Protein 7S2I (pdb70)

Structure (mmCIF, N/CA/C/O backbone):
data_7S2I
#
_entry.id   7S2I
#
_cell.length_a   186.568
_cell.length_b   186.568
_cell.length_c   186.568
_cell.angle_alpha   90.000
_cell.angle_beta   90.000
_cell.angle_gamma   90.000
#
_symmetry.space_group_name_H-M   'P 41 3 2'
#
loop_
_entity.id
_entity.type
_entity.pdbx_description
1 polymer Sul1
2 non-polymer 6-HYDROXYMETHYLPTERIN
3 non-polymer GLYCEROL
4 non-polymer 'SULFATE ION'
5 non-polymer 'CHLORIDE ION'
6 water water
#
loop_
_atom_site.group_PDB
_atom_site.id
_atom_site.type_symbol
_atom_site.label_atom_id
_atom_site.label_alt_id
_atom_site.label_comp_id
_atom_site.label_asym_id
_atom_site.label_entity_id
_atom_site.label_seq_id
_atom_site.pdbx_PDB_ins_code
_atom_site.Cartn_x
_atom_site.Cartn_y
_atom_site.Cartn_z
_atom_site.occupancy
_atom_site.B_iso_or_equiv
_atom_site.auth_seq_id
_atom_site.auth_comp_id
_atom_site.auth_asym_id
_atom_site.auth_atom_id
_atom_site.pdbx_PDB_model_num
ATOM 1 N N . MET A 1 1 ? -2.12989 -31.18023 10.45069 1.000 87.87712 1 MET A N 1
ATOM 2 C CA . MET A 1 1 ? -2.75557 -31.64695 9.21870 1.000 94.52915 1 MET A CA 1
ATOM 3 C C . MET A 1 1 ? -2.39440 -33.09730 8.93381 1.000 87.33716 1 MET A C 1
ATOM 4 O O . MET A 1 1 ? -1.21893 -33.46630 8.94278 1.000 87.89029 1 MET A O 1
ATOM 9 N N . VAL A 1 2 ? -3.40613 -33.91268 8.65643 1.000 74.26855 2 VAL A N 1
ATOM 10 C CA . VAL A 1 2 ? -3.21106 -35.30805 8.28957 1.000 68.06425 2 VAL A CA 1
ATOM 11 C C . VAL A 1 2 ? -3.72295 -35.52544 6.87464 1.000 61.86740 2 VAL A C 1
ATOM 12 O O . VAL A 1 2 ? -4.79975 -35.03817 6.50942 1.000 62.34878 2 VAL A O 1
ATOM 16 N N . THR A 1 3 ? -2.94477 -36.26229 6.08524 1.000 51.19415 3 THR A N 1
ATOM 17 C CA . THR A 1 3 ? -3.35531 -36.72814 4.76982 1.000 56.24958 3 THR A CA 1
ATOM 18 C C . THR A 1 3 ? -3.67611 -38.21222 4.85944 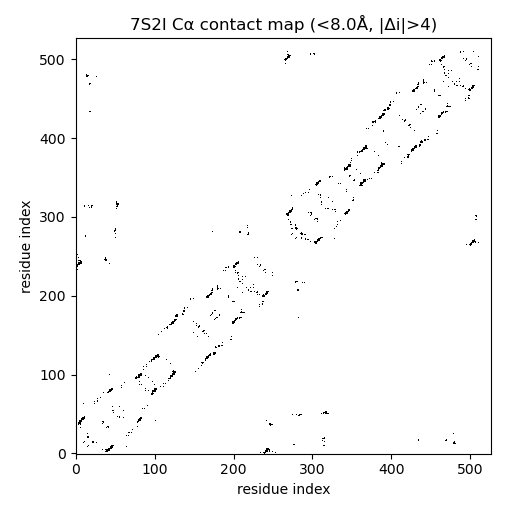1.000 58.36936 3 THR A C 1
ATOM 19 O O . THR A 1 3 ? -2.83104 -39.00530 5.28793 1.000 60.42272 3 THR A O 1
ATOM 23 N N . VAL A 1 4 ? -4.88465 -38.58382 4.44061 1.000 55.37780 4 VAL A N 1
ATOM 24 C CA . VAL A 1 4 ? -5.41452 -39.93499 4.60865 1.000 52.66247 4 VAL A CA 1
ATOM 25 C C . VAL A 1 4 ? -5.30167 -40.69194 3.28365 1.000 58.37965 4 VAL A C 1
ATOM 26 O O . VAL A 1 4 ? -5.89568 -40.28599 2.27751 1.000 54.97621 4 VAL A O 1
ATOM 30 N N . PHE A 1 5 ? -4.54150 -41.79169 3.28305 1.000 55.57230 5 PHE A N 1
ATOM 31 C CA . PHE A 1 5 ? -4.45802 -42.71353 2.14840 1.000 56.33211 5 PHE A CA 1
ATOM 32 C C . PHE A 1 5 ? -5.49583 -43.82183 2.32932 1.000 56.49457 5 PHE A C 1
ATOM 33 O O . PHE A 1 5 ? -5.42723 -44.58892 3.29612 1.000 56.22767 5 PHE A O 1
ATOM 41 N N . GLY A 1 6 ? -6.44549 -43.93058 1.39105 1.000 47.87325 6 GLY A N 1
ATOM 42 C CA . GLY A 1 6 ? -7.42574 -45.00906 1.42721 1.000 50.47807 6 GLY A CA 1
ATOM 43 C C . GLY A 1 6 ? -6.93605 -46.19326 0.61287 1.000 49.93909 6 GLY A C 1
ATOM 44 O O . GLY A 1 6 ? -6.46745 -46.02675 -0.51294 1.000 52.82880 6 GLY A O 1
ATOM 45 N N . ILE A 1 7 ? -7.03535 -47.38637 1.19001 1.000 47.88064 7 ILE A N 1
ATOM 46 C CA . ILE A 1 7 ? -6.48561 -48.58190 0.55230 1.000 55.59198 7 ILE A CA 1
ATOM 47 C C . ILE A 1 7 ? -7.47158 -49.10161 -0.48345 1.000 54.79183 7 ILE A C 1
ATOM 48 O O . ILE A 1 7 ? -8.63552 -49.36261 -0.16553 1.000 54.45877 7 ILE A O 1
ATOM 53 N N . LEU A 1 8 ? -6.99729 -49.30689 -1.71295 1.000 56.43130 8 LEU A N 1
ATOM 54 C CA . LEU A 1 8 ? -7.79687 -49.94242 -2.76390 1.000 53.42056 8 LEU A CA 1
ATOM 55 C C . LEU A 1 8 ? -7.02010 -51.14597 -3.29741 1.000 58.36604 8 LEU A C 1
ATOM 56 O O . LEU A 1 8 ? -6.10616 -51.00345 -4.11712 1.000 56.85123 8 LEU A O 1
ATOM 61 N N . ASN A 1 9 ? -7.39148 -52.33246 -2.83452 1.000 53.47112 9 ASN A N 1
ATOM 62 C CA . ASN A 1 9 ? -6.72885 -53.57469 -3.21690 1.000 58.41524 9 ASN A CA 1
ATOM 63 C C . ASN A 1 9 ? -7.45846 -54.15619 -4.42524 1.000 60.38817 9 ASN A C 1
ATOM 64 O O . ASN A 1 9 ? -8.59106 -54.62945 -4.30853 1.000 50.31170 9 ASN A O 1
ATOM 69 N N . LEU A 1 10 ? -6.80688 -54.12820 -5.58832 1.000 56.53469 10 LEU A N 1
ATOM 70 C CA . LEU A 1 10 ? -7.46940 -54.55087 -6.81648 1.000 54.99414 10 LEU A CA 1
ATOM 71 C C . LEU A 1 10 ? -7.78659 -56.04278 -6.84499 1.000 58.25709 10 LEU A C 1
ATOM 72 O O . LEU A 1 10 ? -8.57694 -56.47097 -7.69318 1.000 59.43249 10 LEU A O 1
ATOM 77 N N . THR A 1 11 ? -7.20578 -56.84000 -5.94630 1.000 52.73372 11 THR A N 1
ATOM 78 C CA . THR A 1 11 ? -7.41834 -58.28286 -5.92509 1.000 63.33310 11 THR A CA 1
ATOM 79 C C . THR A 1 11 ? -8.14200 -58.74511 -4.66535 1.000 61.40011 11 THR A C 1
ATOM 80 O O . THR A 1 11 ? -8.05765 -59.92119 -4.30239 1.000 64.19172 11 THR A O 1
ATOM 84 N N . GLU A 1 12 ? -8.86468 -57.85578 -3.99845 1.000 60.23116 12 GLU A N 1
ATOM 85 C CA . GLU A 1 12 ? -9.60409 -58.28133 -2.82553 1.000 57.55729 12 GLU A CA 1
ATOM 86 C C . GLU A 1 12 ? -10.84826 -59.08813 -3.21850 1.000 54.37884 12 GLU A C 1
ATOM 87 O O . GLU A 1 12 ? -11.29278 -59.08914 -4.36950 1.000 54.17775 12 GLU A O 1
ATOM 93 N N . ASP A 1 13 ? -11.41878 -59.75004 -2.20561 1.000 57.30947 13 ASP A N 1
ATOM 94 C CA . ASP A 1 13 ? -12.50574 -60.71874 -2.35697 1.000 62.62124 13 ASP A CA 1
ATOM 95 C C . ASP A 1 13 ? -13.67945 -60.21214 -3.18553 1.000 67.97144 13 ASP A C 1
ATOM 96 O O . ASP A 1 13 ? -14.41760 -61.01720 -3.76761 1.000 63.38211 13 ASP A O 1
ATOM 101 N N . SER A 1 14 ? -13.92077 -58.90988 -3.19550 1.000 57.26759 14 SER A N 1
ATOM 102 C CA . SER A 1 14 ? -15.14479 -58.40739 -3.80303 1.000 63.62241 14 SER A CA 1
ATOM 103 C C . SER A 1 14 ? -15.01446 -58.18056 -5.30316 1.000 62.12881 14 SER A C 1
ATOM 104 O O . SER A 1 14 ? -15.99455 -57.77084 -5.93766 1.000 60.39462 14 SER A O 1
ATOM 107 N N . PHE A 1 15 ? -13.84846 -58.46133 -5.88632 1.000 55.28359 15 PHE A N 1
ATOM 108 C CA . PHE A 1 15 ? -13.57002 -58.14654 -7.28117 1.000 60.57893 15 PHE A CA 1
ATOM 109 C C . PHE A 1 15 ? -13.47041 -59.38488 -8.16326 1.000 62.46637 15 PHE A C 1
ATOM 110 O O . PHE A 1 15 ? -12.99322 -59.27874 -9.29686 1.000 68.26620 15 PHE A O 1
ATOM 118 N N . PHE A 1 16 ? -13.89451 -60.55439 -7.68453 1.000 60.00123 16 PHE A N 1
ATOM 119 C CA . PHE A 1 16 ? -13.86736 -61.73351 -8.54530 1.000 58.23884 16 PHE A CA 1
ATOM 120 C C . PHE A 1 16 ? -14.82769 -62.78884 -8.01300 1.000 58.84864 16 PHE A C 1
ATOM 121 O O . PHE A 1 16 ? -15.16898 -62.80111 -6.82736 1.000 54.78552 16 PHE A O 1
ATOM 129 N N . ASP A 1 17 ? -15.27201 -63.66999 -8.92112 1.000 54.48148 17 ASP A N 1
ATOM 130 C CA . ASP A 1 17 ? -16.15651 -64.77260 -8.56311 1.000 56.35784 17 ASP A CA 1
ATOM 131 C C . ASP A 1 17 ? -15.50510 -66.10283 -8.93241 1.000 65.08577 17 ASP A C 1
ATOM 132 O O . ASP A 1 17 ? -14.27987 -66.17793 -9.07109 1.000 61.59304 17 ASP A O 1
ATOM 137 N N . GLU A 1 18 ? -16.31245 -67.14883 -9.13726 1.000 57.03645 18 GLU A N 1
ATOM 138 C CA . GLU A 1 18 ? -15.75335 -68.46669 -9.41742 1.000 59.71160 18 GLU A CA 1
ATOM 139 C C . GLU A 1 18 ? -14.97089 -68.51585 -10.72269 1.000 67.12127 18 GLU A C 1
ATOM 140 O O . GLU A 1 18 ? -14.24521 -69.48972 -10.95058 1.000 71.43497 18 GLU A O 1
ATOM 146 N N . SER A 1 19 ? -15.08180 -67.49943 -11.57619 1.000 70.02712 19 SER A N 1
ATOM 147 C CA . SER A 1 19 ? -14.31870 -67.48565 -12.81969 1.000 72.57265 19 SER A CA 1
ATOM 148 C C . SER A 1 19 ? -12.90256 -66.95524 -12.64178 1.000 71.99768 19 SER A C 1
ATOM 149 O O . SER A 1 19 ? -12.14452 -66.94561 -13.61796 1.000 71.24137 19 SER A O 1
ATOM 152 N N . ARG A 1 20 ? -12.53013 -66.52094 -11.43206 1.000 73.70824 20 ARG A N 1
ATOM 153 C CA . ARG A 1 20 ? -11.18303 -66.01378 -11.14506 1.000 77.44103 20 ARG A CA 1
ATOM 154 C C . ARG A 1 20 ? -10.83101 -64.82733 -12.03799 1.000 69.88709 20 ARG A C 1
ATOM 155 O O . ARG A 1 20 ? -9.66825 -64.60003 -12.37354 1.000 87.90739 20 ARG A O 1
ATOM 163 N N . ARG A 1 21 ? -11.84327 -64.05894 -12.40818 1.000 74.37036 21 ARG A N 1
ATOM 164 C CA . ARG A 1 21 ? -11.73513 -62.98413 -13.37859 1.000 77.63088 21 ARG A CA 1
ATOM 165 C C . ARG A 1 21 ? -11.92200 -61.65623 -12.65411 1.000 80.34977 21 ARG A C 1
ATOM 166 O O . ARG A 1 21 ? -12.89702 -61.48086 -11.91348 1.000 83.23674 21 ARG A O 1
ATOM 174 N N . LEU A 1 22 ? -10.98829 -60.73179 -12.85762 1.000 85.99051 22 LEU A N 1
ATOM 175 C CA . LEU A 1 22 ? -11.01851 -59.45953 -12.14998 1.000 88.80935 22 LEU A CA 1
ATOM 176 C C . LEU A 1 22 ? -11.95228 -58.46402 -12.83331 1.000 86.89050 22 LEU A C 1
ATOM 177 O O . LEU A 1 22 ? -12.13565 -58.48235 -14.05293 1.000 92.32963 22 LEU A O 1
ATOM 182 N N . ASP A 1 23 ? -12.54402 -57.58256 -12.02022 1.000 115.15257 23 ASP A N 1
ATOM 183 C CA . ASP A 1 23 ? -13.52598 -56.60244 -12.46484 1.000 121.10412 23 ASP A CA 1
ATOM 184 C C . ASP A 1 23 ? -12.87020 -55.23146 -12.56662 1.000 124.09317 23 ASP A C 1
ATOM 185 O O . ASP A 1 23 ? -12.64946 -54.57805 -11.53485 1.000 123.23203 23 ASP A O 1
ATOM 190 N N . PRO A 1 24 ? -12.54757 -54.74308 -13.76961 1.000 99.35615 24 PRO A N 1
ATOM 191 C CA . PRO A 1 24 ? -11.96031 -53.39501 -13.85972 1.000 98.51110 24 PRO A CA 1
ATOM 192 C C . PRO A 1 24 ? -12.97662 -52.28786 -13.63596 1.000 102.05566 24 PRO A C 1
ATOM 193 O O . PRO A 1 24 ? -12.65436 -51.28367 -12.98679 1.000 93.35278 24 PRO A O 1
ATOM 197 N N . ALA A 1 25 ? -14.20138 -52.44347 -14.14946 1.000 94.99393 25 ALA A N 1
ATOM 198 C CA . ALA A 1 25 ? -15.22089 -51.41506 -13.95943 1.000 92.05698 25 ALA A CA 1
ATOM 199 C C . ALA A 1 25 ? -15.56644 -51.23755 -12.48449 1.000 89.14814 25 ALA A C 1
ATOM 200 O O . ALA A 1 25 ? -15.79565 -50.11267 -12.02254 1.000 79.63546 25 ALA A O 1
ATOM 202 N N . GLY A 1 26 ? -15.61205 -52.33669 -11.72947 1.000 86.15868 26 GLY A N 1
ATOM 203 C CA . GLY A 1 26 ? -15.89917 -52.23487 -10.31015 1.000 82.21008 26 GLY A CA 1
ATOM 204 C C . GLY A 1 26 ? -14.83979 -51.47589 -9.53863 1.000 82.47420 26 GLY A C 1
ATOM 205 O O . GLY A 1 26 ? -15.15871 -50.74135 -8.59900 1.000 73.61635 26 GLY A O 1
ATOM 206 N N . ALA A 1 27 ? -13.57087 -51.63515 -9.92073 1.000 87.86453 27 ALA A N 1
ATOM 207 C CA . ALA A 1 27 ? -12.49957 -50.92969 -9.22643 1.000 77.57192 27 ALA A CA 1
ATOM 208 C C . ALA A 1 27 ? -12.52326 -49.43931 -9.54295 1.000 73.86417 27 ALA A C 1
ATOM 209 O O . ALA A 1 27 ? -12.28111 -48.60738 -8.65884 1.000 67.37541 27 ALA A O 1
ATOM 211 N N . VAL A 1 28 ? -12.81870 -49.08456 -10.79681 1.000 69.26615 28 VAL A N 1
ATOM 212 C CA . VAL A 1 28 ? -12.93036 -47.67640 -11.17452 1.000 67.37834 28 VAL A CA 1
ATOM 213 C C . VAL A 1 28 ? -14.02443 -46.98987 -10.36701 1.000 75.74899 28 VAL A C 1
ATOM 214 O O . VAL A 1 28 ? -13.83086 -45.88429 -9.84458 1.000 63.41102 28 VAL A O 1
ATOM 218 N N . THR A 1 29 ? -15.18955 -47.63547 -10.25070 1.000 73.82433 29 THR A N 1
ATOM 219 C CA . THR A 1 29 ? -16.28633 -47.06958 -9.46969 1.000 71.84937 29 THR A CA 1
ATOM 220 C C . THR A 1 29 ? -15.88143 -46.87579 -8.01091 1.000 73.10676 29 THR A C 1
ATOM 221 O O . THR A 1 29 ? -16.11188 -45.80888 -7.42476 1.000 66.98573 29 THR A O 1
ATOM 225 N N . ALA A 1 30 ? -15.25763 -47.89682 -7.41269 1.000 68.50923 30 ALA A N 1
ATOM 226 C CA . ALA A 1 30 ? -14.85379 -47.80389 -6.01141 1.000 72.57124 30 ALA A CA 1
ATOM 227 C C . ALA A 1 30 ? -13.86096 -46.67053 -5.79174 1.000 68.07686 30 ALA A C 1
ATOM 228 O O . ALA A 1 30 ? -13.92558 -45.96690 -4.77534 1.000 70.71477 30 ALA A O 1
ATOM 230 N N . ALA A 1 31 ? -12.94141 -46.46951 -6.74070 1.000 67.42120 31 ALA A N 1
ATOM 231 C CA . ALA A 1 31 ? -11.92212 -45.43797 -6.57138 1.000 66.62656 31 ALA A CA 1
ATOM 232 C C . ALA A 1 31 ? -12.52335 -44.03920 -6.66549 1.000 69.38149 31 ALA A C 1
ATOM 233 O O . ALA A 1 31 ? -12.14647 -43.14228 -5.90059 1.000 68.21541 31 ALA A O 1
ATOM 235 N N . ILE A 1 32 ? -13.46396 -43.83291 -7.58851 1.000 64.55698 32 ILE A N 1
ATOM 236 C CA . ILE A 1 32 ? -14.12652 -42.53554 -7.68158 1.000 64.47309 32 ILE A CA 1
ATOM 237 C C . ILE A 1 32 ? -14.85618 -42.21469 -6.38337 1.000 69.37948 32 ILE A C 1
ATOM 238 O O . ILE A 1 32 ? -14.75603 -41.10050 -5.85576 1.000 70.20278 32 ILE A O 1
ATOM 243 N N . GLU A 1 33 ? -15.59567 -43.18535 -5.84342 1.000 68.29583 33 GLU A N 1
ATOM 244 C CA . GLU A 1 33 ? -16.34396 -42.93496 -4.61549 1.000 70.68815 33 GLU A CA 1
ATOM 245 C C . GLU A 1 33 ? -15.41351 -42.66590 -3.43960 1.000 78.92970 33 GLU A C 1
ATOM 246 O O . GLU A 1 33 ? -15.69138 -41.78951 -2.61061 1.000 76.58485 33 GLU A O 1
ATOM 252 N N . MET A 1 34 ? -14.30777 -43.41065 -3.35043 1.000 68.40565 34 MET A N 1
ATOM 253 C CA . MET A 1 34 ? -13.34876 -43.19476 -2.27132 1.000 70.18904 34 MET A CA 1
ATOM 254 C C . MET A 1 34 ? -12.86617 -41.75162 -2.24489 1.000 70.78897 34 MET A C 1
ATOM 255 O O . MET A 1 34 ? -12.85821 -41.10201 -1.19245 1.000 65.92471 34 MET A O 1
ATOM 260 N N . LEU A 1 35 ? -12.45225 -41.23334 -3.40101 1.000 68.52860 35 LEU A N 1
ATOM 261 C CA . LEU A 1 35 ? -12.01159 -39.84893 -3.47190 1.000 70.01935 35 LEU A CA 1
ATOM 262 C C . LEU A 1 35 ? -13.14180 -38.86653 -3.19322 1.000 79.86262 35 LEU A C 1
ATOM 263 O O . LEU A 1 35 ? -12.87114 -37.70856 -2.85998 1.000 75.00002 35 LEU A O 1
ATOM 268 N N . ARG A 1 36 ? -14.39834 -39.29540 -3.31579 1.000 81.68463 36 ARG A N 1
ATOM 269 C CA . ARG A 1 36 ? -15.50020 -38.36894 -3.08693 1.000 81.96498 36 ARG A CA 1
ATOM 270 C C . ARG A 1 36 ? -15.76153 -38.17283 -1.59984 1.000 84.73736 36 ARG A C 1
ATOM 271 O O . ARG A 1 36 ? -16.01368 -37.04772 -1.15461 1.000 93.44124 36 ARG A O 1
ATOM 279 N N . VAL A 1 37 ? -15.71043 -39.24676 -0.81742 1.000 81.31846 37 VAL A N 1
ATOM 280 C CA . VAL A 1 37 ? -15.87531 -39.16045 0.62596 1.000 80.61919 37 VAL A CA 1
ATOM 281 C C . VAL A 1 37 ? -14.73432 -39.91608 1.29191 1.000 82.00412 37 VAL A C 1
ATOM 282 O O . VAL A 1 37 ? -14.60236 -41.13271 1.11700 1.000 100.10136 37 VAL A O 1
ATOM 286 N N . GLY A 1 38 ? -13.89243 -39.19179 2.02424 1.000 70.92651 38 GLY A N 1
ATOM 287 C CA . GLY A 1 38 ? -12.96131 -39.82534 2.93312 1.000 69.20019 38 GLY A CA 1
ATOM 288 C C . GLY A 1 38 ? -11.50002 -39.76246 2.55205 1.000 65.50132 38 GLY A C 1
ATOM 289 O O . GLY A 1 38 ? -10.67758 -39.25687 3.32340 1.000 69.04573 38 GLY A O 1
ATOM 290 N N . SER A 1 39 ? -11.16298 -40.27501 1.36953 1.000 63.80980 39 SER A N 1
ATOM 291 C CA . SER A 1 39 ? -9.77492 -40.48114 0.97243 1.000 64.46990 39 SER A CA 1
ATOM 292 C C . SER A 1 39 ? -9.21322 -39.21235 0.33809 1.000 70.14694 39 SER A C 1
ATOM 293 O O . SER A 1 39 ? -9.72734 -38.73732 -0.68311 1.000 68.33331 39 SER A O 1
ATOM 296 N N . ASP A 1 40 ? -8.15642 -38.66599 0.94269 1.000 55.80644 40 ASP A N 1
ATOM 297 C CA . ASP A 1 40 ? -7.38378 -37.63078 0.26693 1.000 60.73740 40 ASP A CA 1
ATOM 298 C C . ASP A 1 40 ? -6.59735 -38.22208 -0.89350 1.000 68.60353 40 ASP A C 1
ATOM 299 O O . ASP A 1 40 ? -6.51735 -37.62324 -1.97204 1.000 67.82989 40 ASP A O 1
ATOM 304 N N . VAL A 1 41 ? -6.02305 -39.40335 -0.69168 1.000 62.09110 41 VAL A N 1
ATOM 305 C CA . VAL A 1 41 ? -5.29560 -40.13156 -1.72179 1.000 58.68001 41 VAL A CA 1
ATOM 306 C C . VAL A 1 41 ? -5.84959 -41.54584 -1.76635 1.000 63.90792 41 VAL A C 1
ATOM 307 O O . VAL A 1 41 ? -6.16508 -42.13326 -0.72293 1.000 56.26273 41 VAL A O 1
ATOM 311 N N . VAL A 1 42 ? -5.98447 -42.09212 -2.96849 1.000 54.28719 42 VAL A N 1
ATOM 312 C CA . VAL A 1 42 ? -6.35095 -43.49111 -3.13343 1.000 56.52011 42 VAL A CA 1
ATOM 313 C C . VAL A 1 42 ? -5.07871 -44.27114 -3.44589 1.000 55.59575 42 VAL A C 1
ATOM 314 O O . VAL A 1 42 ? -4.31586 -43.89355 -4.34624 1.000 53.01407 42 VAL A O 1
ATOM 318 N N . ASP A 1 43 ? -4.82434 -45.33582 -2.66946 1.000 55.93448 43 ASP A N 1
ATOM 319 C CA . ASP A 1 43 ? -3.59694 -46.13701 -2.77050 1.000 59.28755 43 ASP A CA 1
ATOM 320 C C . ASP A 1 43 ? -3.91431 -47.43306 -3.51215 1.000 59.04244 43 ASP A C 1
ATOM 321 O O . ASP A 1 43 ? -4.42048 -48.39180 -2.92437 1.000 60.74448 43 ASP A O 1
ATOM 326 N N . VAL A 1 44 ? -3.59106 -47.46095 -4.80019 1.000 56.69559 44 VAL A N 1
ATOM 327 C CA . VAL A 1 44 ? -3.98194 -48.54330 -5.69796 1.000 50.26829 44 VAL A CA 1
ATOM 328 C C . VAL A 1 44 ? -2.96088 -49.67062 -5.60603 1.000 55.51667 44 VAL A C 1
ATOM 329 O O . VAL A 1 44 ? -1.78153 -49.47977 -5.92798 1.000 59.11897 44 VAL A O 1
ATOM 333 N N . GLY A 1 45 ? -3.41683 -50.85138 -5.18930 1.000 57.82770 45 GLY A N 1
ATOM 334 C CA . GLY A 1 45 ? -2.55376 -52.00319 -5.05500 1.000 58.81181 45 GLY A CA 1
ATOM 335 C C . GLY A 1 45 ? -2.88528 -53.11400 -6.03447 1.000 56.85730 45 GLY A C 1
ATOM 336 O O . GLY A 1 45 ? -3.87060 -53.83817 -5.87813 1.000 57.38275 45 GLY A O 1
ATOM 337 N N . PRO A 1 46 ? -2.05352 -53.27324 -7.06886 1.000 56.83411 46 PRO A N 1
ATOM 338 C CA . PRO A 1 46 ? -2.28573 -54.33768 -8.05570 1.000 57.88021 46 PRO A CA 1
ATOM 339 C C . PRO A 1 46 ? -1.65973 -55.68039 -7.70380 1.000 66.43528 46 PRO A C 1
ATOM 340 O O . PRO A 1 46 ? -1.89341 -56.65728 -8.42843 1.000 61.54850 46 PRO A O 1
ATOM 344 N N . ALA A 1 47 ? -0.85435 -55.76694 -6.65308 1.000 65.09002 47 ALA A N 1
ATOM 345 C CA . ALA A 1 47 ? -0.23320 -57.03133 -6.29152 1.000 67.25357 47 ALA A CA 1
ATOM 346 C C . ALA A 1 47 ? -1.04992 -57.71667 -5.20917 1.000 71.18121 47 ALA A C 1
ATOM 347 O O . ALA A 1 47 ? -1.67396 -57.06807 -4.36516 1.000 83.69713 47 ALA A O 1
ATOM 349 N N . ALA A 1 48 ? -1.04777 -59.04172 -5.24650 1.000 86.15862 48 ALA A N 1
ATOM 350 C CA . ALA A 1 48 ? -1.86482 -59.82924 -4.33692 1.000 90.84577 48 ALA A CA 1
ATOM 351 C C . ALA A 1 48 ? -1.06311 -60.22877 -3.10567 1.000 83.85913 48 ALA A C 1
ATOM 352 O O . ALA A 1 48 ? 0.11255 -60.59170 -3.20482 1.000 101.80318 48 ALA A O 1
ATOM 354 N N . SER A 1 49 ? -1.70241 -60.15390 -1.94018 1.000 86.02041 49 SER A N 1
ATOM 355 C CA . SER A 1 49 ? -1.10860 -60.65780 -0.70803 1.000 102.36008 49 SER A CA 1
ATOM 356 C C . SER A 1 49 ? -1.81130 -61.92248 -0.21412 1.000 94.00358 49 SER A C 1
ATOM 357 O O . SER A 1 49 ? -1.70995 -62.26559 0.96689 1.000 107.69648 49 SER A O 1
ATOM 360 N N . HIS A 1 50 ? -2.50806 -62.62622 -1.10426 1.000 87.03895 50 HIS A N 1
ATOM 361 C CA . HIS A 1 50 ? -3.21301 -63.84829 -0.73538 1.000 72.97930 50 HIS A CA 1
ATOM 362 C C . HIS A 1 50 ? -2.22198 -64.96363 -0.38943 1.000 74.87722 50 HIS A C 1
ATOM 363 O O . HIS A 1 50 ? -1.17915 -65.09776 -1.03957 1.000 72.93880 50 HIS A O 1
ATOM 370 N N . PRO A 1 51 ? -2.52315 -65.78428 0.62146 1.000 73.05586 51 PRO A N 1
ATOM 371 C CA . PRO A 1 51 ? -1.55616 -66.81560 1.05029 1.000 72.87094 51 PRO A CA 1
ATOM 372 C C . PRO A 1 51 ? -1.09857 -67.75897 -0.05489 1.000 72.56998 51 PRO A C 1
ATOM 373 O O . PRO A 1 51 ? 0.02786 -68.26395 0.01084 1.000 72.56141 51 PRO A O 1
ATOM 377 N N . ASP A 1 52 ? -1.93350 -68.02296 -1.05860 1.000 62.72317 52 ASP A N 1
ATOM 378 C CA . ASP A 1 52 ? -1.60407 -68.92748 -2.15298 1.000 69.34368 52 ASP A CA 1
ATOM 379 C C . ASP A 1 52 ? -1.18850 -68.19904 -3.42389 1.000 72.49219 52 ASP A C 1
ATOM 380 O O . ASP A 1 52 ? -0.93264 -68.84838 -4.44302 1.000 65.09489 52 ASP A O 1
ATOM 385 N N . ALA A 1 53 ? -1.08873 -66.87412 -3.37877 1.000 70.17309 53 ALA A N 1
ATOM 386 C CA . ALA A 1 53 ? -0.84267 -66.08453 -4.57594 1.000 70.13739 53 ALA A CA 1
ATOM 387 C C . ALA A 1 53 ? 0.59447 -66.24876 -5.04971 1.000 77.53754 53 ALA A C 1
ATOM 388 O O . ALA A 1 53 ? 1.53681 -66.20074 -4.25100 1.000 83.15748 53 ALA A O 1
ATOM 390 N N . ARG A 1 54 ? 0.75143 -66.46650 -6.35039 1.000 77.97159 54 ARG A N 1
ATOM 391 C CA . ARG A 1 54 ? 2.04059 -66.37412 -7.01135 1.000 81.90862 54 ARG A CA 1
ATOM 392 C C . ARG A 1 54 ? 2.36717 -64.90572 -7.28064 1.000 74.55492 54 ARG A C 1
ATOM 393 O O . ARG A 1 54 ? 1.47566 -64.05012 -7.26857 1.000 74.20044 54 ARG A O 1
ATOM 401 N N . PRO A 1 55 ? 3.64142 -64.57765 -7.49320 1.000 74.09645 55 PRO A N 1
ATOM 402 C CA . PRO A 1 55 ? 3.98983 -63.18886 -7.82357 1.000 70.11023 55 PRO A CA 1
ATOM 403 C C . PRO A 1 55 ? 3.24363 -62.72031 -9.06531 1.000 71.53369 55 PRO A C 1
ATOM 404 O O . PRO A 1 55 ? 2.98995 -63.49252 -9.99141 1.000 73.03817 55 PRO A O 1
ATOM 408 N N . VAL A 1 56 ? 2.88388 -61.44882 -9.07443 1.000 73.02507 56 VAL A N 1
ATOM 409 C CA . VAL A 1 56 ? 2.21099 -60.84499 -10.21685 1.000 67.23271 56 VAL A CA 1
ATOM 410 C C . VAL A 1 56 ? 3.25950 -60.18252 -11.09512 1.000 69.05914 56 VAL A C 1
ATOM 411 O O . VAL A 1 56 ? 4.04081 -59.35003 -10.61851 1.000 76.82231 56 VAL A O 1
ATOM 415 N N . SER A 1 57 ? 3.27221 -60.54240 -12.37694 1.000 68.56702 57 SER A N 1
ATOM 416 C CA . SER A 1 57 ? 4.21225 -59.95053 -13.31826 1.000 69.22596 57 SER A CA 1
ATOM 417 C C . SER A 1 57 ? 3.99468 -58.44009 -13.42060 1.000 71.92622 57 SER A C 1
ATOM 418 O O . SER A 1 57 ? 2.87745 -57.94974 -13.22083 1.000 67.03113 57 SER A O 1
ATOM 421 N N . PRO A 1 58 ? 5.04802 -57.67519 -13.72878 1.000 71.49227 58 PRO A N 1
ATOM 422 C CA . PRO A 1 58 ? 4.85347 -56.22606 -13.91163 1.000 67.23854 58 PRO A CA 1
ATOM 423 C C . PRO A 1 58 ? 3.82205 -55.90493 -14.98101 1.000 68.93694 58 PRO A C 1
ATOM 424 O O . PRO A 1 58 ? 2.98994 -55.00663 -14.79086 1.000 72.30821 58 PRO A O 1
ATOM 428 N N . ALA A 1 59 ? 3.83911 -56.64590 -16.09424 1.000 68.62862 59 ALA A N 1
ATOM 429 C CA . ALA A 1 59 ? 2.88895 -56.40245 -17.17423 1.000 64.97723 59 ALA A CA 1
ATOM 430 C C . ALA A 1 59 ? 1.44779 -56.56294 -16.70236 1.000 71.82318 59 ALA A C 1
ATOM 431 O O . ALA A 1 59 ? 0.56655 -55.80350 -17.12052 1.000 78.46680 59 ALA A O 1
ATOM 433 N N . ASP A 1 60 ? 1.18253 -57.53829 -15.82736 1.000 74.21072 60 ASP A N 1
ATOM 434 C CA . ASP A 1 60 ? -0.16852 -57.67120 -15.28133 1.000 72.89437 60 ASP A CA 1
ATOM 435 C C . ASP A 1 60 ? -0.50397 -56.50721 -14.35579 1.000 74.52759 60 ASP A C 1
ATOM 436 O O . ASP A 1 60 ? -1.63968 -56.01224 -14.35498 1.000 71.12788 60 ASP A O 1
ATOM 441 N N . GLU A 1 61 ? 0.46771 -56.06583 -13.55092 1.000 64.05137 61 GLU A N 1
ATOM 442 C CA . GLU A 1 61 ? 0.24433 -54.90834 -12.69112 1.000 68.50037 61 GLU A CA 1
ATOM 443 C C . GLU A 1 61 ? -0.11597 -53.67769 -13.51000 1.000 68.39384 61 GLU A C 1
ATOM 444 O O . GLU A 1 61 ? -1.03900 -52.93573 -13.15538 1.000 64.13110 61 GLU A O 1
ATOM 450 N N . ILE A 1 62 ? 0.60412 -53.44287 -14.61047 1.000 68.74842 62 ILE A N 1
ATOM 451 C CA . ILE A 1 62 ? 0.33622 -52.26290 -15.42770 1.000 69.62638 62 ILE A CA 1
ATOM 452 C C . ILE A 1 62 ? -1.05122 -52.34937 -16.05073 1.000 71.34576 62 ILE A C 1
ATOM 453 O O . ILE A 1 62 ? -1.80975 -51.37304 -16.05019 1.000 73.02433 62 ILE A O 1
ATOM 458 N N . ARG A 1 63 ? -1.40999 -53.51978 -16.58419 1.000 73.35333 63 ARG A N 1
ATOM 459 C CA . ARG A 1 63 ? -2.75344 -53.70305 -17.12358 1.000 73.36118 63 ARG A CA 1
ATOM 460 C C . ARG A 1 63 ? -3.82281 -53.50185 -16.05872 1.000 70.80778 63 ARG A C 1
ATOM 461 O O . ARG A 1 63 ? -4.95697 -53.13015 -16.38027 1.000 78.69679 63 ARG A O 1
ATOM 469 N N . ARG A 1 64 ? -3.49372 -53.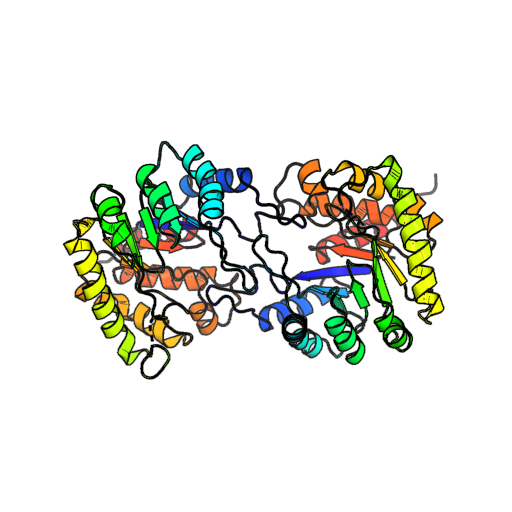74041 -14.79236 1.000 66.62232 64 ARG A N 1
ATOM 470 C CA . ARG A 1 64 ? -4.50574 -53.58315 -13.75758 1.000 64.56724 64 ARG A CA 1
ATOM 471 C C . ARG A 1 64 ? -4.68060 -52.13034 -13.33580 1.000 67.59463 64 ARG A C 1
ATOM 472 O O . ARG A 1 64 ? -5.79727 -51.72391 -13.00285 1.000 69.44699 64 ARG A O 1
ATOM 480 N N . ILE A 1 65 ? -3.61189 -51.33147 -13.35245 1.000 64.32745 65 ILE A N 1
ATOM 481 C CA . ILE A 1 65 ? -3.71638 -49.94830 -12.89235 1.000 68.71854 65 ILE A CA 1
ATOM 482 C C . ILE A 1 65 ? -4.01918 -48.97345 -14.02445 1.000 68.37263 65 ILE A C 1
ATOM 483 O O . ILE A 1 65 ? -4.59218 -47.90375 -13.76833 1.000 66.27976 65 ILE A O 1
ATOM 488 N N . ALA A 1 66 ? -3.66591 -49.31987 -15.26497 1.000 64.99055 66 ALA A N 1
ATOM 489 C CA . ALA A 1 66 ? -3.90919 -48.43276 -16.40149 1.000 74.02171 66 ALA A CA 1
ATOM 490 C C . ALA A 1 66 ? -5.35677 -47.96308 -16.51369 1.000 76.33577 66 ALA A C 1
ATOM 491 O O . ALA A 1 66 ? -5.56891 -46.75727 -16.73374 1.000 78.60099 66 ALA A O 1
ATOM 493 N N . PRO A 1 67 ? -6.38288 -48.81907 -16.39062 1.000 79.07665 67 PRO A N 1
ATOM 494 C CA . PRO A 1 67 ? -7.75987 -48.30025 -16.49304 1.000 75.73175 67 PRO A CA 1
ATOM 495 C C . PRO A 1 67 ? -8.10057 -47.33430 -15.38206 1.000 77.25595 67 PRO A C 1
ATOM 496 O O . PRO A 1 67 ? -8.93371 -46.43574 -15.56508 1.000 81.01944 67 PRO A O 1
ATOM 500 N N . LEU A 1 68 ? -7.46508 -47.49695 -14.22696 1.000 72.36538 68 LEU A N 1
ATOM 501 C CA . LEU A 1 68 ? -7.72262 -46.60775 -13.10688 1.000 74.63327 68 LEU A CA 1
ATOM 502 C C . LEU A 1 68 ? -7.07083 -45.24552 -13.32946 1.000 78.02971 68 LEU A C 1
ATOM 503 O O . LEU A 1 68 ? -7.68710 -44.20675 -13.06589 1.000 80.36522 68 LEU A O 1
ATOM 508 N N . LEU A 1 69 ? -5.83531 -45.22554 -13.83905 1.000 70.88328 69 LEU A N 1
ATOM 509 C CA . LEU A 1 69 ? -5.20946 -43.95515 -14.19318 1.000 77.07454 69 LEU A CA 1
ATOM 510 C C . LEU A 1 69 ? -5.96858 -43.25070 -15.31107 1.000 80.51346 69 LEU A C 1
ATOM 511 O O . LEU A 1 69 ? -6.03036 -42.01668 -15.33638 1.000 76.36679 69 LEU A O 1
ATOM 516 N N . ASP A 1 70 ? -6.55166 -44.01065 -16.23862 1.000 77.03510 70 ASP A N 1
ATOM 517 C CA . ASP A 1 70 ? -7.41647 -43.40934 -17.24839 1.000 78.91990 70 ASP A CA 1
ATOM 518 C C . ASP A 1 70 ? -8.56336 -42.64085 -16.60583 1.000 78.48131 70 ASP A C 1
ATOM 519 O O . ASP A 1 70 ? -8.81122 -41.47577 -16.93857 1.000 85.89964 70 ASP A O 1
ATOM 524 N N . ALA A 1 71 ? -9.27266 -43.27564 -15.67254 1.000 74.37873 71 ALA A N 1
ATOM 525 C CA . ALA A 1 71 ? -10.44709 -42.63655 -15.09510 1.000 77.51393 71 ALA A CA 1
ATOM 526 C C . ALA A 1 71 ? -10.09363 -41.49867 -14.14441 1.000 78.12145 71 ALA A C 1
ATOM 527 O O . ALA A 1 71 ? -10.92707 -40.61419 -13.93001 1.000 80.52266 71 ALA A O 1
ATOM 529 N N . LEU A 1 72 ? -8.88210 -41.48292 -13.58693 1.000 74.08970 72 LEU A N 1
ATOM 530 C CA . LEU A 1 72 ? -8.45780 -40.42824 -12.67177 1.000 77.14108 72 LEU A CA 1
ATOM 531 C C . LEU A 1 72 ? -7.46900 -39.45336 -13.30452 1.000 78.35793 72 LEU A C 1
ATOM 532 O O . LEU A 1 72 ? -6.65674 -38.85329 -12.59477 1.000 81.91074 72 LEU A O 1
ATOM 537 N N . SER A 1 73 ? -7.54063 -39.26835 -14.62961 1.000 75.81542 73 SER A N 1
ATOM 538 C CA . SER A 1 73 ? -6.53042 -38.47100 -15.32491 1.000 79.20142 73 SER A CA 1
ATOM 539 C C . SER A 1 73 ? -6.49610 -37.02578 -14.83182 1.000 81.22965 73 SER A C 1
ATOM 540 O O . SER A 1 73 ? -5.41642 -36.43064 -14.73927 1.000 89.88679 73 SER A O 1
ATOM 543 N N . ASP A 1 74 ? -7.64962 -36.45190 -14.49274 1.000 85.09193 74 ASP A N 1
ATOM 544 C CA . ASP A 1 74 ? -7.73425 -35.06063 -14.06370 1.000 87.10914 74 ASP A CA 1
ATOM 545 C C . ASP A 1 74 ? -7.45397 -34.86827 -12.57390 1.000 87.67574 74 ASP A C 1
ATOM 546 O O . ASP A 1 74 ? -7.61271 -33.75149 -12.06787 1.000 79.95180 74 ASP A O 1
ATOM 551 N N . GLN A 1 75 ? -7.05137 -35.91767 -11.86236 1.000 79.42477 75 GLN A N 1
ATOM 552 C CA . GLN A 1 75 ? -6.66623 -35.79179 -10.45980 1.000 83.73101 75 GLN A CA 1
ATOM 553 C C . GLN A 1 75 ? -5.56875 -36.80836 -10.14846 1.000 79.18030 75 GLN A C 1
ATOM 554 O O . GLN A 1 75 ? -5.66488 -37.61907 -9.22782 1.000 77.90023 75 GLN A O 1
ATOM 560 N N . MET A 1 76 ? -4.49498 -36.74919 -10.93730 1.000 79.27301 76 MET A N 1
ATOM 561 C CA . MET A 1 76 ? -3.35380 -37.63958 -10.75087 1.000 71.09045 76 MET A CA 1
ATOM 562 C C . MET A 1 76 ? -2.71332 -37.46942 -9.37754 1.000 75.45237 76 MET A C 1
ATOM 563 O O . MET A 1 76 ? -2.17298 -38.43362 -8.82093 1.000 66.87550 76 MET A O 1
ATOM 568 N N . HIS A 1 77 ? -2.75189 -36.25468 -8.82293 1.000 72.64376 77 HIS A N 1
ATOM 569 C CA . HIS A 1 77 ? -2.09323 -35.95724 -7.55593 1.000 71.13411 77 HIS A CA 1
ATOM 570 C C . HIS A 1 77 ? -2.74906 -36.64774 -6.36588 1.000 75.12248 77 HIS A C 1
ATOM 571 O O . HIS A 1 77 ? -2.16401 -36.65951 -5.27423 1.000 73.58156 77 HIS A O 1
ATOM 578 N N . ARG A 1 78 ? -3.94811 -37.20227 -6.53882 1.000 67.40288 78 ARG A N 1
ATOM 579 C CA . ARG A 1 78 ? -4.61516 -37.95921 -5.49066 1.000 72.01759 78 ARG A CA 1
ATOM 580 C C . ARG A 1 78 ? -4.46881 -39.46658 -5.68214 1.000 69.48287 78 ARG A C 1
ATOM 581 O O . ARG A 1 78 ? -5.21006 -40.23648 -5.06409 1.000 67.61697 78 ARG A O 1
ATOM 589 N N . VAL A 1 79 ? -3.52787 -39.90226 -6.51793 1.000 61.94747 79 VAL A N 1
ATOM 590 C CA . VAL A 1 79 ? -3.32756 -41.31506 -6.82037 1.000 63.32853 79 VAL A CA 1
ATOM 591 C C . VAL A 1 79 ? -1.97141 -41.75366 -6.28762 1.000 61.97375 79 VAL A C 1
ATOM 592 O O . VAL A 1 79 ? -0.95248 -41.10735 -6.55948 1.000 63.71320 79 VAL A O 1
ATOM 596 N N . SER A 1 80 ? -1.96332 -42.85120 -5.53207 1.000 61.06557 80 SER A N 1
ATOM 597 C CA . SER A 1 80 ? -0.74555 -43.52863 -5.10834 1.000 57.27505 80 SER A CA 1
ATOM 598 C C . SER A 1 80 ? -0.74261 -44.93988 -5.67729 1.000 57.49234 80 SER A C 1
ATOM 599 O O . SER A 1 80 ? -1.77897 -45.61028 -5.70121 1.000 61.12747 80 SER A O 1
ATOM 602 N N . ILE A 1 81 ? 0.42067 -45.39358 -6.13038 1.000 61.03660 81 ILE A N 1
ATOM 603 C CA . ILE A 1 81 ? 0.57044 -46.73168 -6.68606 1.000 56.79441 81 ILE A CA 1
ATOM 604 C C . ILE A 1 81 ? 1.36447 -47.56212 -5.69164 1.000 65.06255 81 ILE A C 1
ATOM 605 O O . ILE A 1 81 ? 2.51592 -47.23596 -5.37290 1.000 58.55773 81 ILE A O 1
ATOM 610 N N . ASP A 1 82 ? 0.73307 -48.62272 -5.19105 1.000 64.56059 82 ASP A N 1
ATOM 611 C CA . ASP A 1 82 ? 1.31082 -49.53476 -4.20491 1.000 59.20093 82 ASP A CA 1
ATOM 612 C C . ASP A 1 82 ? 1.92644 -50.70947 -4.96607 1.000 57.97049 82 ASP A C 1
ATOM 613 O O . ASP A 1 82 ? 1.25097 -51.68792 -5.28557 1.000 65.87709 82 ASP A O 1
ATOM 618 N N . SER A 1 83 ? 3.22648 -50.61317 -5.25325 1.000 60.34152 83 SER A N 1
ATOM 619 C CA . SER A 1 83 ? 3.90441 -51.66165 -6.00787 1.000 60.80620 83 SER A CA 1
ATOM 620 C C . SER A 1 83 ? 5.40462 -51.58658 -5.76890 1.000 63.55490 83 SER A C 1
ATOM 621 O O . SER A 1 83 ? 5.96795 -50.49521 -5.64174 1.000 61.92554 83 SER A O 1
ATOM 624 N N . PHE A 1 84 ? 6.04826 -52.75081 -5.72627 1.000 60.44849 84 PHE A N 1
ATOM 625 C CA . PHE A 1 84 ? 7.49531 -52.80988 -5.60001 1.000 60.54227 84 PHE A CA 1
ATOM 626 C C . PHE A 1 84 ? 8.19135 -53.14301 -6.91417 1.000 68.69684 84 PHE A C 1
ATOM 627 O O . PHE A 1 84 ? 9.43046 -53.20699 -6.94602 1.000 63.28594 84 PHE A O 1
ATOM 635 N N . GLN A 1 85 ? 7.43633 -53.34763 -7.99562 1.000 62.97991 85 GLN A N 1
ATOM 636 C CA . GLN A 1 85 ? 8.05058 -53.64630 -9.29504 1.000 65.48249 85 GLN A CA 1
ATOM 637 C C . GLN A 1 85 ? 8.55630 -52.35965 -9.92988 1.000 63.86001 85 GLN A C 1
ATOM 638 O O . GLN A 1 85 ? 7.75447 -51.45699 -10.18951 1.000 65.41645 85 GLN A O 1
ATOM 644 N N . PRO A 1 86 ? 9.85369 -52.23199 -10.20379 1.000 65.13058 86 PRO A N 1
ATOM 645 C CA . PRO A 1 86 ? 10.34102 -50.98060 -10.80765 1.000 69.06500 86 PRO A CA 1
ATOM 646 C C . PRO A 1 86 ? 9.71389 -50.66390 -12.16213 1.000 75.74634 86 PRO A C 1
ATOM 647 O O . PRO A 1 86 ? 9.53136 -49.48153 -12.48119 1.000 76.45647 86 PRO A O 1
ATOM 651 N N . GLU A 1 87 ? 9.37945 -51.67425 -12.97288 1.000 66.04898 87 GLU A N 1
ATOM 652 C CA . GLU A 1 87 ? 8.72149 -51.39955 -14.24984 1.000 72.27987 87 GLU A CA 1
ATOM 653 C C . GLU A 1 87 ? 7.33788 -50.78885 -14.04662 1.000 73.91919 87 GLU A C 1
ATOM 654 O O . GLU A 1 87 ? 6.94546 -49.86988 -14.77496 1.000 71.80032 87 GLU A O 1
ATOM 660 N N . THR A 1 88 ? 6.57711 -51.29673 -13.07604 1.000 61.86787 88 THR A N 1
ATOM 661 C CA . THR A 1 88 ? 5.29594 -50.68034 -12.75167 1.000 68.62565 88 THR A CA 1
ATOM 662 C C . THR A 1 88 ? 5.49092 -49.25807 -12.24361 1.000 72.15804 88 THR A C 1
ATOM 663 O O . THR A 1 88 ? 4.75966 -48.34144 -12.64170 1.000 72.50696 88 THR A O 1
ATOM 667 N N . GLN A 1 89 ? 6.48417 -49.05494 -11.37094 1.000 64.67119 89 GLN A N 1
ATOM 668 C CA . GLN A 1 89 ? 6.78257 -47.71307 -10.88361 1.000 71.08748 89 GLN A CA 1
ATOM 669 C C . GLN A 1 89 ? 7.14609 -46.78763 -12.03207 1.000 67.45431 89 GLN A C 1
ATOM 670 O O . GLN A 1 89 ? 6.68155 -45.64425 -12.08547 1.000 72.73806 89 GLN A O 1
ATOM 676 N N . ARG A 1 90 ? 7.97073 -47.26927 -12.96486 1.000 75.27794 90 ARG A N 1
ATOM 677 C CA . ARG A 1 90 ? 8.35922 -46.45241 -14.10897 1.000 80.50302 90 ARG A CA 1
ATOM 678 C C . ARG A 1 90 ? 7.14346 -46.05442 -14.93905 1.000 80.57037 90 ARG A C 1
ATOM 679 O O . ARG A 1 90 ? 6.99837 -44.88824 -15.32493 1.000 78.73092 90 ARG A O 1
ATOM 687 N N . TYR A 1 91 ? 6.25027 -47.00620 -15.21102 1.000 75.77123 91 TYR A N 1
ATOM 688 C CA . TYR A 1 91 ? 5.04318 -46.69082 -15.96770 1.000 75.09428 91 TYR A CA 1
ATOM 689 C C . TYR A 1 91 ? 4.20527 -45.63409 -15.24980 1.000 77.44768 91 TYR A C 1
ATOM 690 O O . TYR A 1 91 ? 3.79324 -44.63545 -15.85142 1.000 75.52603 91 TYR A O 1
ATOM 699 N N . ALA A 1 92 ? 3.94699 -45.83479 -13.95514 1.000 66.87872 92 ALA A N 1
ATOM 700 C CA . ALA A 1 92 ? 3.17164 -44.85189 -13.20290 1.000 65.66356 92 ALA A CA 1
ATOM 701 C C . ALA A 1 92 ? 3.90589 -43.52165 -13.09745 1.000 73.31941 92 ALA A C 1
ATOM 702 O O . ALA A 1 92 ? 3.27158 -42.45925 -13.10741 1.000 71.80717 92 ALA A O 1
ATOM 704 N N . LEU A 1 93 ? 5.23403 -43.56868 -12.97632 1.000 79.34708 93 LEU A N 1
ATOM 705 C CA . LEU A 1 93 ? 6.06580 -42.37211 -13.00352 1.000 79.05685 93 LEU A CA 1
ATOM 706 C C . LEU A 1 93 ? 5.69756 -41.46561 -14.17209 1.000 81.66838 93 LEU A C 1
ATOM 707 O O . LEU A 1 93 ? 5.26732 -40.32282 -13.98612 1.000 80.46062 93 LEU A O 1
ATOM 712 N N . LYS A 1 94 ? 5.87008 -41.97570 -15.39434 1.000 82.11624 94 LYS A N 1
ATOM 713 C CA . LYS A 1 94 ? 5.69861 -41.15622 -16.58804 1.000 91.26116 94 LYS A CA 1
ATOM 714 C C . LYS A 1 94 ? 4.27694 -40.63540 -16.72534 1.000 86.21051 94 LYS A C 1
ATOM 715 O O . LYS A 1 94 ? 4.07030 -39.52967 -17.23790 1.000 94.82247 94 LYS A O 1
ATOM 721 N N . ARG A 1 95 ? 3.28715 -41.40452 -16.27589 1.000 85.69176 95 ARG A N 1
ATOM 722 C CA . ARG A 1 95 ? 1.91282 -40.93021 -16.34110 1.000 82.72665 95 ARG A CA 1
ATOM 723 C C . ARG A 1 95 ? 1.61410 -39.86703 -15.29251 1.000 79.37763 95 ARG A C 1
ATOM 724 O O . ARG A 1 95 ? 0.53791 -39.26198 -15.33703 1.000 92.13082 95 ARG A O 1
ATOM 732 N N . GLY A 1 96 ? 2.53810 -39.62058 -14.36426 1.000 85.55632 96 GLY A N 1
ATOM 733 C CA . GLY A 1 96 ? 2.43129 -38.50933 -13.43796 1.000 71.34548 96 GLY A CA 1
ATOM 734 C C . GLY A 1 96 ? 1.55836 -38.72446 -12.21632 1.000 73.64462 96 GLY A C 1
ATOM 735 O O . GLY A 1 96 ? 0.87550 -37.79276 -11.78147 1.000 77.47497 96 GLY A O 1
ATOM 736 N N . VAL A 1 97 ? 1.56783 -39.93465 -11.64411 1.000 74.64141 97 VAL A N 1
ATOM 737 C CA . VAL A 1 97 ? 0.81554 -40.16171 -10.41119 1.000 69.79191 97 VAL A CA 1
ATOM 738 C C . VAL A 1 97 ? 1.39894 -39.31195 -9.28525 1.000 66.34264 97 VAL A C 1
ATOM 739 O O . VAL A 1 97 ? 2.53944 -38.84217 -9.34082 1.000 63.71682 97 VAL A O 1
ATOM 743 N N . GLY A 1 98 ? 0.59191 -39.10691 -8.24482 1.000 66.22106 98 GLY A N 1
ATOM 744 C CA . GLY A 1 98 ? 1.03432 -38.27403 -7.14223 1.000 67.29407 98 GLY A CA 1
ATOM 745 C C . GLY A 1 98 ? 2.08561 -38.92846 -6.26997 1.000 68.39668 98 GLY A C 1
ATOM 746 O O . GLY A 1 98 ? 2.98623 -38.24640 -5.76813 1.000 69.82190 98 GLY A O 1
ATOM 747 N N . TYR A 1 99 ? 1.99824 -40.24956 -6.08361 1.000 64.51488 99 TYR A N 1
ATOM 748 C CA . TYR A 1 99 ? 2.83347 -40.95939 -5.12337 1.000 59.54967 99 TYR A CA 1
ATOM 749 C C . TYR A 1 99 ? 3.22737 -42.33394 -5.65620 1.000 64.13376 99 TYR A C 1
ATOM 750 O O . TYR A 1 99 ? 2.47116 -42.98514 -6.38153 1.000 61.43394 99 TYR A O 1
ATOM 759 N N . LEU A 1 100 ? 4.42832 -42.76531 -5.27836 1.000 60.01043 100 LEU A N 1
ATOM 760 C CA . LEU A 1 100 ? 4.86991 -44.14843 -5.40295 1.000 57.42516 100 LEU A CA 1
ATOM 761 C C . LEU A 1 100 ? 5.04102 -44.70109 -3.99408 1.000 63.10885 100 LEU A C 1
ATOM 762 O O . LEU A 1 100 ? 5.78974 -44.13454 -3.18831 1.000 58.79048 100 LEU A O 1
ATOM 767 N N . ASN A 1 101 ? 4.34717 -45.79564 -3.70153 1.000 56.94801 101 ASN A N 1
ATOM 768 C CA . ASN A 1 101 ? 4.36619 -46.45610 -2.39741 1.000 58.36402 101 ASN A CA 1
ATOM 769 C C . ASN A 1 101 ? 5.07650 -47.79708 -2.56227 1.000 57.85145 101 ASN A C 1
ATOM 770 O O . ASN A 1 101 ? 4.53130 -48.72092 -3.17704 1.000 57.81496 101 ASN A O 1
ATOM 775 N N . ASP A 1 102 ? 6.29189 -47.90809 -2.02524 1.000 54.17500 102 ASP A N 1
ATOM 776 C CA . ASP A 1 102 ? 7.10548 -49.10616 -2.20589 1.000 56.43661 102 ASP A CA 1
ATOM 777 C C . ASP A 1 102 ? 7.41852 -49.74343 -0.85670 1.000 52.61549 102 ASP A C 1
ATOM 778 O O . ASP A 1 102 ? 8.14816 -49.16377 -0.04542 1.000 60.39904 102 ASP A O 1
ATOM 783 N N . ILE A 1 103 ? 6.93209 -50.97067 -0.65069 1.000 53.45965 103 ILE A N 1
ATOM 784 C CA . ILE A 1 103 ? 7.22812 -51.69132 0.58549 1.000 67.71101 103 ILE A CA 1
ATOM 785 C C . ILE A 1 103 ? 8.68058 -52.13281 0.65972 1.000 62.53404 103 ILE A C 1
ATOM 786 O O . ILE A 1 103 ? 9.14594 -52.55557 1.72596 1.000 67.63096 103 ILE A O 1
ATOM 791 N N . GLN A 1 104 ? 9.40916 -52.05927 -0.44781 1.000 62.94240 104 GLN A N 1
ATOM 792 C CA . GLN A 1 104 ? 10.83452 -52.33686 -0.44013 1.000 69.47770 104 GLN A CA 1
ATOM 793 C C . GLN A 1 104 ? 11.66747 -51.06769 -0.37415 1.000 58.31419 104 GLN A C 1
ATOM 794 O O . GLN A 1 104 ? 12.90091 -51.14990 -0.38189 1.000 67.42499 104 GLN A O 1
ATOM 800 N N . GLY A 1 105 ? 11.02264 -49.90270 -0.30802 1.000 59.81655 105 GLY A N 1
ATOM 801 C CA . GLY A 1 105 ? 11.72989 -48.65076 -0.10684 1.000 60.88576 105 GLY A CA 1
ATOM 802 C C . GLY A 1 105 ? 12.68806 -48.26351 -1.21013 1.000 58.48936 105 GLY A C 1
ATOM 803 O O . GLY A 1 105 ? 13.75010 -47.70630 -0.91976 1.000 62.17560 105 GLY A O 1
ATOM 804 N N . PHE A 1 106 ? 12.35277 -48.56553 -2.47351 1.000 61.15762 106 PHE A N 1
ATOM 805 C CA . PHE A 1 106 ? 13.13368 -48.20005 -3.65587 1.000 64.55453 106 PHE A CA 1
ATOM 806 C C . PHE A 1 106 ? 14.60123 -48.58604 -3.51447 1.000 64.75029 106 PHE A C 1
ATOM 807 O O . PHE A 1 106 ? 15.46337 -47.71023 -3.36752 1.000 68.14994 106 PHE A O 1
ATOM 815 N N . PRO A 1 107 ? 14.92501 -49.87948 -3.55690 1.000 71.81429 107 PRO A N 1
ATOM 816 C CA . PRO A 1 107 ? 16.31134 -50.31750 -3.36971 1.000 70.28468 107 PRO A CA 1
ATOM 817 C C . PRO A 1 107 ? 17.11852 -50.45056 -4.65144 1.000 80.88698 107 PRO A C 1
ATOM 818 O O . PRO A 1 107 ? 18.31468 -50.75392 -4.56624 1.000 79.76240 107 PRO A O 1
ATOM 822 N N . ASP A 1 108 ? 16.50230 -50.26135 -5.82596 1.000 81.94646 108 ASP A N 1
ATOM 823 C CA . ASP A 1 108 ? 17.20097 -50.40528 -7.09720 1.000 83.94341 108 ASP A CA 1
ATOM 824 C C . ASP A 1 108 ? 17.63151 -49.03346 -7.60189 1.000 79.48997 108 ASP A C 1
ATOM 825 O O . ASP A 1 108 ? 16.80229 -48.29025 -8.15147 1.000 77.67862 108 ASP A O 1
ATOM 830 N N . PRO A 1 109 ? 18.90030 -48.64791 -7.44203 1.000 83.05323 109 PRO A N 1
ATOM 831 C CA . PRO A 1 109 ? 19.32502 -47.30862 -7.87501 1.000 84.38747 109 PRO A CA 1
ATOM 832 C C . PRO A 1 109 ? 19.23364 -47.07416 -9.37527 1.000 89.07968 109 PRO A C 1
ATOM 833 O O . PRO A 1 109 ? 19.31827 -45.91440 -9.80032 1.000 94.40046 109 PRO A O 1
ATOM 837 N N . ALA A 1 110 ? 19.06678 -48.11636 -10.19169 1.000 86.68618 110 ALA A N 1
ATOM 838 C CA . ALA A 1 110 ? 18.92075 -47.89133 -11.62494 1.000 95.74155 110 ALA A CA 1
ATOM 839 C C . ALA A 1 110 ? 17.64762 -47.11821 -11.95290 1.000 88.98584 110 ALA A C 1
ATOM 840 O O . ALA A 1 110 ? 17.56609 -46.49935 -13.01978 1.000 89.39935 110 ALA A O 1
ATOM 842 N N . LEU A 1 111 ? 16.66217 -47.12402 -11.05743 1.000 81.56654 111 LEU A N 1
ATOM 843 C CA . LEU A 1 111 ? 15.44491 -46.34420 -11.23959 1.000 79.38620 111 LEU A CA 1
ATOM 844 C C . LEU A 1 111 ? 15.55876 -44.92038 -10.70198 1.000 79.22237 111 LEU A C 1
ATOM 845 O O . LEU A 1 111 ? 14.69130 -44.09237 -10.99973 1.000 87.68286 111 LEU A O 1
ATOM 850 N N . TYR A 1 112 ? 16.60461 -44.61375 -9.93415 1.000 79.24244 112 TYR A N 1
ATOM 851 C CA . TYR A 1 112 ? 16.70777 -43.29411 -9.31242 1.000 85.57539 112 TYR A CA 1
ATOM 852 C C . TYR A 1 112 ? 16.73212 -42.14517 -10.31305 1.000 87.40429 112 TYR A C 1
ATOM 853 O O . TYR A 1 112 ? 16.05501 -41.13423 -10.05549 1.000 80.66853 112 TYR A O 1
ATOM 862 N N . PRO A 1 113 ? 17.47338 -42.20132 -11.42873 1.000 82.66145 113 PRO A N 1
ATOM 863 C CA . PRO A 1 113 ? 17.42217 -41.06107 -12.36226 1.000 89.43295 113 PRO A CA 1
ATOM 864 C C . PRO A 1 113 ? 16.02502 -40.80224 -12.90518 1.000 88.79667 113 PRO A C 1
ATOM 865 O O . PRO A 1 113 ? 15.62259 -39.63981 -13.02868 1.000 85.91961 113 PRO A O 1
ATOM 869 N N . ASP A 1 114 ? 15.25676 -41.85488 -13.19914 1.000 92.40431 114 ASP A N 1
ATOM 870 C CA . ASP A 1 114 ? 13.87731 -41.66486 -13.63643 1.000 87.70964 114 ASP A CA 1
ATOM 871 C C . ASP A 1 114 ? 13.02931 -41.00729 -12.55667 1.000 90.94366 114 ASP A C 1
ATOM 872 O O . ASP A 1 114 ? 12.08005 -40.27891 -12.87069 1.000 92.35766 114 ASP A O 1
ATOM 877 N N . ILE A 1 115 ? 13.33788 -41.26376 -11.28471 1.000 90.23575 115 ILE A N 1
ATOM 878 C CA . ILE A 1 115 ? 12.55615 -40.67094 -10.20356 1.000 82.87890 115 ILE A CA 1
ATOM 879 C C . ILE A 1 115 ? 12.93194 -39.20682 -10.00476 1.000 84.32517 115 ILE A C 1
ATOM 880 O O . ILE A 1 115 ? 12.07055 -38.36875 -9.71756 1.000 78.12612 115 ILE A O 1
ATOM 885 N N . ALA A 1 116 ? 14.21350 -38.87293 -10.17890 1.000 86.73712 116 ALA A N 1
ATOM 886 C CA . ALA A 1 116 ? 14.66496 -37.50042 -9.96932 1.000 82.03996 116 ALA A CA 1
ATOM 887 C C . ALA A 1 116 ? 14.04232 -36.54068 -10.97840 1.000 95.01545 116 ALA A C 1
ATOM 888 O O . ALA A 1 116 ? 13.74600 -35.38669 -10.64307 1.000 98.95562 116 ALA A O 1
ATOM 890 N N . GLU A 1 117 ? 13.84076 -36.99349 -12.22084 1.000 94.87257 117 GLU A N 1
ATOM 891 C CA . GLU A 1 117 ? 13.20189 -36.13839 -13.21858 1.000 102.04960 117 GLU A CA 1
ATOM 892 C C . GLU A 1 117 ? 11.73939 -35.87177 -12.88254 1.000 86.57267 117 GLU A C 1
ATOM 893 O O . GLU A 1 117 ? 11.22911 -34.78318 -13.16600 1.000 97.63234 117 GLU A O 1
ATOM 899 N N . ALA A 1 118 ? 11.05361 -36.84044 -12.28427 1.000 84.41014 118 ALA A N 1
ATOM 900 C CA . ALA A 1 118 ? 9.63244 -36.70684 -12.01169 1.000 81.88116 118 ALA A CA 1
ATOM 901 C C . ALA A 1 118 ? 9.40073 -35.83746 -10.77574 1.000 89.01566 118 ALA A C 1
ATOM 902 O O . ALA A 1 118 ? 10.33633 -35.40127 -10.09927 1.000 93.21798 118 ALA A O 1
ATOM 904 N N . ASP A 1 119 ? 8.12577 -35.58335 -10.47354 1.000 91.33343 119 ASP A N 1
ATOM 905 C CA . ASP A 1 119 ? 7.74461 -34.71759 -9.36374 1.000 93.85725 119 ASP A CA 1
ATOM 906 C C . ASP A 1 119 ? 6.90749 -35.43940 -8.31786 1.000 89.71457 119 ASP A C 1
ATOM 907 O O . ASP A 1 119 ? 6.43483 -34.80237 -7.37041 1.000 89.89245 119 ASP A O 1
ATOM 912 N N . CYS A 1 120 ? 6.71409 -36.74678 -8.46236 1.000 85.65777 120 CYS A N 1
ATOM 913 C CA . CYS A 1 120 ? 5.94878 -37.51859 -7.49797 1.000 83.46087 120 CYS A CA 1
ATOM 914 C C . CYS A 1 120 ? 6.67372 -37.58705 -6.15624 1.000 81.33021 120 CYS A C 1
ATOM 915 O O . CYS A 1 120 ? 7.88699 -37.39006 -6.05857 1.000 85.20796 120 CYS A O 1
ATOM 918 N N . ARG A 1 121 ? 5.90721 -37.87445 -5.11422 1.000 78.07023 121 ARG A N 1
ATOM 919 C CA . ARG A 1 121 ? 6.45252 -38.13949 -3.79361 1.000 76.46125 121 ARG A CA 1
ATOM 920 C C . ARG A 1 121 ? 6.61902 -39.64062 -3.59730 1.000 70.36944 121 ARG A C 1
ATOM 921 O O . ARG A 1 121 ? 5.97662 -40.45442 -4.26494 1.000 69.27776 121 ARG A O 1
ATOM 929 N N . LEU A 1 122 ? 7.49644 -40.00012 -2.66603 1.000 69.96452 122 LEU A N 1
ATOM 930 C CA . LEU A 1 122 ? 7.88004 -41.38820 -2.44221 1.000 71.19446 122 LEU A CA 1
ATOM 931 C C . LEU A 1 122 ? 7.57434 -41.77790 -1.00269 1.000 64.40262 122 LEU A C 1
ATOM 932 O O . LEU A 1 122 ? 8.09390 -41.16248 -0.06626 1.000 67.32569 122 LEU A O 1
ATOM 937 N N . VAL A 1 123 ? 6.73662 -42.79696 -0.83036 1.000 55.61743 123 VAL A N 1
ATOM 938 C CA . VAL A 1 123 ? 6.56549 -43.45463 0.46017 1.000 59.15680 123 VAL A CA 1
ATOM 939 C C . VAL A 1 123 ? 7.65296 -44.52036 0.55552 1.000 57.71957 123 VAL A C 1
ATOM 940 O O . VAL A 1 123 ? 7.55155 -45.58962 -0.05308 1.000 56.86824 123 VAL A O 1
ATOM 944 N N . VAL A 1 124 ? 8.69460 -44.22783 1.32521 1.000 55.37715 124 VAL A N 1
ATOM 945 C CA . VAL A 1 124 ? 9.83319 -45.12259 1.47876 1.000 59.41444 124 VAL A CA 1
ATOM 946 C C . VAL A 1 124 ? 9.60150 -45.95545 2.73517 1.000 64.75890 124 VAL A C 1
ATOM 947 O O . VAL A 1 124 ? 9.76218 -45.46418 3.85352 1.000 67.17791 124 VAL A O 1
ATOM 951 N N . MET A 1 125 ? 9.21705 -47.21502 2.56150 1.000 54.28513 125 MET A N 1
ATOM 952 C CA . MET A 1 125 ? 8.92045 -48.07085 3.69681 1.000 59.09472 125 MET A CA 1
ATOM 953 C C . MET A 1 125 ? 10.12773 -48.89452 4.13215 1.000 63.48131 125 MET A C 1
ATOM 954 O O . MET A 1 125 ? 10.85611 -49.45817 3.30635 1.000 59.05417 125 MET A O 1
ATOM 959 N N . HIS A 1 126 ? 10.31935 -48.97212 5.44493 1.000 59.76018 126 HIS A N 1
ATOM 960 C CA . HIS A 1 126 ? 11.30249 -49.86536 6.03360 1.000 63.04175 126 HIS A CA 1
ATOM 961 C C . HIS A 1 126 ? 10.69973 -51.25604 6.16510 1.000 62.59055 126 HIS A C 1
ATOM 962 O O . HIS A 1 126 ? 9.57697 -51.41176 6.65265 1.000 67.58445 126 HIS A O 1
ATOM 969 N N . SER A 1 127 ? 11.44660 -52.25797 5.72347 1.000 72.97923 127 SER A N 1
ATOM 970 C CA . SER A 1 127 ? 11.06189 -53.65404 5.85803 1.000 80.89624 127 SER A CA 1
ATOM 971 C C . SER A 1 127 ? 12.21522 -54.36986 6.54724 1.000 91.38238 127 SER A C 1
ATOM 972 O O . SER A 1 127 ? 13.34617 -54.35635 6.04887 1.000 88.10384 127 SER A O 1
ATOM 975 N N . ALA A 1 128 ? 11.93665 -54.96181 7.70527 1.000 81.46509 128 ALA A N 1
ATOM 976 C CA . ALA A 1 128 ? 12.96179 -55.61756 8.50333 1.000 89.77269 128 ALA A CA 1
ATOM 977 C C . ALA A 1 128 ? 13.28501 -57.02325 8.02553 1.000 117.98582 128 ALA A C 1
ATOM 978 O O . ALA A 1 128 ? 14.09043 -57.70650 8.66578 1.000 127.68972 128 ALA A O 1
ATOM 980 N N . GLN A 1 129 ? 12.68931 -57.47434 6.92676 1.000 154.41776 129 GLN A N 1
ATOM 981 C CA . GLN A 1 129 ? 12.97748 -58.80825 6.42077 1.000 171.09743 129 GLN A CA 1
ATOM 982 C C . GLN A 1 129 ? 14.25861 -58.78870 5.59311 1.000 179.42639 129 GLN A C 1
ATOM 983 O O . GLN A 1 129 ? 14.38462 -59.52330 4.60773 1.000 196.34578 129 GLN A O 1
ATOM 989 N N . ARG A 1 130 ? 15.21422 -57.95315 5.99618 1.000 160.70847 130 ARG A N 1
ATOM 990 C CA . ARG A 1 130 ? 16.49197 -57.82438 5.30680 1.000 155.97385 130 ARG A CA 1
ATOM 991 C C . ARG A 1 130 ? 17.34807 -59.07416 5.49679 1.000 157.12244 130 ARG A C 1
ATOM 992 O O . ARG A 1 130 ? 17.76919 -59.38856 6.61011 1.000 159.44556 130 ARG A O 1
ATOM 1000 N N . THR A 1 135 ? 20.11920 -60.24865 8.99219 1.000 184.48337 135 THR A N 1
ATOM 1001 C CA . THR A 1 135 ? 19.18520 -61.05913 9.76960 1.000 199.02848 135 THR A CA 1
ATOM 1002 C C . THR A 1 135 ? 19.69667 -61.27214 11.19820 1.000 200.52216 135 THR A C 1
ATOM 1003 O O . THR A 1 135 ? 18.91573 -61.58102 12.10016 1.000 191.26859 135 THR A O 1
ATOM 1007 N N . ARG A 1 136 ? 21.00924 -61.07572 11.37594 1.000 198.53879 136 ARG A N 1
ATOM 1008 C CA . ARG A 1 136 ? 21.75124 -61.19971 12.63475 1.000 185.01747 136 ARG A CA 1
ATOM 1009 C C . ARG A 1 136 ? 21.21435 -62.28879 13.57454 1.000 190.60651 136 ARG A C 1
ATOM 1010 O O . ARG A 1 136 ? 21.16658 -63.46076 13.18820 1.000 187.81656 136 ARG A O 1
ATOM 1018 N N . THR A 1 137 ? 20.84277 -61.93203 14.80947 1.000 193.90758 137 THR A N 1
ATOM 1019 C CA . THR A 1 137 ? 20.42305 -62.91273 15.80837 1.000 186.16250 137 THR A CA 1
ATOM 1020 C C . THR A 1 137 ? 19.07736 -63.54904 15.47331 1.000 192.21748 137 THR A C 1
ATOM 1021 O O . THR A 1 137 ? 18.81997 -64.68970 15.87691 1.000 185.20374 137 THR A O 1
ATOM 1025 N N . GLY A 1 138 ? 18.20402 -62.83502 14.76417 1.000 169.28488 138 GLY A N 1
ATOM 1026 C CA . GLY A 1 138 ? 16.90986 -63.38233 14.40489 1.000 139.70764 138 GLY A CA 1
ATOM 1027 C C . GLY A 1 138 ? 15.89454 -62.33068 14.01244 1.000 132.41529 138 GLY A C 1
ATOM 1028 O O . GLY A 1 138 ? 16.20698 -61.40926 13.25187 1.000 150.59121 138 GLY A O 1
ATOM 1029 N N . HIS A 1 139 ? 14.67176 -62.46577 14.51954 1.000 117.35380 139 HIS A N 1
ATOM 1030 C CA . HIS A 1 139 ? 13.62548 -61.48755 14.26076 1.000 106.88121 139 HIS A CA 1
ATOM 1031 C C . HIS A 1 139 ? 13.93012 -60.17742 14.98644 1.000 96.14948 139 HIS A C 1
ATOM 1032 O O . HIS A 1 139 ? 14.62115 -60.15027 16.00860 1.000 106.88775 139 HIS A O 1
ATOM 1039 N N . LEU A 1 140 ? 13.40166 -59.07841 14.44349 1.000 85.33710 140 LEU A N 1
ATOM 1040 C CA . LEU A 1 140 ? 13.65828 -57.75625 15.01108 1.000 77.75720 140 LEU A CA 1
ATOM 1041 C C . LEU A 1 140 ? 13.02321 -57.64673 16.39502 1.000 80.59034 140 LEU A C 1
ATOM 1042 O O . LEU A 1 140 ? 11.79767 -57.73913 16.53804 1.000 72.65434 140 LEU A O 1
ATOM 1047 N N . ARG A 1 141 ? 13.84775 -57.43946 17.40471 1.000 77.11564 141 ARG A N 1
ATOM 1048 C CA . ARG A 1 141 ? 13.36678 -57.31010 18.77202 1.000 83.77128 141 ARG A CA 1
ATOM 1049 C C . ARG A 1 141 ? 13.06557 -55.84962 19.10045 1.000 76.66287 141 ARG A C 1
ATOM 1050 O O . ARG A 1 141 ? 13.62050 -54.94002 18.47406 1.000 78.74403 141 ARG A O 1
ATOM 1058 N N . PRO A 1 142 ? 12.18397 -55.60260 20.07861 1.000 83.23102 142 PRO A N 1
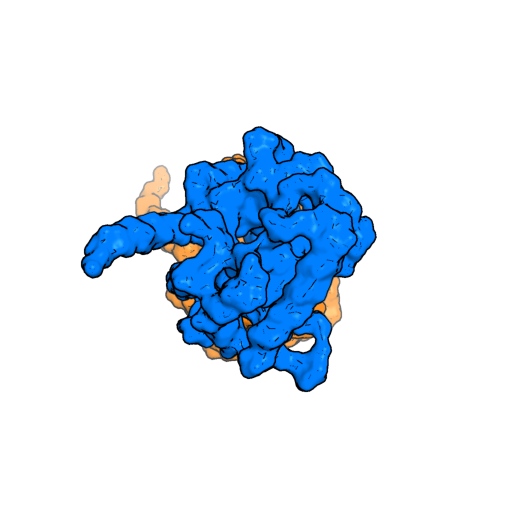ATOM 1059 C CA . PRO A 1 142 ? 11.82844 -54.20748 20.40868 1.000 78.83154 142 PRO A CA 1
ATOM 1060 C C . PRO A 1 142 ? 13.01430 -53.32476 20.77602 1.000 83.61284 142 PRO A C 1
ATOM 1061 O O . PRO A 1 142 ? 13.05608 -52.15571 20.37250 1.000 87.95051 142 PRO A O 1
ATOM 1065 N N . GLU A 1 143 ? 13.98220 -53.84499 21.53162 1.000 78.05718 143 GLU A N 1
ATOM 1066 C CA . GLU A 1 143 ? 15.08546 -53.01694 22.01225 1.000 86.48285 143 GLU A CA 1
ATOM 1067 C C . GLU A 1 143 ? 16.03179 -52.58688 20.89975 1.000 88.40051 143 GLU A C 1
ATOM 1068 O O . GLU A 1 143 ? 16.84481 -51.68213 21.11726 1.000 88.12224 143 GLU A O 1
ATOM 1074 N N . ASP A 1 144 ? 15.94994 -53.20106 19.72290 1.000 89.54827 144 ASP A N 1
ATOM 1075 C CA . ASP A 1 144 ? 16.79235 -52.83110 18.59642 1.000 80.85621 144 ASP A CA 1
ATOM 1076 C C . ASP A 1 144 ? 16.02922 -52.11912 17.48790 1.000 82.41084 144 ASP A C 1
ATOM 1077 O O . ASP A 1 144 ? 16.65918 -51.60600 16.56067 1.000 71.96139 144 ASP A O 1
ATOM 1082 N N . ALA A 1 145 ? 14.69687 -52.05064 17.56740 1.000 72.16258 145 ALA A N 1
ATOM 1083 C CA . ALA A 1 145 ? 13.91353 -51.62166 16.41322 1.000 75.46161 145 ALA A CA 1
ATOM 1084 C C . ALA A 1 145 ? 14.22848 -50.18346 16.01437 1.000 72.42770 145 ALA A C 1
ATOM 1085 O O . ALA A 1 145 ? 14.45271 -49.90083 14.83355 1.000 69.82752 145 ALA A O 1
ATOM 1087 N N . LEU A 1 146 ? 14.24674 -49.25749 16.97939 1.000 70.93124 146 LEU A N 1
ATOM 1088 C CA . LEU A 1 146 ? 14.38204 -47.84416 16.62928 1.000 76.14101 146 LEU A CA 1
ATOM 1089 C C . LEU A 1 146 ? 15.72801 -47.55711 15.96967 1.000 74.03527 146 LEU A C 1
ATOM 1090 O O . LEU A 1 146 ? 15.80002 -46.82313 14.97556 1.000 72.76641 146 LEU A O 1
ATOM 1095 N N . ASP A 1 147 ? 16.80456 -48.13145 16.49992 1.000 70.54689 147 ASP A N 1
ATOM 1096 C CA . ASP A 1 147 ? 18.11337 -47.91731 15.89097 1.000 78.72019 147 ASP A CA 1
ATOM 1097 C C . ASP A 1 147 ? 18.19362 -48.55235 14.50896 1.000 77.43793 147 ASP A C 1
ATOM 1098 O O . ASP A 1 147 ? 18.82889 -48.00131 13.60215 1.000 74.88957 147 ASP A O 1
ATOM 1103 N N . GLU A 1 148 ? 17.55952 -49.71230 14.32934 1.000 72.18583 148 GLU A N 1
ATOM 1104 C CA . GLU A 1 148 ? 17.56036 -50.36107 13.02216 1.000 81.43839 148 GLU A CA 1
ATOM 1105 C C . GLU A 1 148 ? 16.83731 -49.51514 11.98400 1.000 73.62778 148 GLU A C 1
ATOM 1106 O O . GLU A 1 148 ? 17.30275 -49.37781 10.84572 1.000 74.45658 148 GLU A O 1
ATOM 1112 N N . ILE A 1 149 ? 15.69678 -48.94119 12.36233 1.000 66.15206 149 ILE A N 1
ATOM 1113 C CA . ILE A 1 149 ? 14.91014 -48.14034 11.43249 1.000 66.72762 149 ILE A CA 1
ATOM 1114 C C . ILE A 1 149 ? 15.65924 -46.87118 11.05820 1.000 69.89964 149 ILE A C 1
ATOM 1115 O O . ILE A 1 149 ? 15.67357 -46.45870 9.89238 1.000 69.99696 149 ILE A O 1
ATOM 1120 N N . VAL A 1 150 ? 16.29779 -46.23576 12.03987 1.000 70.59873 150 VAL A N 1
ATOM 1121 C CA . VAL A 1 150 ? 17.03013 -45.00780 11.77327 1.000 73.31691 150 VAL A CA 1
ATOM 1122 C C . VAL A 1 150 ? 18.19758 -45.28023 10.83335 1.000 73.29617 150 VAL A C 1
ATOM 1123 O O . VAL A 1 150 ? 18.42055 -44.54178 9.86540 1.000 72.79292 150 VAL A O 1
ATOM 1127 N N . ARG A 1 151 ? 18.95238 -46.34994 11.09134 1.000 72.20077 151 ARG A N 1
ATOM 1128 C CA . ARG A 1 151 ? 20.07047 -46.68108 10.21272 1.000 76.16352 151 ARG A CA 1
ATOM 1129 C C . ARG A 1 151 ? 19.58940 -47.07774 8.82253 1.000 73.59317 151 ARG A C 1
ATOM 1130 O O . ARG A 1 151 ? 20.27230 -46.79958 7.83123 1.000 67.72890 151 ARG A O 1
ATOM 1138 N N . PHE A 1 152 ? 18.41555 -47.70761 8.72072 1.000 76.44835 152 PHE A N 1
ATOM 1139 C CA . PHE A 1 152 ? 17.88123 -48.02450 7.40047 1.000 69.73109 152 PHE A CA 1
ATOM 1140 C C . PHE A 1 152 ? 17.58034 -46.75563 6.60898 1.000 72.66515 152 PHE A C 1
ATOM 1141 O O . PHE A 1 152 ? 17.96569 -46.63664 5.43850 1.000 71.65871 152 PHE A O 1
ATOM 1149 N N . PHE A 1 153 ? 16.88031 -45.79862 7.22590 1.000 67.14391 153 PHE A N 1
ATOM 1150 C CA . PHE A 1 153 ? 16.50959 -44.58349 6.50343 1.000 72.02463 153 PHE A CA 1
ATOM 1151 C C . PHE A 1 153 ? 17.71659 -43.69133 6.24302 1.000 74.10114 153 PHE A C 1
ATOM 1152 O O . PHE A 1 153 ? 17.81802 -43.07246 5.17555 1.000 72.10948 153 PHE A O 1
ATOM 1160 N N . GLU A 1 154 ? 18.64324 -43.61249 7.19865 1.000 66.71851 154 GLU A N 1
ATOM 1161 C CA . GLU A 1 154 ? 19.86849 -42.86346 6.96036 1.000 72.19221 154 GLU A CA 1
ATOM 1162 C C . GLU A 1 154 ? 20.52351 -43.31753 5.65845 1.000 75.48095 154 GLU A C 1
ATOM 1163 O O . GLU A 1 154 ? 20.95149 -42.49237 4.84098 1.000 71.11605 154 GLU A O 1
ATOM 1169 N N . ALA A 1 155 ? 20.55200 -44.63024 5.41886 1.000 70.75335 155 ALA A N 1
ATOM 1170 C CA . ALA A 1 155 ? 21.18985 -45.14606 4.21191 1.000 78.72255 155 ALA A CA 1
ATOM 1171 C C . ALA A 1 155 ? 20.32518 -44.94032 2.96999 1.000 68.78000 155 ALA A C 1
ATOM 1172 O O . ALA A 1 155 ? 20.84257 -44.56270 1.91481 1.000 69.75093 155 ALA A O 1
ATOM 1174 N N . ARG A 1 156 ? 19.01230 -45.16078 3.07026 1.000 65.86407 156 ARG A N 1
ATOM 1175 C CA . ARG A 1 156 ? 18.17086 -45.10897 1.87433 1.000 74.41218 156 ARG A CA 1
ATOM 1176 C C . ARG A 1 156 ? 17.85964 -43.67416 1.45042 1.000 71.61819 156 ARG A C 1
ATOM 1177 O O . ARG A 1 156 ? 17.82643 -43.37908 0.24956 1.000 69.13684 156 ARG A O 1
ATOM 1185 N N . VAL A 1 157 ? 17.61204 -42.77666 2.41200 1.000 68.02260 157 VAL A N 1
ATOM 1186 C CA . VAL A 1 157 ? 17.46226 -41.35496 2.09220 1.000 69.95919 157 VAL A CA 1
ATOM 1187 C C . VAL A 1 157 ? 18.71873 -40.80939 1.42440 1.000 71.73137 157 VAL A C 1
ATOM 1188 O O . VAL A 1 157 ? 18.64473 -40.14413 0.38310 1.000 73.02103 157 VAL A O 1
ATOM 1192 N N . SER A 1 158 ? 19.88866 -41.06664 2.01293 1.000 70.26577 158 SER A N 1
ATOM 1193 C CA . SER A 1 158 ? 21.10533 -40.52057 1.42442 1.000 73.33323 158 SER A CA 1
ATOM 1194 C C . SER A 1 158 ? 21.40909 -41.13198 0.06247 1.000 75.46509 158 SER A C 1
ATOM 1195 O O . SER A 1 158 ? 22.07872 -40.49129 -0.75557 1.000 78.68256 158 SER A O 1
ATOM 1198 N N . ALA A 1 159 ? 20.92691 -42.34690 -0.20941 1.000 74.82942 159 ALA A N 1
ATOM 1199 C CA . ALA A 1 159 ? 21.10978 -42.91582 -1.54086 1.000 84.40554 159 ALA A CA 1
ATOM 1200 C C . ALA A 1 159 ? 20.22916 -42.19682 -2.55533 1.000 76.70739 159 ALA A C 1
ATOM 1201 O O . ALA A 1 159 ? 20.69631 -41.80442 -3.63037 1.000 80.59459 159 ALA A O 1
ATOM 1203 N N . LEU A 1 160 ? 18.95190 -41.99863 -2.21657 1.000 79.23366 160 LEU A N 1
ATOM 1204 C CA . LEU A 1 160 ? 18.05162 -41.26640 -3.10235 1.000 82.35825 160 LEU A CA 1
ATOM 1205 C C . LEU A 1 160 ? 18.49506 -39.82338 -3.26417 1.000 78.45580 160 LEU A C 1
ATOM 1206 O O . LEU A 1 160 ? 18.42960 -39.26283 -4.36439 1.000 74.93494 160 LEU A O 1
ATOM 1211 N N . ARG A 1 161 ? 18.94178 -39.20457 -2.17194 1.000 78.44543 161 ARG A N 1
ATOM 1212 C CA . ARG A 1 161 ? 19.37852 -37.81893 -2.23514 1.000 82.82650 161 ARG A CA 1
ATOM 1213 C C . ARG A 1 161 ? 20.63518 -37.67444 -3.07680 1.000 82.81431 161 ARG A C 1
ATOM 1214 O O . ARG A 1 161 ? 20.81381 -36.65325 -3.74981 1.000 96.23034 161 ARG A O 1
ATOM 1222 N N . ARG A 1 162 ? 21.50600 -38.68763 -3.06629 1.000 86.15289 162 ARG A N 1
ATOM 1223 C CA . ARG A 1 162 ? 22.72061 -38.63279 -3.87662 1.000 84.35107 162 ARG A CA 1
ATOM 1224 C C . ARG A 1 162 ? 22.40047 -38.68254 -5.36545 1.000 88.05813 162 ARG A C 1
ATOM 1225 O O . ARG A 1 162 ? 23.19903 -38.22320 -6.18691 1.000 87.17147 162 ARG A O 1
ATOM 1233 N N . SER A 1 163 ? 21.24717 -39.23358 -5.73280 1.000 98.27441 163 SER A N 1
ATOM 1234 C CA . SER A 1 163 ? 20.86746 -39.37683 -7.12997 1.000 88.16106 163 SER A CA 1
ATOM 1235 C C . SER A 1 163 ? 19.98771 -38.23743 -7.62607 1.000 78.78696 163 SER A C 1
ATOM 1236 O O . SER A 1 163 ? 19.52394 -38.28339 -8.76902 1.000 91.40802 163 SER A O 1
ATOM 1239 N N . GLY A 1 164 ? 19.74715 -37.22436 -6.80129 1.000 81.44158 164 GLY A N 1
ATOM 1240 C CA . GLY A 1 164 ? 18.97728 -36.06957 -7.20857 1.000 79.11654 164 GLY A CA 1
ATOM 1241 C C . GLY A 1 164 ? 17.53697 -36.04243 -6.75065 1.000 83.03957 164 GLY A C 1
ATOM 1242 O O . GLY A 1 164 ? 16.79335 -35.15085 -7.17395 1.000 90.05310 164 GLY A O 1
ATOM 1243 N N . VAL A 1 165 ? 17.11504 -36.98559 -5.91389 1.000 76.87232 165 VAL A N 1
ATOM 1244 C CA . VAL A 1 165 ? 15.75762 -36.98072 -5.38153 1.000 77.68486 165 VAL A CA 1
ATOM 1245 C C . VAL A 1 165 ? 15.71930 -36.04929 -4.17468 1.000 83.04788 165 VAL A C 1
ATOM 1246 O O . VAL A 1 165 ? 16.35589 -36.31709 -3.14915 1.000 80.41708 165 VAL A O 1
ATOM 1250 N N . ALA A 1 166 ? 14.97658 -34.94931 -4.29932 1.000 80.03466 166 ALA A N 1
ATOM 1251 C CA . ALA A 1 166 ? 14.92264 -33.94562 -3.24377 1.000 80.02222 166 ALA A CA 1
ATOM 1252 C C . ALA A 1 166 ? 14.32244 -34.52441 -1.96656 1.000 86.05125 166 ALA A C 1
ATOM 1253 O O . ALA A 1 166 ? 13.48070 -35.42542 -1.99945 1.000 83.12802 166 ALA A O 1
ATOM 1255 N N . ALA A 1 167 ? 14.75497 -33.97902 -0.82677 1.000 86.58484 167 ALA A N 1
ATOM 1256 C CA . ALA A 1 167 ? 14.30769 -34.49827 0.46279 1.000 86.06246 167 ALA A CA 1
ATOM 1257 C C . ALA A 1 167 ? 12.83165 -34.21080 0.72201 1.000 80.74209 167 ALA A C 1
ATOM 1258 O O . ALA A 1 167 ? 12.15841 -35.00795 1.39045 1.000 84.44682 167 ALA A O 1
ATOM 1260 N N . ASP A 1 168 ? 12.30674 -33.09656 0.19661 1.000 81.10070 168 ASP A N 1
ATOM 1261 C CA . ASP A 1 168 ? 10.90799 -32.72501 0.40519 1.000 85.47053 168 ASP A CA 1
ATOM 1262 C C . ASP A 1 168 ? 9.93124 -33.60685 -0.36735 1.000 75.15794 168 ASP A C 1
ATOM 1263 O O . ASP A 1 168 ? 8.72261 -33.36191 -0.30281 1.000 79.15516 168 ASP A O 1
ATOM 1268 N N . ARG A 1 169 ? 10.41764 -34.58637 -1.12551 1.000 75.07840 169 ARG A N 1
ATOM 1269 C CA . ARG A 1 169 ? 9.56378 -35.53960 -1.81698 1.000 75.47727 169 ARG A CA 1
ATOM 1270 C C . ARG A 1 169 ? 9.43941 -36.85199 -1.06498 1.000 71.25600 169 ARG A C 1
ATOM 1271 O O . ARG A 1 169 ? 8.72154 -37.74813 -1.52058 1.000 71.10593 169 ARG A O 1
ATOM 1279 N N . LEU A 1 170 ? 10.09626 -36.97200 0.08541 1.000 65.50338 170 LEU A N 1
ATOM 1280 C CA . LEU A 1 170 ? 10.26195 -38.24245 0.77818 1.000 66.10819 170 LEU A CA 1
ATOM 1281 C C . LEU A 1 170 ? 9.27393 -38.34419 1.93363 1.000 65.91997 170 LEU A C 1
ATOM 1282 O O . LEU A 1 170 ? 9.12823 -37.40189 2.71910 1.000 72.75224 170 LEU A O 1
ATOM 1287 N N . ILE A 1 171 ? 8.58692 -39.48021 2.01919 1.000 67.32193 171 ILE A N 1
ATOM 1288 C CA . ILE A 1 171 ? 7.73122 -39.82997 3.14776 1.000 56.42268 171 ILE A CA 1
ATOM 1289 C C . ILE A 1 171 ? 8.22328 -41.16683 3.68487 1.000 63.90007 171 ILE A C 1
ATOM 1290 O O . ILE A 1 171 ? 8.49027 -42.08916 2.90593 1.000 64.22809 171 ILE A O 1
ATOM 1295 N N . LEU A 1 172 ? 8.37217 -41.26834 5.00255 1.000 63.28468 172 LEU A N 1
ATOM 1296 C CA . LEU A 1 172 ? 9.04174 -42.40984 5.61724 1.000 62.40508 172 LEU A CA 1
ATOM 1297 C C . LEU A 1 172 ? 8.03611 -43.23618 6.41156 1.000 65.85223 172 LEU A C 1
ATOM 1298 O O . LEU A 1 172 ? 7.36294 -42.71136 7.30653 1.000 64.15842 172 LEU A O 1
ATOM 1303 N N . ASP A 1 173 ? 7.94566 -44.52693 6.07874 1.000 55.41939 173 ASP A N 1
ATOM 1304 C CA . ASP A 1 173 ? 7.06521 -45.50203 6.72844 1.000 57.08893 173 ASP A CA 1
ATOM 1305 C C . ASP A 1 173 ? 7.90974 -46.48227 7.53177 1.000 60.72424 173 ASP A C 1
ATOM 1306 O O . ASP A 1 173 ? 8.67961 -47.25236 6.93747 1.000 52.88772 173 ASP A O 1
ATOM 1311 N N . PRO A 1 174 ? 7.79865 -46.51197 8.86493 1.000 61.93100 174 PRO A N 1
ATOM 1312 C CA . PRO A 1 174 ? 8.64398 -47.43042 9.64984 1.000 57.58931 174 PRO A CA 1
ATOM 1313 C C . PRO A 1 174 ? 8.36542 -48.90284 9.38708 1.000 64.95102 174 PRO A C 1
ATOM 1314 O O . PRO A 1 174 ? 9.20300 -49.74171 9.73565 1.000 63.27732 174 PRO A O 1
ATOM 1318 N N . GLY A 1 175 ? 7.22364 -49.24759 8.79761 1.000 57.31317 175 GLY A N 1
ATOM 1319 C CA . GLY A 1 175 ? 6.81783 -50.63509 8.71505 1.000 60.61360 175 GLY A CA 1
ATOM 1320 C C . GLY A 1 175 ? 6.06054 -51.04081 9.96315 1.000 59.21324 175 GLY A C 1
ATOM 1321 O O . GLY A 1 175 ? 6.36004 -50.55023 11.05724 1.000 57.93454 175 GLY A O 1
ATOM 1322 N N . MET A 1 176 ? 5.06507 -51.91183 9.82078 1.000 59.24221 176 MET A N 1
ATOM 1323 C CA . MET A 1 176 ? 4.30443 -52.40477 10.96145 1.000 54.31096 176 MET A CA 1
ATOM 1324 C C . MET A 1 176 ? 3.94064 -53.86542 10.74509 1.000 55.59892 176 MET A C 1
ATOM 1325 O O . MET A 1 176 ? 3.99383 -54.38713 9.62740 1.000 56.09938 176 MET A O 1
ATOM 1330 N N . GLY A 1 177 ? 3.55738 -54.51979 11.84049 1.000 52.47398 177 GLY A N 1
ATOM 1331 C CA . GLY A 1 177 ? 3.20721 -55.92759 11.77795 1.000 57.11849 177 GLY A CA 1
ATOM 1332 C C . GLY A 1 177 ? 4.39011 -56.79148 11.38117 1.000 58.63369 177 GLY A C 1
ATOM 1333 O O . GLY A 1 177 ? 5.52451 -56.59624 11.83518 1.000 55.55723 177 GLY A O 1
ATOM 1334 N N . PHE A 1 178 ? 4.12113 -57.75824 10.50233 1.000 52.91913 178 PHE A N 1
ATOM 1335 C CA . PHE A 1 178 ? 5.14022 -58.70335 10.07201 1.000 58.61468 178 PHE A CA 1
ATOM 1336 C C . PHE A 1 178 ? 6.21394 -58.05996 9.20899 1.000 63.84765 178 PHE A C 1
ATOM 1337 O O . PHE A 1 178 ? 7.25013 -58.68878 8.97845 1.000 63.47525 178 PHE A O 1
ATOM 1345 N N . PHE A 1 179 ? 6.00010 -56.83886 8.71231 1.000 61.41661 179 PHE A N 1
ATOM 1346 C CA . PHE A 1 179 ? 7.10331 -56.15655 8.04665 1.000 66.73244 179 PHE A CA 1
ATOM 1347 C C . PHE A 1 179 ? 8.18734 -55.74909 9.03167 1.000 68.55353 179 PHE A C 1
ATOM 1348 O O . PHE A 1 179 ? 9.33793 -55.56346 8.62303 1.000 74.31334 179 PHE A O 1
ATOM 1356 N N . LEU A 1 180 ? 7.84482 -55.61076 10.31516 1.000 59.95084 180 LEU A N 1
ATOM 1357 C CA . LEU A 1 180 ? 8.82379 -55.32922 11.35388 1.000 62.83852 180 LEU A CA 1
ATOM 1358 C C . LEU A 1 180 ? 9.32705 -56.60908 12.00368 1.000 69.95277 180 LEU A C 1
ATOM 1359 O O . LEU A 1 180 ? 10.53673 -56.82307 12.11195 1.000 75.93932 180 LEU A O 1
ATOM 1364 N N . SER A 1 181 ? 8.40920 -57.46157 12.43267 1.000 67.76870 181 SER A N 1
ATOM 1365 C CA . SER A 1 181 ? 8.74636 -58.69282 13.12422 1.000 70.58217 181 SER A CA 1
ATOM 1366 C C . SER A 1 181 ? 7.48680 -59.52803 13.30131 1.000 70.18368 181 SER A C 1
ATOM 1367 O O . SER A 1 181 ? 6.37828 -58.97635 13.33479 1.000 66.05843 181 SER A O 1
ATOM 1370 N N . PRO A 1 182 ? 7.60816 -60.85508 13.40648 1.000 70.65311 182 PRO A N 1
ATOM 1371 C CA . PRO A 1 182 ? 6.43799 -61.66431 13.77589 1.000 65.68924 182 PRO A CA 1
ATOM 1372 C C . PRO A 1 182 ? 5.95200 -61.37408 15.17899 1.000 71.24739 182 PRO A C 1
ATOM 1373 O O . PRO A 1 182 ? 4.80644 -61.71383 15.50838 1.000 71.38231 182 PRO A O 1
ATOM 1377 N N . ALA A 1 183 ? 6.79051 -60.75463 16.00959 1.000 70.97236 183 ALA A N 1
ATOM 1378 C CA . ALA A 1 183 ? 6.43231 -60.45272 17.38884 1.000 76.11781 183 ALA A CA 1
ATOM 1379 C C . ALA A 1 183 ? 5.61046 -59.17019 17.44518 1.000 67.60297 183 ALA A C 1
ATOM 1380 O O . ALA A 1 183 ? 6.04340 -58.13887 16.91850 1.000 67.53505 183 ALA A O 1
ATOM 1382 N N . PRO A 1 184 ? 4.43368 -59.19209 18.07210 1.000 67.63771 184 PRO A N 1
ATOM 1383 C CA . PRO A 1 184 ? 3.63875 -57.95741 18.17138 1.000 61.29573 184 PRO A CA 1
ATOM 1384 C C . PRO A 1 184 ? 4.33538 -56.86883 18.96172 1.000 63.97825 184 PRO A C 1
ATOM 1385 O O . PRO A 1 184 ? 4.15410 -55.68171 18.65914 1.000 54.37691 184 PRO A O 1
ATOM 1389 N N . GLU A 1 185 ? 5.12294 -57.24788 19.97240 1.000 64.48505 185 GLU A N 1
ATOM 1390 C CA . GLU A 1 185 ? 5.77026 -56.27057 20.84106 1.000 68.77836 185 GLU A CA 1
ATOM 1391 C C . GLU A 1 185 ? 6.60679 -55.27145 20.05433 1.000 62.45006 185 GLU A C 1
ATOM 1392 O O . GLU A 1 185 ? 6.64830 -54.08761 20.40759 1.000 64.66700 185 GLU A O 1
ATOM 1398 N N . THR A 1 186 ? 7.26304 -55.71477 18.98145 1.000 66.26619 186 THR A N 1
ATOM 1399 C CA . THR A 1 186 ? 8.10909 -54.79766 18.22616 1.000 67.22402 186 THR A CA 1
ATOM 1400 C C . THR A 1 186 ? 7.28292 -53.69401 17.58208 1.000 61.31695 186 THR A C 1
ATOM 1401 O O . THR A 1 186 ? 7.66079 -52.51935 17.63997 1.000 59.98906 186 THR A O 1
ATOM 1405 N N . SER A 1 187 ? 6.13729 -54.04374 16.99145 1.000 56.59611 187 SER A N 1
ATOM 1406 C CA . SER A 1 187 ? 5.25814 -53.01778 16.43712 1.000 59.88840 187 SER A CA 1
ATOM 1407 C C . SER A 1 187 ? 4.68962 -52.11942 17.53169 1.000 62.67262 187 SER A C 1
ATOM 1408 O O . SER A 1 187 ? 4.56908 -50.90215 17.34430 1.000 56.50079 187 SER A O 1
ATOM 1411 N N . LEU A 1 188 ? 4.32216 -52.69839 18.67666 1.000 59.69870 188 LEU A N 1
ATOM 1412 C CA . LEU A 1 188 ? 3.80789 -51.88282 19.77223 1.000 62.84415 188 LEU A CA 1
ATOM 1413 C C . LEU A 1 188 ? 4.87106 -50.91837 20.27721 1.000 61.40727 188 LEU A C 1
ATOM 1414 O O . LEU A 1 188 ? 4.57714 -49.75010 20.55621 1.000 61.81770 188 LEU A O 1
ATOM 1419 N N . HIS A 1 189 ? 6.11503 -51.38625 20.39585 1.000 66.04736 189 HIS A N 1
ATOM 1420 C CA . HIS A 1 189 ? 7.18448 -50.51189 20.86425 1.000 69.29392 189 HIS A CA 1
ATOM 1421 C C . HIS A 1 189 ? 7.43652 -49.37286 19.88496 1.000 64.03681 189 HIS A C 1
ATOM 1422 O O . HIS A 1 189 ? 7.63037 -48.22376 20.29797 1.000 68.32869 189 HIS A O 1
ATOM 1429 N N . VAL A 1 190 ? 7.44130 -49.66993 18.58499 1.000 64.76241 190 VAL A N 1
ATOM 1430 C CA . VAL A 1 190 ? 7.70085 -48.62922 17.59414 1.000 69.58605 190 VAL A CA 1
ATOM 1431 C C . VAL A 1 190 ? 6.55794 -47.62510 17.56771 1.000 64.42099 190 VAL A C 1
ATOM 1432 O O . VAL A 1 190 ? 6.78217 -46.40900 17.58032 1.000 62.46999 190 VAL A O 1
ATOM 1436 N N . LEU A 1 191 ? 5.31569 -48.11728 17.55450 1.000 60.07038 191 LEU A N 1
ATOM 1437 C CA . LEU A 1 191 ? 4.16387 -47.21715 17.52195 1.000 66.71992 191 LEU A CA 1
ATOM 1438 C C . LEU A 1 191 ? 4.11242 -46.34220 18.77023 1.000 62.00658 191 LEU A C 1
ATOM 1439 O O . LEU A 1 191 ? 3.96735 -45.11718 18.67265 1.000 68.30740 191 LEU A O 1
ATOM 1444 N N . SER A 1 192 ? 4.29001 -46.94456 19.95020 1.000 68.03960 192 SER A N 1
ATOM 1445 C CA . SER A 1 192 ? 4.22196 -46.18126 21.19432 1.000 69.96145 192 SER A CA 1
ATOM 1446 C C . SER A 1 192 ? 5.29063 -45.09542 21.24538 1.000 77.82134 192 SER A C 1
ATOM 1447 O O . SER A 1 192 ? 5.03950 -43.98834 21.73811 1.000 79.08295 192 SER A O 1
ATOM 1450 N N . ASN A 1 193 ? 6.48870 -45.38651 20.74444 1.000 74.01054 193 ASN A N 1
ATOM 1451 C CA . ASN A 1 193 ? 7.58841 -44.42520 20.78039 1.000 71.49641 193 ASN A CA 1
ATOM 1452 C C . ASN A 1 193 ? 7.83971 -43.81338 19.41685 1.000 73.93611 193 ASN A C 1
ATOM 1453 O O . ASN A 1 193 ? 8.98258 -43.54192 19.04693 1.000 70.26762 193 ASN A O 1
ATOM 1458 N N . LEU A 1 194 ? 6.76360 -43.57614 18.66382 1.000 68.49561 194 LEU A N 1
ATOM 1459 C CA . LEU A 1 194 ? 6.88191 -43.01301 17.32329 1.000 74.58751 194 LEU A CA 1
ATOM 1460 C C . LEU A 1 194 ? 7.43509 -41.59325 17.34377 1.000 77.92262 194 LEU A C 1
ATOM 1461 O O . LEU A 1 194 ? 8.14640 -41.20080 16.41121 1.000 71.89294 194 LEU A O 1
ATOM 1466 N N . GLN A 1 195 ? 7.12698 -40.81070 18.38584 1.000 74.64304 195 GLN A N 1
ATOM 1467 C CA . GLN A 1 195 ? 7.62624 -39.43820 18.43751 1.000 86.42440 195 GLN A CA 1
ATOM 1468 C C . GLN A 1 195 ? 9.14726 -39.39512 18.38167 1.000 78.27972 195 GLN A C 1
ATOM 1469 O O . GLN A 1 195 ? 9.72684 -38.55121 17.68572 1.000 84.07414 195 GLN A O 1
ATOM 1475 N N . LYS A 1 196 ? 9.81321 -40.28863 19.11898 1.000 85.38089 196 LYS A N 1
ATOM 1476 C CA . LYS A 1 196 ? 11.27246 -40.32254 19.09109 1.000 80.93188 196 LYS A CA 1
ATOM 1477 C C . LYS A 1 196 ? 11.77994 -40.66052 17.69761 1.000 75.48388 196 LYS A C 1
ATOM 1478 O O . LYS A 1 196 ? 12.79871 -40.12231 17.25011 1.000 80.82786 196 LYS A O 1
ATOM 1484 N N . LEU A 1 197 ? 11.08085 -41.55649 16.99658 1.000 83.98707 197 LEU A N 1
ATOM 1485 C CA . LEU A 1 197 ? 11.43142 -41.85037 15.61174 1.000 76.80591 197 LEU A CA 1
ATOM 1486 C C . LEU A 1 197 ? 11.28127 -40.61375 14.73365 1.000 84.92311 197 LEU A C 1
ATOM 1487 O O . LEU A 1 197 ? 12.16979 -40.30095 13.93126 1.000 78.62659 197 LEU A O 1
ATOM 1492 N N . LYS A 1 198 ? 10.16446 -39.89256 14.88201 1.000 81.29732 198 LYS A N 1
ATOM 1493 C CA . LYS A 1 198 ? 9.91663 -38.71280 14.05779 1.000 80.38294 198 LYS A CA 1
ATOM 1494 C C . LYS A 1 198 ? 10.97841 -37.63969 14.27562 1.000 85.15097 198 LYS A C 1
ATOM 1495 O O . LYS A 1 198 ? 11.46021 -37.03015 13.31262 1.000 91.67275 198 LYS A O 1
ATOM 1501 N N . SER A 1 199 ? 11.37656 -37.41023 15.53025 1.000 88.09319 199 SER A N 1
ATOM 1502 C CA . SER A 1 199 ? 12.38597 -36.38854 15.80610 1.000 97.13413 199 SER A CA 1
ATOM 1503 C C . SER A 1 199 ? 13.75245 -36.76473 15.24665 1.000 92.11595 199 SER A C 1
ATOM 1504 O O . SER A 1 199 ? 14.50076 -35.88384 14.80847 1.000 104.28225 199 SER A O 1
ATOM 1507 N N . ALA A 1 200 ? 14.10238 -38.05324 15.25321 1.000 92.05218 200 ALA A N 1
ATOM 1508 C CA . ALA A 1 200 ? 15.43165 -38.45436 14.79868 1.000 83.37282 200 ALA A CA 1
ATOM 1509 C C . ALA A 1 200 ? 15.53066 -38.51433 13.27901 1.000 88.86329 200 ALA A C 1
ATOM 1510 O O . ALA A 1 200 ? 16.62871 -38.38337 12.72786 1.000 97.87764 200 ALA A O 1
ATOM 1512 N N . LEU A 1 201 ? 14.40744 -38.70933 12.59127 1.000 96.47880 201 LEU A N 1
ATOM 1513 C CA . LEU A 1 201 ? 14.39338 -38.78558 11.13560 1.000 93.64735 201 LEU A CA 1
ATOM 1514 C C . LEU A 1 201 ? 14.23135 -37.41417 10.48748 1.000 86.16722 201 LEU A C 1
ATOM 1515 O O . LEU A 1 201 ? 14.83195 -37.15172 9.44093 1.000 81.98610 201 LEU A O 1
ATOM 1520 N N . GLY A 1 202 ? 13.42374 -36.53746 11.08342 1.000 88.77313 202 GLY A N 1
ATOM 1521 C CA . GLY A 1 202 ? 13.28051 -35.19055 10.56998 1.000 84.66219 202 GLY A CA 1
ATOM 1522 C C . GLY A 1 202 ? 12.58020 -35.07323 9.23664 1.000 86.46041 202 GLY A C 1
ATOM 1523 O O . GLY A 1 202 ? 12.78790 -34.08518 8.52817 1.000 91.76024 202 GLY A O 1
ATOM 1524 N N . LEU A 1 203 ? 11.76309 -36.05018 8.86869 1.000 74.42762 203 LEU A N 1
ATOM 1525 C CA . LEU A 1 203 ? 11.00017 -36.02734 7.63238 1.000 68.73452 203 LEU A CA 1
ATOM 1526 C C . LEU A 1 203 ? 9.59356 -36.51245 7.95485 1.000 76.10842 203 LEU A C 1
ATOM 1527 O O . LEU A 1 203 ? 9.37306 -37.11012 9.01161 1.000 70.64897 203 LEU A O 1
ATOM 1532 N N . PRO A 1 204 ? 8.62211 -36.25185 7.07481 1.000 70.06694 204 PRO A N 1
ATOM 1533 C CA . PRO A 1 204 ? 7.24671 -36.66605 7.38007 1.000 63.15022 204 PRO A CA 1
ATOM 1534 C C . PRO A 1 204 ? 7.12338 -38.17926 7.49037 1.000 75.54766 204 PRO A C 1
ATOM 1535 O O . PRO A 1 204 ? 7.82887 -38.93554 6.81792 1.000 68.17541 204 PRO A O 1
ATOM 1539 N N . LEU A 1 205 ? 6.21548 -38.61675 8.36383 1.000 60.53991 205 LEU A N 1
ATOM 1540 C CA . LEU A 1 205 ? 6.00859 -40.02889 8.64687 1.000 59.58218 205 LEU A CA 1
ATOM 1541 C C . LEU A 1 205 ? 4.65203 -40.47684 8.12679 1.000 65.64098 205 LEU A C 1
ATOM 1542 O O . LEU A 1 205 ? 3.66148 -39.74801 8.24002 1.000 62.66921 205 LEU A O 1
ATOM 1547 N N . LEU A 1 206 ? 4.61490 -41.68124 7.56501 1.000 61.40483 206 LEU A N 1
ATOM 1548 C CA . LEU A 1 206 ? 3.37798 -42.38393 7.26019 1.000 57.89626 206 LEU A CA 1
ATOM 1549 C C . LEU A 1 206 ? 3.35183 -43.67617 8.06361 1.000 62.49796 206 LEU A C 1
ATOM 1550 O O . LEU A 1 206 ? 4.39350 -44.30874 8.25985 1.000 56.05672 206 LEU A O 1
ATOM 1555 N N . VAL A 1 207 ? 2.16745 -44.07032 8.53183 1.000 56.94443 207 VAL A N 1
ATOM 1556 C CA . VAL A 1 207 ? 1.98387 -45.38637 9.13270 1.000 57.16302 207 VAL A CA 1
ATOM 1557 C C . VAL A 1 207 ? 0.79481 -46.07676 8.48214 1.000 54.39685 207 VAL A C 1
ATOM 1558 O O . VAL A 1 207 ? -0.13024 -45.43713 7.96864 1.000 55.51528 207 VAL A O 1
ATOM 1562 N N . SER A 1 208 ? 0.82765 -47.40312 8.50892 1.000 57.65352 208 SER A N 1
ATOM 1563 C CA . SER A 1 208 ? -0.27482 -48.23097 8.02434 1.000 50.47166 208 SER A CA 1
ATOM 1564 C C . SER A 1 208 ? -0.43344 -49.35826 9.04002 1.000 59.88226 208 SER A C 1
ATOM 1565 O O . SER A 1 208 ? 0.21836 -50.39964 8.92803 1.000 55.85192 208 SER A O 1
ATOM 1568 N N . VAL A 1 209 ? -1.28994 -49.13431 10.03816 1.000 55.08640 209 VAL A N 1
ATOM 1569 C CA . VAL A 1 209 ? -1.56126 -50.14438 11.05523 1.000 52.05235 209 VAL A CA 1
ATOM 1570 C C . VAL A 1 209 ? -2.83651 -50.91339 10.78199 1.000 53.32999 209 VAL A C 1
ATOM 1571 O O . VAL A 1 209 ? -3.03513 -51.98978 11.37250 1.000 53.16224 209 VAL A O 1
ATOM 1575 N N . SER A 1 210 ? -3.70365 -50.39576 9.91642 1.000 47.02628 210 SER A N 1
ATOM 1576 C CA . SER A 1 210 ? -5.05349 -50.90950 9.72598 1.000 50.40451 210 SER A CA 1
ATOM 1577 C C . SER A 1 210 ? -5.05358 -52.41696 9.48732 1.000 52.77718 210 SER A C 1
ATOM 1578 O O . SER A 1 210 ? -4.42975 -52.90165 8.54270 1.000 49.72836 210 SER A O 1
ATOM 1581 N N . ARG A 1 211 ? -5.72386 -53.15932 10.37742 1.000 49.40322 211 ARG A N 1
ATOM 1582 C CA . ARG A 1 211 ? -5.94285 -54.60494 10.26037 1.000 49.12405 211 ARG A CA 1
ATOM 1583 C C . ARG A 1 211 ? -4.66868 -55.44820 10.37906 1.000 55.08761 211 ARG A C 1
ATOM 1584 O O . ARG A 1 211 ? -4.68748 -56.64071 10.04702 1.000 59.25858 211 ARG A O 1
ATOM 1592 N N . LYS A 1 212 ? -3.56437 -54.88757 10.86361 1.000 50.23582 212 LYS A N 1
ATOM 1593 C CA . LYS A 1 212 ? -2.31835 -55.64426 10.91148 1.000 49.69217 212 LYS A CA 1
ATOM 1594 C C . LYS A 1 212 ? -2.34766 -56.70659 12.01374 1.000 55.58102 212 LYS A C 1
ATOM 1595 O O . LYS A 1 212 ? -3.01159 -56.55925 13.04692 1.000 49.66328 212 LYS A O 1
ATOM 1601 N N . SER A 1 213 ? -1.58290 -57.77607 11.77884 1.000 50.75244 213 SER A N 1
ATOM 1602 C CA . SER A 1 213 ? -1.44586 -58.88203 12.72673 1.000 54.48709 213 SER A CA 1
ATOM 1603 C C . SER A 1 213 ? -1.25816 -58.42315 14.16874 1.000 56.81737 213 SER A C 1
ATOM 1604 O O . SER A 1 213 ? -1.81752 -59.02187 15.09419 1.000 58.20361 213 SER A O 1
ATOM 1607 N N . PHE A 1 214 ? -0.42406 -57.40518 14.39202 1.000 53.04516 214 PHE A N 1
ATOM 1608 C CA . PHE A 1 214 ? -0.10214 -57.05461 15.76877 1.000 51.26725 214 PHE A CA 1
ATOM 1609 C C . PHE A 1 214 ? -1.30213 -56.45613 16.49089 1.000 55.22051 214 PHE A C 1
ATOM 1610 O O . PHE A 1 214 ? -1.39723 -56.55478 17.72340 1.000 50.24294 214 PHE A O 1
ATOM 1618 N N . LEU A 1 215 ? -2.22871 -55.84481 15.75351 1.000 49.86524 215 LEU A N 1
ATOM 1619 C CA . LEU A 1 215 ? -3.49164 -55.44080 16.36376 1.000 56.41631 215 LEU A CA 1
ATOM 1620 C C . LEU A 1 215 ? -4.29791 -56.66464 16.77527 1.000 56.41641 215 LEU A C 1
ATOM 1621 O O . LEU A 1 215 ? -4.83543 -56.72547 17.88836 1.000 56.99999 215 LEU A O 1
ATOM 1626 N N . GLY A 1 216 ? -4.38395 -57.65719 15.88450 1.000 55.29987 216 GLY A N 1
ATOM 1627 C CA . GLY A 1 216 ? -5.13278 -58.86209 16.20361 1.000 53.08696 216 GLY A CA 1
ATOM 1628 C C . GLY A 1 216 ? -4.57211 -59.59282 17.40639 1.000 61.13519 216 GLY A C 1
ATOM 1629 O O . GLY A 1 216 ? -5.32279 -60.09760 18.24241 1.000 59.63268 216 GLY A O 1
ATOM 1630 N N . ALA A 1 217 ? -3.24204 -59.65852 17.51141 1.000 55.13207 217 ALA A N 1
ATOM 1631 C CA . ALA A 1 217 ? -2.62246 -60.27081 18.67778 1.000 60.30274 217 ALA A CA 1
ATOM 1632 C C . ALA A 1 217 ? -2.85640 -59.46181 19.94832 1.000 57.87878 217 ALA A C 1
ATOM 1633 O O . ALA A 1 217 ? -2.86195 -60.03531 21.04095 1.000 67.72439 217 ALA A O 1
ATOM 1635 N N . THR A 1 218 ? -3.05309 -58.14677 19.83410 1.000 58.07565 218 THR A N 1
ATOM 1636 C CA . THR A 1 218 ? -3.19948 -57.32407 21.02948 1.000 55.29192 218 THR A CA 1
ATOM 1637 C C . THR A 1 218 ? -4.61027 -57.41546 21.61094 1.000 62.80658 218 THR A C 1
ATOM 1638 O O . THR A 1 218 ? -4.77176 -57.54185 22.82962 1.000 62.48249 218 THR A O 1
ATOM 1642 N N . VAL A 1 219 ? -5.64267 -57.37424 20.76557 1.000 56.13221 219 VAL A N 1
ATOM 1643 C CA . VAL A 1 219 ? -7.02044 -57.36815 21.25424 1.000 59.32253 219 VAL A CA 1
ATOM 1644 C C . VAL A 1 219 ? -7.72266 -58.71228 21.07305 1.000 65.17646 219 VAL A C 1
ATOM 1645 O O . VAL A 1 219 ? -8.87367 -58.85700 21.51516 1.000 74.86172 219 VAL A O 1
ATOM 1649 N N . GLY A 1 220 ? -7.07883 -59.69147 20.43371 1.000 63.71519 220 GLY A N 1
ATOM 1650 C CA . GLY A 1 220 ? -7.65915 -61.01192 20.26025 1.000 65.92818 220 GLY A CA 1
ATOM 1651 C C . GLY A 1 220 ? -8.91145 -61.05122 19.40133 1.000 67.25411 220 GLY A C 1
ATOM 1652 O O . GLY A 1 220 ? -9.94148 -61.58364 19.82289 1.000 77.76649 220 GLY A O 1
ATOM 1653 N N . LEU A 1 221 ? -8.83466 -60.50501 18.19339 1.000 60.43651 221 LEU A N 1
ATOM 1654 C CA . LEU A 1 221 ? -9.98182 -60.37439 17.31143 1.000 66.96311 221 LEU A CA 1
ATOM 1655 C C . LEU A 1 221 ? -9.54632 -60.70760 15.89662 1.000 67.24369 221 LEU A C 1
ATOM 1656 O O . LEU A 1 221 ? -8.38741 -60.47150 15.53367 1.000 62.91468 221 LEU A O 1
ATOM 1661 N N . PRO A 1 222 ? -10.43550 -61.26956 15.07794 1.000 68.81331 222 PRO A N 1
ATOM 1662 C CA . PRO A 1 222 ? -10.09401 -61.53303 13.67454 1.000 64.24569 222 PRO A CA 1
ATOM 1663 C C . PRO A 1 222 ? -9.99998 -60.23775 12.87774 1.000 60.62848 222 PRO A C 1
ATOM 1664 O O . PRO A 1 222 ? -10.39041 -59.15930 13.32767 1.000 55.49814 222 PRO A O 1
ATOM 1668 N N . VAL A 1 223 ? -9.50328 -60.37179 11.64511 1.000 59.31826 223 VAL A N 1
ATOM 1669 C CA . VAL A 1 223 ? -9.07216 -59.20674 10.87213 1.000 66.83966 223 VAL A CA 1
ATOM 1670 C C . VAL A 1 223 ? -10.21055 -58.22222 10.60821 1.000 67.17411 223 VAL A C 1
ATOM 1671 O O . VAL A 1 223 ? -9.96719 -57.02313 10.42897 1.000 74.86058 223 VAL A O 1
ATOM 1675 N N . LYS A 1 224 ? -11.45710 -58.68568 10.57813 1.000 65.93277 224 LYS A N 1
ATOM 1676 C CA . LYS A 1 224 ? -12.54649 -57.79505 10.19974 1.000 73.92872 224 LYS A CA 1
ATOM 1677 C C . LYS A 1 224 ? -13.23039 -57.15351 11.39969 1.000 70.53568 224 LYS A C 1
ATOM 1678 O O . LYS A 1 224 ? -14.14186 -56.34474 11.21528 1.000 65.80720 224 LYS A O 1
ATOM 1684 N N . ASP A 1 225 ? -12.79730 -57.47545 12.61588 1.000 60.75884 225 ASP A N 1
ATOM 1685 C CA . ASP A 1 225 ? -13.25707 -56.81178 13.82286 1.000 62.04320 225 ASP A CA 1
ATOM 1686 C C . ASP A 1 225 ? -12.24354 -55.80434 14.35662 1.000 64.37616 225 ASP A C 1
ATOM 1687 O O . ASP A 1 225 ? -12.36561 -55.36145 15.50774 1.000 61.08236 225 ASP A O 1
ATOM 1692 N N . LEU A 1 226 ? -11.24663 -55.44012 13.55107 1.000 52.94916 226 LEU A N 1
ATOM 1693 C CA . LEU A 1 226 ? -10.14213 -54.60636 13.99675 1.000 53.52196 226 LEU A CA 1
ATOM 1694 C C . LEU A 1 226 ? -10.30902 -53.14550 13.61608 1.000 44.72531 226 LEU A C 1
ATOM 1695 O O . LEU A 1 226 ? -9.39944 -52.35071 13.87738 1.000 51.73906 226 LEU A O 1
ATOM 1700 N N . GLY A 1 227 ? -11.44152 -52.77302 13.01291 1.000 44.68224 227 GLY A N 1
ATOM 1701 C CA . GLY A 1 227 ? -11.74232 -51.38416 12.73497 1.000 51.92833 227 GLY A CA 1
ATOM 1702 C C . GLY A 1 227 ? -11.49602 -50.46224 13.92371 1.000 51.77486 227 GLY A C 1
ATOM 1703 O O . GLY A 1 227 ? -10.77875 -49.46495 13.81920 1.000 49.43885 227 GLY A O 1
ATOM 1704 N N . PRO A 1 228 ? -12.08962 -50.77466 15.08036 1.000 53.88892 228 PRO A N 1
ATOM 1705 C CA . PRO A 1 228 ? -11.91406 -49.89623 16.25229 1.000 47.42151 228 PRO A CA 1
ATOM 1706 C C . PRO A 1 228 ? -10.49755 -49.86226 16.79644 1.000 59.13150 228 PRO A C 1
ATOM 1707 O O . PRO A 1 228 ? -9.98378 -48.78005 17.10182 1.000 48.15578 228 PRO A O 1
ATOM 1711 N N . ALA A 1 229 ? -9.86112 -51.02652 16.95293 1.000 48.00218 229 ALA A N 1
ATOM 1712 C CA . ALA A 1 229 ? -8.46614 -51.03487 17.38852 1.000 54.01633 229 ALA A CA 1
ATOM 1713 C C . ALA A 1 229 ? -7.58396 -50.27438 16.40224 1.000 52.23349 229 ALA A C 1
ATOM 1714 O O . ALA A 1 229 ? -6.69373 -49.51902 16.81054 1.000 50.01121 229 ALA A O 1
ATOM 1716 N N . SER A 1 230 ? -7.83769 -50.43458 15.09970 1.000 47.72752 230 SER A N 1
ATOM 1717 C CA . SER A 1 230 ? -7.08082 -49.68100 14.09979 1.000 50.28220 230 SER A CA 1
ATOM 1718 C C . SER A 1 230 ? -7.25581 -48.18206 14.28835 1.000 50.84878 230 SER A C 1
ATOM 1719 O O . SER A 1 230 ? -6.27296 -47.43109 14.29241 1.000 50.03214 230 SER A O 1
ATOM 1722 N N . LEU A 1 231 ? -8.49911 -47.72562 14.44743 1.000 49.16812 231 LEU A N 1
ATOM 1723 C CA . LEU A 1 231 ? -8.73740 -46.30059 14.66268 1.000 51.77696 231 LEU A CA 1
ATOM 1724 C C . LEU A 1 231 ? -7.98360 -45.79434 15.89125 1.000 49.70764 231 LEU A C 1
ATOM 1725 O O . LEU A 1 231 ? -7.33126 -44.74157 15.84307 1.000 54.34754 231 LEU A O 1
ATOM 1730 N N . ALA A 1 232 ? -8.03374 -46.54175 16.99473 1.000 49.03335 232 ALA A N 1
ATOM 1731 C CA . ALA A 1 232 ? -7.26795 -46.14852 18.17588 1.000 57.36210 232 ALA A CA 1
ATOM 1732 C C . ALA A 1 232 ? -5.77928 -46.05290 17.85844 1.000 49.84659 232 ALA A C 1
ATOM 1733 O O . ALA A 1 232 ? -5.11110 -45.08762 18.25130 1.000 55.05668 232 ALA A O 1
ATOM 1735 N N . ALA A 1 233 ? -5.24997 -47.04260 17.13444 1.000 50.67484 233 ALA A N 1
ATOM 1736 C CA . ALA A 1 233 ? -3.83741 -47.03542 16.76160 1.000 57.83706 233 ALA A CA 1
ATOM 1737 C C . ALA A 1 233 ? -3.50463 -45.84055 15.87782 1.000 49.40177 233 ALA A C 1
ATOM 1738 O O . ALA A 1 233 ? -2.47221 -45.18373 16.06608 1.000 56.72060 233 ALA A O 1
ATOM 1740 N N . GLU A 1 234 ? -4.37607 -45.54036 14.91378 1.000 47.58107 234 GLU A N 1
ATOM 1741 C CA . GLU A 1 234 ? -4.12713 -44.43927 13.98635 1.000 55.86094 234 GLU A CA 1
ATOM 1742 C C . GLU A 1 234 ? -4.11937 -43.09668 14.71209 1.000 57.26065 234 GLU A C 1
ATOM 1743 O O . GLU A 1 234 ? -3.21952 -42.27144 14.50856 1.000 56.62766 234 GLU A O 1
ATOM 1749 N N . LEU A 1 235 ? -5.12223 -42.86238 15.56439 1.000 47.99229 235 LEU A N 1
ATOM 1750 C CA . LEU A 1 235 ? -5.20201 -41.60675 16.30782 1.000 59.00043 235 LEU A CA 1
ATOM 1751 C C . LEU A 1 235 ? -3.98657 -41.43146 17.19589 1.000 55.22152 235 LEU A C 1
ATOM 1752 O O . LEU A 1 235 ? -3.46950 -40.31731 17.35707 1.000 61.72383 235 LEU A O 1
ATOM 1757 N N . HIS A 1 236 ? -3.52479 -42.52799 17.79343 1.000 55.87074 236 HIS A N 1
ATOM 1758 C CA . HIS A 1 236 ? -2.28887 -42.48186 18.56125 1.000 60.62615 236 HIS A CA 1
ATOM 1759 C C . HIS A 1 236 ? -1.10814 -42.12601 17.66744 1.000 61.11633 236 HIS A C 1
ATOM 1760 O O . HIS A 1 236 ? -0.29971 -41.26123 18.01753 1.000 60.96669 236 HIS A O 1
ATOM 1767 N N . ALA A 1 237 ? -1.02805 -42.73301 16.48192 1.000 57.93145 237 ALA A N 1
ATOM 1768 C CA . ALA A 1 237 ? 0.07630 -42.42455 15.57805 1.000 60.24623 237 ALA A CA 1
ATOM 1769 C C . ALA A 1 237 ? 0.04119 -40.96599 15.14390 1.000 58.47393 237 ALA A C 1
ATOM 1770 O O . ALA A 1 237 ? 1.08477 -40.30516 15.09052 1.000 57.35982 237 ALA A O 1
ATOM 1772 N N . ILE A 1 238 ? -1.15412 -40.44089 14.85657 1.000 64.63756 238 ILE A N 1
ATOM 1773 C CA . ILE A 1 238 ? -1.28209 -39.04768 14.42906 1.000 62.37751 238 ILE A CA 1
ATOM 1774 C C . ILE A 1 238 ? -0.81981 -38.10699 15.53507 1.000 67.61951 238 ILE A C 1
ATOM 1775 O O . ILE A 1 238 ? -0.14509 -37.10085 15.27975 1.000 71.88691 238 ILE A O 1
ATOM 1780 N N . GLY A 1 239 ? -1.17583 -38.41591 16.77924 1.000 61.79384 239 GLY A N 1
ATOM 1781 C CA . GLY A 1 239 ? -0.72718 -37.59923 17.88574 1.000 64.48878 239 GLY A CA 1
ATOM 1782 C C . GLY A 1 239 ? 0.76430 -37.65246 18.14604 1.000 75.35098 239 GLY A C 1
ATOM 1783 O O . GLY A 1 239 ? 1.26204 -36.83866 18.93233 1.000 77.49921 239 GLY A O 1
ATOM 1784 N N . ASN A 1 240 ? 1.48429 -38.58803 17.52550 1.000 67.40502 240 ASN A N 1
ATOM 1785 C CA . ASN A 1 240 ? 2.91870 -38.75295 17.73307 1.000 70.32088 240 ASN A CA 1
ATOM 1786 C C . ASN A 1 240 ? 3.71267 -38.58322 16.45162 1.000 72.94378 240 ASN A C 1
ATOM 1787 O O . ASN A 1 240 ? 4.71934 -39.26435 16.23003 1.000 74.68124 240 ASN A O 1
ATOM 1792 N N . GLY A 1 241 ? 3.28170 -37.66216 15.59992 1.000 76.28684 241 GLY A N 1
ATOM 1793 C CA . GLY A 1 241 ? 4.10219 -37.23259 14.49252 1.000 76.64407 241 GLY A CA 1
ATOM 1794 C C . GLY A 1 241 ? 3.75537 -37.82325 13.14948 1.000 70.68389 241 GLY A C 1
ATOM 1795 O O . GLY A 1 241 ? 4.37285 -37.43658 12.15148 1.000 84.59440 241 GLY A O 1
ATOM 1796 N N . ALA A 1 242 ? 2.79818 -38.74404 13.08083 1.000 61.81252 242 ALA A N 1
ATOM 1797 C CA . ALA A 1 242 ? 2.39688 -39.28712 11.79152 1.000 59.91816 242 ALA A CA 1
ATOM 1798 C C . ALA A 1 242 ? 1.66623 -38.21077 10.99974 1.000 62.25180 242 ALA A C 1
ATOM 1799 O O . ALA A 1 242 ? 0.66841 -37.65399 11.46910 1.000 67.44335 242 ALA A O 1
ATOM 1801 N N . ASP A 1 243 ? 2.17725 -37.89891 9.80869 1.000 62.55941 243 ASP A N 1
ATOM 1802 C CA . ASP A 1 243 ? 1.53796 -36.92207 8.93565 1.000 56.81054 243 ASP A CA 1
ATOM 1803 C C . ASP A 1 243 ? 0.63490 -37.55632 7.89368 1.000 62.55847 243 ASP A C 1
ATOM 1804 O O . ASP A 1 243 ? -0.22052 -36.86099 7.33253 1.000 65.88733 243 ASP A O 1
ATOM 1809 N N . TYR A 1 244 ? 0.81344 -38.85171 7.63115 1.000 55.10339 244 TYR A N 1
ATOM 1810 C CA . TYR A 1 244 ? 0.03592 -39.61235 6.66708 1.000 54.34637 244 TYR A CA 1
ATOM 1811 C C . TYR A 1 244 ? -0.42349 -40.89959 7.32985 1.000 53.04911 244 TYR A C 1
ATOM 1812 O O . TYR A 1 244 ? 0.29846 -41.47906 8.14570 1.000 58.05122 244 TYR A O 1
ATOM 1821 N N . VAL A 1 245 ? -1.62660 -41.35134 6.97888 1.000 52.23715 245 VAL A N 1
ATOM 1822 C CA . VAL A 1 245 ? -2.12121 -42.64370 7.43739 1.000 51.73647 245 VAL A CA 1
ATOM 1823 C C . VAL A 1 245 ? -2.71544 -43.39929 6.25842 1.000 52.65568 245 VAL A C 1
ATOM 1824 O O . VAL A 1 245 ? -3.53717 -42.85661 5.51145 1.000 53.26266 245 VAL A O 1
ATOM 1828 N N . ARG A 1 246 ? -2.29436 -44.65154 6.10037 1.000 52.21127 246 ARG A N 1
ATOM 1829 C CA . ARG A 1 246 ? -2.83683 -45.57522 5.11472 1.000 50.56898 246 ARG A CA 1
ATOM 1830 C C . ARG A 1 246 ? -3.81916 -46.50093 5.82548 1.000 51.52966 246 ARG A C 1
ATOM 1831 O O . ARG A 1 246 ? -3.43304 -47.19663 6.77138 1.000 50.79949 246 ARG A O 1
ATOM 1839 N N . THR A 1 247 ? -5.08457 -46.51073 5.39031 1.000 53.24993 247 THR A N 1
ATOM 1840 C CA . THR A 1 247 ? -6.08457 -47.24451 6.15798 1.000 46.05425 247 THR A CA 1
ATOM 1841 C C . THR A 1 247 ? -7.17496 -47.82227 5.26160 1.000 49.48919 247 THR A C 1
ATOM 1842 O O . THR A 1 247 ? -7.46577 -47.30582 4.17617 1.000 49.60800 247 THR A O 1
ATOM 1846 N N . HIS A 1 248 ? -7.76832 -48.91948 5.74143 1.000 50.78403 248 HIS A N 1
ATOM 1847 C CA . HIS A 1 248 ? -8.92972 -49.53500 5.11153 1.000 58.08954 248 HIS A CA 1
ATOM 1848 C C . HIS A 1 248 ? -10.21981 -48.75147 5.34303 1.000 54.61034 248 HIS A C 1
ATOM 1849 O O . HIS A 1 248 ? -11.16917 -48.90309 4.56706 1.000 54.89812 248 HIS A O 1
ATOM 1856 N N . ALA A 1 249 ? -10.29268 -47.92744 6.38877 1.000 54.92762 249 ALA A N 1
ATOM 1857 C CA . ALA A 1 249 ? -11.50625 -47.17882 6.71806 1.000 63.48887 249 ALA A CA 1
ATOM 1858 C C . ALA A 1 249 ? -11.19067 -45.68499 6.72596 1.000 51.93522 249 ALA A C 1
ATOM 1859 O O . ALA A 1 249 ? -11.08799 -45.05931 7.79384 1.000 47.19399 249 ALA A O 1
ATOM 1861 N N . PRO A 1 250 ? -11.05696 -45.07503 5.54248 1.000 53.14492 250 PRO A N 1
ATOM 1862 C CA . PRO A 1 250 ? -10.54776 -43.69261 5.49198 1.000 59.30409 250 PRO A CA 1
ATOM 1863 C C . PRO A 1 250 ? -11.57402 -42.65470 5.91412 1.000 57.19037 250 PRO A C 1
ATOM 1864 O O . PRO A 1 250 ? -11.22963 -41.72438 6.65569 1.000 58.75267 250 PRO A O 1
ATOM 1868 N N . GLY A 1 251 ? -12.82040 -42.77008 5.45115 1.000 55.29341 251 GLY A N 1
ATOM 1869 C CA . GLY A 1 251 ? -13.85940 -41.86430 5.92529 1.000 54.16021 251 GLY A CA 1
ATOM 1870 C C . GLY A 1 251 ? -14.03594 -41.92077 7.43097 1.000 61.57140 251 GLY A C 1
ATOM 1871 O O . GLY A 1 251 ? -14.24101 -40.89109 8.08337 1.000 56.24161 251 GLY A O 1
ATOM 1872 N N . ASP A 1 252 ? -13.95229 -43.12403 8.00503 1.000 57.77646 252 ASP A N 1
ATOM 1873 C CA . ASP A 1 252 ? -14.00176 -43.25644 9.45832 1.000 50.75661 252 ASP A CA 1
ATOM 1874 C C . ASP A 1 252 ? -12.88725 -42.44762 10.11207 1.000 60.94194 252 ASP A C 1
ATOM 1875 O O . ASP A 1 252 ? -13.11954 -41.69551 11.06726 1.000 53.22031 252 ASP A O 1
ATOM 1880 N N . LEU A 1 253 ? -11.66360 -42.58126 9.59622 1.000 51.36910 253 LEU A N 1
ATOM 1881 C CA . LEU A 1 253 ? -10.52714 -41.91523 10.22187 1.000 50.52236 253 LEU A CA 1
ATOM 1882 C C . LEU A 1 253 ? -10.62526 -40.39887 10.09140 1.000 60.42808 253 LEU A C 1
ATOM 1883 O O . LEU A 1 253 ? -10.37628 -39.67198 11.06401 1.000 48.89551 253 LEU A O 1
ATOM 1888 N N . ARG A 1 254 ? -10.99882 -39.90508 8.90406 1.000 49.31652 254 ARG A N 1
ATOM 1889 C CA . ARG A 1 254 ? -11.13089 -38.46191 8.70263 1.000 56.26119 254 ARG A CA 1
ATOM 1890 C C . ARG A 1 254 ? -12.11456 -37.84724 9.69568 1.000 57.00483 254 ARG A C 1
ATOM 1891 O O . ARG A 1 254 ? -11.82166 -36.81604 10.31510 1.000 52.42133 254 ARG A O 1
ATOM 1899 N N . SER A 1 255 ? -13.28046 -38.47360 9.87697 1.000 49.43373 255 SER A N 1
ATOM 1900 C CA . SER A 1 255 ? -14.26994 -37.90010 10.78177 1.000 54.33225 255 SER A CA 1
ATOM 1901 C C . SER A 1 255 ? -13.78095 -37.91959 12.22605 1.000 60.71610 255 SER A C 1
ATOM 1902 O O . SER A 1 255 ? -14.09015 -37.00311 12.99567 1.000 57.78091 255 SER A O 1
ATOM 1905 N N . ALA A 1 256 ? -12.99262 -38.92897 12.60439 1.000 54.27022 256 ALA A N 1
ATOM 1906 C CA . ALA A 1 256 ? -12.37079 -38.91404 13.92455 1.000 51.22007 256 ALA A CA 1
ATOM 1907 C C . ALA A 1 256 ? -11.26321 -37.86332 14.01960 1.000 60.05717 256 ALA A C 1
ATOM 1908 O O . ALA A 1 256 ? -11.06440 -37.26484 15.08554 1.000 56.10518 256 ALA A O 1
ATOM 1910 N N . ILE A 1 257 ? -10.52934 -37.62966 12.93014 1.000 53.08396 257 ILE A N 1
ATOM 1911 C CA . ILE A 1 257 ? -9.52807 -36.56155 12.92355 1.000 54.79936 257 ILE A CA 1
ATOM 1912 C C . ILE A 1 257 ? -10.20581 -35.21039 13.11426 1.000 57.25987 257 ILE A C 1
ATOM 1913 O O . ILE A 1 257 ? -9.78173 -34.39280 13.93925 1.000 63.81192 257 ILE A O 1
ATOM 1918 N N . THR A 1 258 ? -11.27708 -34.96207 12.35116 1.000 59.82496 258 THR A N 1
ATOM 1919 C CA . THR A 1 258 ? -12.00336 -33.70120 12.45996 1.000 63.35948 258 THR A CA 1
ATOM 1920 C C . THR A 1 258 ? -12.49130 -33.46520 13.88451 1.000 61.00399 258 THR A C 1
ATOM 1921 O O . THR A 1 258 ? -12.40605 -32.34509 14.39853 1.000 61.37175 258 THR A O 1
ATOM 1925 N N . PHE A 1 259 ? -12.99002 -34.50750 14.54762 1.000 58.83646 259 PHE A N 1
ATOM 1926 C CA . PHE A 1 259 ? -13.41034 -34.33236 15.93257 1.000 62.93912 259 PHE A CA 1
ATOM 1927 C C . PHE A 1 259 ? -12.22677 -34.00585 16.83691 1.000 64.57187 259 PHE A C 1
ATOM 1928 O O . PHE A 1 259 ? -12.32869 -33.13608 17.71199 1.000 60.81413 259 PHE A O 1
ATOM 1936 N N . SER A 1 260 ? -11.10931 -34.71797 16.66348 1.000 59.93629 260 SER A N 1
ATOM 1937 C CA . SER A 1 260 ? -9.94773 -34.51814 17.52972 1.000 63.92619 260 SER A CA 1
ATOM 1938 C C . SER A 1 260 ? -9.38101 -33.11494 17.38028 1.000 60.59211 260 SER A C 1
ATOM 1939 O O . SER A 1 260 ? -9.04537 -32.46088 18.37526 1.000 69.54050 260 SER A O 1
ATOM 1942 N N . GLU A 1 261 ? -9.25818 -32.63744 16.14089 1.000 67.01669 261 GLU A N 1
ATOM 1943 C CA . GLU A 1 261 ? -8.71692 -31.30194 15.92014 1.000 65.65885 261 GLU A CA 1
ATOM 1944 C C . GLU A 1 261 ? -9.65724 -30.22938 16.45298 1.000 69.73976 261 GLU A C 1
ATOM 1945 O O . GLU A 1 261 ? -9.20522 -29.23831 17.03797 1.000 77.25099 261 GLU A O 1
ATOM 1951 N N . THR A 1 262 ? -10.96866 -30.41375 16.27922 1.000 67.37460 262 THR A N 1
ATOM 1952 C CA . THR A 1 262 ? -11.91608 -29.45145 16.83192 1.000 73.01899 262 THR A CA 1
ATOM 1953 C C . THR A 1 262 ? -11.85879 -29.44822 18.35441 1.000 72.54617 262 THR A C 1
ATOM 1954 O O . THR A 1 262 ? -11.94361 -28.38829 18.98277 1.000 74.34699 262 THR A O 1
ATOM 1958 N N . LEU A 1 263 ? -11.70142 -30.62518 18.96399 1.000 66.66055 263 LEU A N 1
ATOM 1959 C CA . LEU A 1 263 ? -11.70776 -30.70771 20.42010 1.000 68.06666 263 LEU A CA 1
ATOM 1960 C C . LEU A 1 263 ? -10.48140 -30.03963 21.02707 1.000 85.44817 263 LEU A C 1
ATOM 1961 O O . LEU A 1 263 ? -10.57938 -29.41250 22.09235 1.000 74.04807 263 LEU A O 1
ATOM 1966 N N . ALA A 1 264 ? -9.32611 -30.15524 20.36254 1.000 72.07744 264 ALA A N 1
ATOM 1967 C CA . ALA A 1 264 ? -8.10691 -29.53067 20.86225 1.000 80.34657 264 ALA A CA 1
ATOM 1968 C C . ALA A 1 264 ? -8.22869 -28.01794 20.95298 1.000 82.11065 264 ALA A C 1
ATOM 1969 O O . ALA A 1 264 ? -7.52387 -27.39973 21.75718 1.000 86.59658 264 ALA A O 1
ATOM 1971 N N . LYS A 1 265 ? -9.10814 -27.40487 20.15848 1.000 85.29615 265 LYS A N 1
ATOM 1972 C CA . LYS A 1 265 ? -9.24883 -25.95458 20.21192 1.000 78.31937 265 LYS A CA 1
ATOM 1973 C C . LYS A 1 265 ? -9.92767 -25.47831 21.48760 1.000 80.76253 265 LYS A C 1
ATOM 1974 O O . LYS A 1 265 ? -9.86656 -24.28292 21.79062 1.000 86.66965 265 LYS A O 1
ATOM 1980 N N . PHE A 1 266 ? -10.56850 -26.37197 22.24024 1.000 81.28939 266 PHE A N 1
ATOM 1981 C CA . PHE A 1 266 ? -11.24113 -25.98758 23.47580 1.000 89.23503 266 PHE A CA 1
ATOM 1982 C C . PHE A 1 266 ? -10.38651 -26.20601 24.71678 1.000 92.10502 266 PHE A C 1
ATOM 1983 O O . PHE A 1 266 ? -10.81494 -25.84095 25.81832 1.000 99.90711 266 PHE A O 1
ATOM 1991 N N . ARG A 1 267 ? -9.19463 -26.77648 24.56520 1.000 86.92478 267 ARG A N 1
ATOM 1992 C CA . ARG A 1 267 ? -8.31547 -26.99748 25.70401 1.000 100.21691 267 ARG A CA 1
ATOM 1993 C C . ARG A 1 267 ? -7.84389 -25.66438 26.27588 1.000 108.40048 267 ARG A C 1
ATOM 1994 O O . ARG A 1 267 ? -7.43908 -24.76437 25.53319 1.000 113.93218 267 ARG A O 1
ATOM 2002 N N . SER A 1 268 ? -7.90441 -25.53761 27.59796 1.000 110.02036 268 SER A N 1
ATOM 2003 C CA . SER A 1 268 ? -7.49771 -24.30846 28.26974 1.000 119.26953 268 SER A CA 1
ATOM 2004 C C . SER A 1 268 ? -6.01263 -24.32861 28.62251 1.000 121.86668 268 SER A C 1
ATOM 2005 O O . SER A 1 268 ? -5.41530 -23.28670 28.89869 1.000 123.72608 268 SER A O 1
ATOM 2008 N N . MET B 1 1 ? -38.37497 -81.19974 1.72404 1.000 119.55717 1 MET B N 1
ATOM 2009 C CA . MET B 1 1 ? -37.20891 -81.31149 2.59368 1.000 119.32969 1 MET B CA 1
ATOM 2010 C C . MET B 1 1 ? -35.93984 -80.86671 1.86759 1.000 104.42385 1 MET B C 1
ATOM 2011 O O . MET B 1 1 ? -35.58800 -81.41395 0.82162 1.000 99.88459 1 MET B O 1
ATOM 2016 N N . VAL B 1 2 ? -35.26313 -79.86412 2.42637 1.000 77.53897 2 VAL B N 1
ATOM 2017 C CA . VAL B 1 2 ? -34.03088 -79.32425 1.86445 1.000 69.35512 2 VAL B CA 1
ATOM 2018 C C . VAL B 1 2 ? -32.93200 -79.38709 2.91407 1.000 68.43802 2 VAL B C 1
ATOM 2019 O O . VAL B 1 2 ? -33.17256 -79.12765 4.10124 1.000 62.38245 2 VAL B O 1
ATOM 2023 N N . THR B 1 3 ? -31.72172 -79.72200 2.46866 1.000 55.65236 3 THR B N 1
ATOM 2024 C CA . THR B 1 3 ? -30.52763 -79.67340 3.30261 1.000 60.90962 3 THR B CA 1
ATOM 2025 C C . THR B 1 3 ? -29.62761 -78.54972 2.80165 1.000 56.38555 3 THR B C 1
ATOM 2026 O O . THR B 1 3 ? -29.28253 -78.50982 1.61522 1.000 59.68087 3 THR B O 1
ATOM 2030 N N . VAL B 1 4 ? -29.23309 -77.65355 3.70326 1.000 51.74364 4 VAL B N 1
ATOM 2031 C CA . VAL B 1 4 ? -28.50204 -76.44472 3.34553 1.000 48.13934 4 VAL B CA 1
ATOM 2032 C C . VAL B 1 4 ? -27.03716 -76.61461 3.72923 1.000 56.62718 4 VAL B C 1
ATOM 2033 O O . VAL B 1 4 ? -26.72204 -76.79523 4.91012 1.000 51.76555 4 VAL B O 1
ATOM 2037 N N . PHE B 1 5 ? -26.14505 -76.57455 2.72877 1.000 50.86913 5 PHE B N 1
ATOM 2038 C CA . PHE B 1 5 ? -24.69230 -76.55020 2.94093 1.000 47.04652 5 PHE B CA 1
ATOM 2039 C C . PHE B 1 5 ? -24.25280 -75.09566 3.06541 1.000 52.74543 5 PHE B C 1
ATOM 2040 O O . PHE B 1 5 ? -24.52967 -74.28218 2.17795 1.000 49.77777 5 PHE B O 1
ATOM 2048 N N . GLY B 1 6 ? -23.57704 -74.76029 4.17004 1.000 54.40542 6 GLY B N 1
ATOM 2049 C CA . GLY B 1 6 ? -23.02233 -73.43269 4.35458 1.000 44.84485 6 GLY B CA 1
ATOM 2050 C C . GLY B 1 6 ? -21.56396 -73.42306 3.89972 1.000 53.42981 6 GLY B C 1
ATOM 2051 O O . GLY B 1 6 ? -20.78181 -74.28308 4.30033 1.000 51.10073 6 GLY B O 1
ATOM 2052 N N . ILE B 1 7 ? -21.23138 -72.45362 3.05449 1.000 47.19318 7 ILE B N 1
ATOM 2053 C CA . ILE B 1 7 ? -19.87929 -72.39663 2.49475 1.000 56.14013 7 ILE B CA 1
ATOM 2054 C C . ILE B 1 7 ? -18.93278 -71.81491 3.53268 1.000 51.76513 7 ILE B C 1
ATOM 2055 O O . ILE B 1 7 ? -19.17280 -70.72560 4.06177 1.000 50.66893 7 ILE B O 1
ATOM 2060 N N . LEU B 1 8 ? -17.84410 -72.52404 3.81246 1.000 54.99827 8 LEU B N 1
ATOM 2061 C CA . LEU B 1 8 ? -16.77886 -72.00929 4.66909 1.000 48.00472 8 LEU B CA 1
ATOM 2062 C C . LEU B 1 8 ? -15.48282 -72.03656 3.86753 1.000 46.09180 8 LEU B C 1
ATOM 2063 O O . LEU B 1 8 ? -14.76522 -73.03978 3.84348 1.000 48.08057 8 LEU B O 1
ATOM 2068 N N . ASN B 1 9 ? -15.18645 -70.92177 3.21677 1.000 45.62686 9 ASN B N 1
ATOM 2069 C CA . ASN B 1 9 ? -13.97415 -70.77251 2.41882 1.000 51.24110 9 ASN B CA 1
ATOM 2070 C C . ASN B 1 9 ? -12.81964 -70.37353 3.33192 1.000 54.96915 9 ASN B C 1
ATOM 2071 O O . ASN B 1 9 ? -12.73984 -69.22345 3.76854 1.000 50.61366 9 ASN B O 1
ATOM 2076 N N . LEU B 1 10 ? -11.90919 -71.31511 3.59675 1.000 46.50345 10 LEU B N 1
ATOM 2077 C CA . LEU B 1 10 ? -10.82190 -71.10972 4.54596 1.000 56.19874 10 LEU B CA 1
ATOM 2078 C C . LEU B 1 10 ? -9.79486 -70.08453 4.07968 1.000 54.75491 10 LEU B C 1
ATOM 2079 O O . LEU B 1 10 ? -8.95411 -69.67799 4.88800 1.000 49.79066 10 LEU B O 1
ATOM 2084 N N . THR B 1 11 ? -9.83799 -69.65617 2.81533 1.000 50.67061 11 THR B N 1
ATOM 2085 C CA . THR B 1 11 ? -8.88338 -68.68521 2.28044 1.000 62.41402 11 THR B CA 1
ATOM 2086 C C . THR B 1 11 ? -9.53006 -67.35880 1.88228 1.000 57.92833 11 THR B C 1
ATOM 2087 O O . THR B 1 11 ? -8.90886 -66.56569 1.16859 1.000 54.88630 11 THR B O 1
ATOM 2091 N N . GLU B 1 12 ? -10.76295 -67.10102 2.29314 1.000 50.12300 12 GLU B N 1
ATOM 2092 C CA . GLU B 1 12 ? -11.33124 -65.78729 2.05449 1.000 56.96538 12 GLU B CA 1
ATOM 2093 C C . GLU B 1 12 ? -10.59947 -64.71180 2.87344 1.000 51.99066 12 GLU B C 1
ATOM 2094 O O . GLU B 1 12 ? -9.84589 -64.99944 3.81122 1.000 55.19410 12 GLU B O 1
ATOM 2100 N N . ASP B 1 13 ? -10.84159 -63.45059 2.49023 1.000 56.41494 13 ASP B N 1
ATOM 2101 C CA . ASP B 1 13 ? -10.10828 -62.29607 3.02337 1.000 68.44037 13 ASP B CA 1
ATOM 2102 C C . ASP B 1 13 ? -10.18478 -62.18225 4.54609 1.000 58.23559 13 ASP B C 1
ATOM 2103 O O . ASP B 1 13 ? -9.27823 -61.61729 5.16457 1.000 65.81881 13 ASP B O 1
ATOM 2108 N N . SER B 1 14 ? -11.26920 -62.66728 5.16271 1.000 60.00633 14 SER B N 1
ATOM 2109 C CA . SER B 1 14 ? -11.44926 -62.57718 6.61115 1.000 60.49681 14 SER B CA 1
ATOM 2110 C C . SER B 1 14 ? -10.46404 -63.42749 7.40498 1.000 59.23444 14 SER B C 1
ATOM 2111 O O . SER B 1 14 ? -10.38572 -63.26046 8.62627 1.000 63.11145 14 SER B O 1
ATOM 2114 N N . PHE B 1 15 ? -9.72884 -64.34103 6.76966 1.000 56.18997 15 PHE B N 1
ATOM 2115 C CA . PHE B 1 15 ? -8.91095 -65.29665 7.51257 1.000 63.79604 15 PHE B CA 1
ATOM 2116 C C . PHE B 1 15 ? -7.41316 -65.10983 7.28292 1.000 62.60450 15 PHE B C 1
ATOM 2117 O O . PHE B 1 15 ? -6.63751 -66.03716 7.53567 1.000 67.43823 15 PHE B O 1
ATOM 2125 N N . PHE B 1 16 ? -6.97769 -63.93772 6.81860 1.000 56.99224 16 PHE B N 1
ATOM 2126 C CA . PHE B 1 16 ? -5.54542 -63.66274 6.79707 1.000 58.01627 16 PHE B CA 1
ATOM 2127 C C . PHE B 1 16 ? -5.30287 -62.15843 6.81650 1.000 56.91113 16 PHE B C 1
ATOM 2128 O O . PHE B 1 16 ? -6.17213 -61.36092 6.45407 1.000 55.86786 16 PHE B O 1
ATOM 2136 N N . ASP B 1 17 ? -4.10201 -61.78569 7.26130 1.000 60.76083 17 ASP B N 1
ATOM 2137 C CA . ASP B 1 17 ? -3.68241 -60.39176 7.26289 1.000 67.72686 17 ASP B CA 1
ATOM 2138 C C . ASP B 1 17 ? -2.34724 -60.27803 6.53002 1.000 65.32418 17 ASP B C 1
ATOM 2139 O O . ASP B 1 17 ? -2.00138 -61.16820 5.74534 1.000 60.01099 17 ASP B O 1
ATOM 2144 N N . GLU B 1 18 ? -1.58321 -59.20800 6.79256 1.000 55.67150 18 GLU B N 1
ATOM 2145 C CA . GLU B 1 18 ? -0.37697 -58.92983 6.01785 1.000 57.59728 18 GLU B CA 1
ATOM 2146 C C . GLU B 1 18 ? 0.68047 -60.01931 6.16638 1.000 65.59167 18 GLU B C 1
ATOM 2147 O O . GLU B 1 18 ? 1.58895 -60.10209 5.33218 1.000 63.94333 18 GLU B O 1
ATOM 2153 N N . SER B 1 19 ? 0.58324 -60.85855 7.19958 1.000 66.48934 19 SER B N 1
ATOM 2154 C CA . SER B 1 19 ? 1.49397 -61.98806 7.34469 1.000 69.71381 19 SER B CA 1
ATOM 2155 C C . SER B 1 19 ? 1.22751 -63.10280 6.34009 1.000 76.05077 19 SER B C 1
ATOM 2156 O O . SER B 1 19 ? 1.98329 -64.07979 6.33715 1.000 66.71317 19 SER B O 1
ATOM 2159 N N . ARG B 1 20 ? 0.18399 -62.98379 5.51028 1.000 67.72817 20 ARG B N 1
ATOM 2160 C CA . ARG B 1 20 ? -0.15724 -63.98647 4.49475 1.000 76.13055 20 ARG B CA 1
ATOM 2161 C C . ARG B 1 20 ? -0.35172 -65.36064 5.13182 1.000 73.31283 20 ARG B C 1
ATOM 2162 O O . ARG B 1 20 ? -0.07269 -66.40139 4.53569 1.000 85.32942 20 ARG B O 1
ATOM 2170 N N . ARG B 1 21 ? -0.85374 -65.35568 6.35810 1.000 69.43765 21 ARG B N 1
ATOM 2171 C CA . ARG B 1 21 ? -0.92268 -66.53647 7.20159 1.000 73.82276 21 ARG B CA 1
ATOM 2172 C C . ARG B 1 21 ? -2.37706 -66.77927 7.57813 1.000 78.74095 21 ARG B C 1
ATOM 2173 O O . ARG B 1 21 ? -3.08783 -65.84195 7.95554 1.000 68.14260 21 ARG B O 1
ATOM 2181 N N . LEU B 1 22 ? -2.82272 -68.02509 7.45558 1.000 69.92239 22 LEU B N 1
ATOM 2182 C CA . LEU B 1 22 ? -4.23053 -68.33550 7.65154 1.000 74.27638 22 LEU B CA 1
ATOM 2183 C C . LEU B 1 22 ? -4.58727 -68.41852 9.12922 1.000 71.48547 22 LEU B C 1
ATOM 2184 O O . LEU B 1 22 ? -3.79105 -68.84409 9.96681 1.000 85.76471 22 LEU B O 1
ATOM 2189 N N . ASP B 1 23 ? -5.80484 -67.99700 9.43727 1.000 73.26836 23 ASP B N 1
ATOM 2190 C CA . ASP B 1 23 ? -6.31243 -67.94565 10.79777 1.000 70.28684 23 ASP B CA 1
ATOM 2191 C C . ASP B 1 23 ? -7.29414 -69.09273 11.01164 1.000 78.20749 23 ASP B C 1
ATOM 2192 O O . ASP B 1 23 ? -8.47079 -68.97604 10.63060 1.000 73.61648 23 ASP B O 1
ATOM 2197 N N . PRO B 1 24 ? -6.87485 -70.20958 11.61276 1.000 79.46480 24 PRO B N 1
ATOM 2198 C CA . PRO B 1 24 ? -7.79904 -71.33565 11.81182 1.000 74.25807 24 PRO B CA 1
ATOM 2199 C C . PRO B 1 24 ? -8.80580 -71.09717 12.93040 1.000 71.93637 24 PRO B C 1
ATOM 2200 O O . PRO B 1 24 ? -9.93171 -71.60294 12.86403 1.000 68.22918 24 PRO B O 1
ATOM 2204 N N . ALA B 1 25 ? -8.41604 -70.33861 13.96024 1.000 64.38437 25 ALA B N 1
ATOM 2205 C CA . ALA B 1 25 ? -9.32658 -70.06822 15.07197 1.000 72.14147 25 ALA B CA 1
ATOM 2206 C C . ALA B 1 25 ? -10.54026 -69.26291 14.61734 1.000 73.45724 25 ALA B C 1
ATOM 2207 O O . ALA B 1 25 ? -11.66383 -69.51073 15.07216 1.000 73.24770 25 ALA B O 1
ATOM 2209 N N . GLY B 1 26 ? -10.33535 -68.29459 13.72281 1.000 69.92000 26 GLY B N 1
ATOM 2210 C CA . GLY B 1 26 ? -11.46184 -67.54373 13.19392 1.000 56.85974 26 GLY B CA 1
ATOM 2211 C C . GLY B 1 26 ? -12.40485 -68.40691 12.37530 1.000 67.29464 26 GLY B C 1
ATOM 2212 O O . GLY B 1 26 ? -13.62590 -68.23992 12.43716 1.000 65.23806 26 GLY B O 1
ATOM 2213 N N . ALA B 1 27 ? -11.85602 -69.34277 11.59767 1.000 63.62337 27 ALA B N 1
ATOM 2214 C CA . ALA B 1 27 ? -12.70527 -70.22134 10.80168 1.000 60.91587 27 ALA B CA 1
ATOM 2215 C C . ALA B 1 27 ? -13.48562 -71.18635 11.68676 1.000 65.32462 27 ALA B C 1
ATOM 2216 O O . ALA B 1 27 ? -14.66297 -71.47205 11.42194 1.000 60.56792 27 ALA B O 1
ATOM 2218 N N . VAL B 1 28 ? -12.83578 -71.71311 12.72838 1.000 61.52165 28 VAL B N 1
ATOM 2219 C CA . VAL B 1 28 ? -13.51940 -72.57108 13.69471 1.000 67.09697 28 VAL B CA 1
ATOM 2220 C C . VAL B 1 28 ? -14.70293 -71.83049 14.30695 1.000 67.30829 28 VAL B C 1
ATOM 2221 O O . VAL B 1 28 ? -15.82715 -72.34653 14.35477 1.000 64.62511 28 VAL B O 1
ATOM 2225 N N . THR B 1 29 ? -14.46446 -70.59851 14.76578 1.000 63.63851 29 THR B N 1
ATOM 2226 C CA . THR B 1 29 ? -15.53483 -69.77085 15.31252 1.000 62.90392 29 THR B CA 1
ATOM 2227 C C . THR B 1 29 ? -16.65000 -69.56007 14.29467 1.000 66.98399 29 THR B C 1
ATOM 2228 O O . THR B 1 29 ? -17.83618 -69.65362 14.63386 1.000 62.13494 29 THR B O 1
ATOM 2232 N N . ALA B 1 30 ? -16.29070 -69.28967 13.03708 1.000 61.17098 30 ALA B N 1
ATOM 2233 C CA . ALA B 1 30 ? -17.31106 -69.10259 12.01047 1.000 65.71511 30 ALA B CA 1
ATOM 2234 C C . ALA B 1 30 ? -18.08569 -70.39104 11.75729 1.000 64.96957 30 ALA B C 1
ATOM 2235 O O . ALA B 1 30 ? -19.31041 -70.35975 11.58470 1.000 67.18827 30 ALA B O 1
ATOM 2237 N N . ALA B 1 31 ? -17.39304 -71.53390 11.74369 1.000 60.09172 31 ALA B N 1
ATOM 2238 C CA . ALA B 1 31 ? -18.05862 -72.80184 11.45448 1.000 58.71461 31 ALA B CA 1
ATOM 2239 C C . ALA B 1 31 ? -19.06234 -73.15861 12.54567 1.000 64.27004 31 ALA B C 1
ATOM 2240 O O . ALA B 1 31 ? -20.22388 -73.47402 12.26030 1.000 62.85138 31 ALA B O 1
ATOM 2242 N N . ILE B 1 32 ? -18.63159 -73.10869 13.80789 1.000 66.55737 32 ILE B N 1
ATOM 2243 C CA . ILE B 1 32 ? -19.53329 -73.43088 14.90836 1.000 61.53158 32 ILE B CA 1
ATOM 2244 C C . ILE B 1 32 ? -20.74633 -72.51394 14.87940 1.000 69.55665 32 ILE B C 1
ATOM 2245 O O . ILE B 1 32 ? -21.87611 -72.93530 15.16421 1.000 75.10457 32 ILE B O 1
ATOM 2250 N N . GLU B 1 33 ? -20.54018 -71.25505 14.49563 1.000 65.24296 33 GLU B N 1
ATOM 2251 C CA . GLU B 1 33 ? -21.63971 -70.29880 14.49884 1.000 72.74393 33 GLU B CA 1
ATOM 2252 C C . GLU B 1 33 ? -22.61656 -70.56279 13.35656 1.000 73.58513 33 GLU B C 1
ATOM 2253 O O . GLU B 1 33 ? -23.83549 -70.51873 13.55159 1.000 78.02232 33 GLU B O 1
ATOM 2259 N N . MET B 1 34 ? -22.10931 -70.82123 12.14765 1.000 71.98349 34 MET B N 1
ATOM 2260 C CA . MET B 1 34 ? -23.03410 -71.03967 11.03818 1.000 78.69308 34 MET B CA 1
ATOM 2261 C C . MET B 1 34 ? -23.82836 -72.32802 11.21323 1.000 70.29028 34 MET B C 1
ATOM 2262 O O . MET B 1 34 ? -24.97678 -72.40684 10.75916 1.000 64.35782 34 MET B O 1
ATOM 2267 N N . LEU B 1 35 ? -23.26397 -73.31215 11.91716 1.000 64.00867 35 LEU B N 1
ATOM 2268 C CA . LEU B 1 35 ? -24.03324 -74.48718 12.31939 1.000 69.53532 35 LEU B CA 1
ATOM 2269 C C . LEU B 1 35 ? -25.14662 -74.13061 13.30483 1.000 82.47696 35 LEU B C 1
ATOM 2270 O O . LEU B 1 35 ? -26.20767 -74.76805 13.29897 1.000 81.73547 35 LEU B O 1
ATOM 2275 N N . ARG B 1 36 ? -24.92735 -73.12435 14.15883 1.000 72.94126 36 ARG B N 1
ATOM 2276 C CA . ARG B 1 36 ? -25.92493 -72.78325 15.17129 1.000 81.33776 36 ARG B CA 1
ATOM 2277 C C . ARG B 1 36 ? -27.13593 -72.09325 14.55312 1.000 89.62411 36 ARG B C 1
ATOM 2278 O O . ARG B 1 36 ? -28.27120 -72.28439 15.00747 1.000 86.07925 36 ARG B O 1
ATOM 2286 N N . VAL B 1 37 ? -26.91844 -71.27819 13.52904 1.000 86.56119 37 VAL B N 1
ATOM 2287 C CA . VAL B 1 37 ? -27.99991 -70.59651 12.83738 1.000 85.10537 37 VAL B CA 1
ATOM 2288 C C . VAL B 1 37 ? -27.86817 -70.91880 11.35594 1.000 106.01304 37 VAL B C 1
ATOM 2289 O O . VAL B 1 37 ? -26.97537 -70.39438 10.67693 1.000 123.22229 37 VAL B O 1
ATOM 2293 N N . GLY B 1 38 ? -28.72123 -71.81081 10.86160 1.000 79.55210 38 GLY B N 1
ATOM 2294 C CA . GLY B 1 38 ? -28.85030 -71.95626 9.42831 1.000 80.71617 38 GLY B CA 1
ATOM 2295 C C . GLY B 1 38 ? -28.29808 -73.21836 8.80624 1.000 67.09912 38 GLY B C 1
ATOM 2296 O O . GLY B 1 38 ? -29.06426 -74.02188 8.26716 1.000 74.13344 38 GLY B O 1
ATOM 2297 N N . SER B 1 39 ? -26.98056 -73.40654 8.85512 1.000 63.16739 39 SER B N 1
ATOM 2298 C CA . SER B 1 39 ? -26.35656 -74.49562 8.11682 1.000 62.70365 39 SER B CA 1
ATOM 2299 C C . SER B 1 39 ? -26.71472 -75.83693 8.73636 1.000 65.57484 39 SER B C 1
ATOM 2300 O O . SER B 1 39 ? -26.45403 -76.07034 9.92010 1.000 65.79546 39 SER B O 1
ATOM 2303 N N . ASP B 1 40 ? -27.32279 -76.71449 7.93503 1.000 56.19492 40 ASP B N 1
ATOM 2304 C CA . ASP B 1 40 ? -27.36126 -78.12667 8.29136 1.000 55.41031 40 ASP B CA 1
ATOM 2305 C C . ASP B 1 40 ? -25.97547 -78.74441 8.19106 1.000 59.39031 40 ASP B C 1
ATOM 2306 O O . ASP B 1 40 ? -25.57062 -79.53398 9.04996 1.000 57.89720 40 ASP B O 1
ATOM 2311 N N . VAL B 1 41 ? -25.23150 -78.37425 7.15908 1.000 54.99376 41 VAL B N 1
ATOM 2312 C CA . VAL B 1 41 ? -23.89816 -78.88428 6.89105 1.000 53.71231 41 VAL B CA 1
ATOM 2313 C C . VAL B 1 41 ? -22.99302 -77.69167 6.64401 1.000 51.52248 41 VAL B C 1
ATOM 2314 O O . VAL B 1 41 ? -23.42753 -76.68506 6.07115 1.000 55.27519 41 VAL B O 1
ATOM 2318 N N . VAL B 1 42 ? -21.73952 -77.79045 7.07015 1.000 46.73676 42 VAL B N 1
ATOM 2319 C CA . VAL B 1 42 ? -20.74707 -76.77570 6.73555 1.000 53.38902 42 VAL B CA 1
ATOM 2320 C C . VAL B 1 42 ? -19.78800 -77.37913 5.71638 1.000 53.40674 42 VAL B C 1
ATOM 2321 O O . VAL B 1 42 ? -19.21021 -78.45020 5.94621 1.000 49.09334 42 VAL B O 1
ATOM 2325 N N . ASP B 1 43 ? -19.65555 -76.70815 4.57189 1.000 51.60195 43 ASP B N 1
ATOM 2326 C CA . ASP B 1 43 ? -18.83513 -77.16465 3.45058 1.000 52.46320 43 ASP B CA 1
ATOM 2327 C C . ASP B 1 43 ? -17.47625 -76.46668 3.53349 1.000 55.00868 43 ASP B C 1
ATOM 2328 O O . ASP B 1 43 ? -17.33640 -75.31011 3.12308 1.000 51.47988 43 ASP B O 1
ATOM 2333 N N . VAL B 1 44 ? -16.47461 -77.18222 4.04644 1.000 49.73866 44 VAL B N 1
ATOM 2334 C CA . VAL B 1 44 ? -15.15836 -76.62262 4.35528 1.000 49.06717 44 VAL B CA 1
ATOM 2335 C C . VAL B 1 44 ? -14.26711 -76.69431 3.11746 1.000 49.76829 44 VAL B C 1
ATOM 2336 O O . VAL B 1 44 ? -13.91327 -77.78497 2.66176 1.000 49.07191 44 VAL B O 1
ATOM 2340 N N . GLY B 1 45 ? -13.87924 -75.52947 2.58811 1.000 47.62003 45 GLY B N 1
ATOM 2341 C CA . GLY B 1 45 ? -13.07457 -75.45295 1.38512 1.000 45.98734 45 GLY B CA 1
ATOM 2342 C C . GLY B 1 45 ? -11.67941 -74.89893 1.62900 1.000 48.55567 45 GLY B C 1
ATOM 2343 O O . GLY B 1 45 ? -11.48936 -73.69992 1.86830 1.000 49.56977 45 GLY B O 1
ATOM 2344 N N . PRO B 1 46 ? -10.66674 -75.76929 1.57481 1.000 51.59299 46 PRO B N 1
ATOM 2345 C CA . PRO B 1 46 ? -9.28532 -75.32757 1.81835 1.000 48.10425 46 PRO B CA 1
ATOM 2346 C C . PRO B 1 46 ? -8.51295 -74.89186 0.58372 1.000 55.34997 46 PRO B C 1
ATOM 2347 O O . PRO B 1 46 ? -7.36744 -74.44514 0.72815 1.000 54.88084 46 PRO B O 1
ATOM 2351 N N . ALA B 1 47 ? -9.08216 -75.00818 -0.61124 1.000 53.20649 47 ALA B N 1
ATOM 2352 C CA . ALA B 1 47 ? -8.34538 -74.74259 -1.83936 1.000 65.28066 47 ALA B CA 1
ATOM 2353 C C . ALA B 1 47 ? -8.61532 -73.31676 -2.27928 1.000 76.59867 47 ALA B C 1
ATOM 2354 O O . ALA B 1 47 ? -9.77104 -72.88148 -2.32094 1.000 81.91151 47 ALA B O 1
ATOM 2356 N N . ALA B 1 48 ? -7.54599 -72.59518 -2.60293 1.000 99.71218 48 ALA B N 1
ATOM 2357 C CA . ALA B 1 48 ? -7.65915 -71.17759 -2.89900 1.000 96.81299 48 ALA B CA 1
ATOM 2358 C C . ALA B 1 48 ? -8.58363 -70.94049 -4.08699 1.000 89.73621 48 ALA B C 1
ATOM 2359 O O . ALA B 1 48 ? -8.85911 -71.83024 -4.89388 1.000 102.69394 48 ALA B O 1
ATOM 2361 N N . SER B 1 49 ? -9.08014 -69.71431 -4.17250 1.000 98.55438 49 SER B N 1
ATOM 2362 C CA . SER B 1 49 ? -9.90624 -69.29811 -5.29260 1.000 114.51900 49 SER B CA 1
ATOM 2363 C C . SER B 1 49 ? -9.38953 -68.00621 -5.91142 1.000 112.79798 49 SER B C 1
ATOM 2364 O O . SER B 1 49 ? -10.05798 -67.43595 -6.78005 1.000 131.50506 49 SER B O 1
ATOM 2367 N N . HIS B 1 50 ? -8.21400 -67.54375 -5.50027 1.000 86.11813 50 HIS B N 1
ATOM 2368 C CA . HIS B 1 50 ? -7.72832 -66.24658 -5.93022 1.000 78.17559 50 HIS B CA 1
ATOM 2369 C C . HIS B 1 50 ? -7.25737 -66.28899 -7.38639 1.000 73.60265 50 HIS B C 1
ATOM 2370 O O . HIS B 1 50 ? -6.74369 -67.30876 -7.85294 1.000 74.99601 50 HIS B O 1
ATOM 2377 N N . PRO B 1 51 ? -7.43701 -65.18959 -8.12751 1.000 69.89937 51 PRO B N 1
ATOM 2378 C CA . PRO B 1 51 ? -6.95759 -65.14914 -9.52275 1.000 76.37826 51 PRO B CA 1
ATOM 2379 C C . PRO B 1 51 ? -5.45646 -65.33402 -9.67970 1.000 71.85959 51 PRO B C 1
ATOM 2380 O O . PRO B 1 51 ? -5.01746 -65.85731 -10.71243 1.000 82.29439 51 PRO B O 1
ATOM 2384 N N . ASP B 1 52 ? -4.65035 -64.91450 -8.70377 1.000 68.54169 52 ASP B N 1
ATOM 2385 C CA . ASP B 1 52 ? -3.20089 -65.04725 -8.78640 1.000 67.88263 52 ASP B CA 1
ATOM 2386 C C . ASP B 1 52 ? -2.67854 -66.25834 -8.02380 1.000 69.65523 52 ASP B C 1
ATOM 2387 O O . ASP B 1 52 ? -1.48896 -66.30854 -7.69693 1.000 72.56505 52 ASP B O 1
ATOM 2392 N N . ALA B 1 53 ? -3.53276 -67.23233 -7.73453 1.000 65.95108 53 ALA B N 1
ATOM 2393 C CA . ALA B 1 53 ? -3.14873 -68.34683 -6.88162 1.000 69.85882 53 ALA B CA 1
ATOM 2394 C C . ALA B 1 53 ? -2.53788 -69.47462 -7.69691 1.000 75.93892 53 ALA B C 1
ATOM 2395 O O . ALA B 1 53 ? -2.93216 -69.72460 -8.83936 1.000 77.33965 53 ALA B O 1
ATOM 2397 N N . ARG B 1 54 ? -1.57233 -70.13423 -7.10703 1.000 75.36320 54 ARG B N 1
ATOM 2398 C CA . ARG B 1 54 ? -1.08981 -71.42119 -7.56830 1.000 78.52170 54 ARG B CA 1
ATOM 2399 C C . ARG B 1 54 ? -1.89263 -72.52944 -6.90079 1.000 69.65176 54 ARG B C 1
ATOM 2400 O O . ARG B 1 54 ? -2.61073 -72.28628 -5.92513 1.000 65.43553 54 ARG B O 1
ATOM 2408 N N . PRO B 1 55 ? -1.81527 -73.75862 -7.40475 1.000 69.41751 55 PRO B N 1
ATOM 2409 C CA . PRO B 1 55 ? -2.54883 -74.85139 -6.75863 1.000 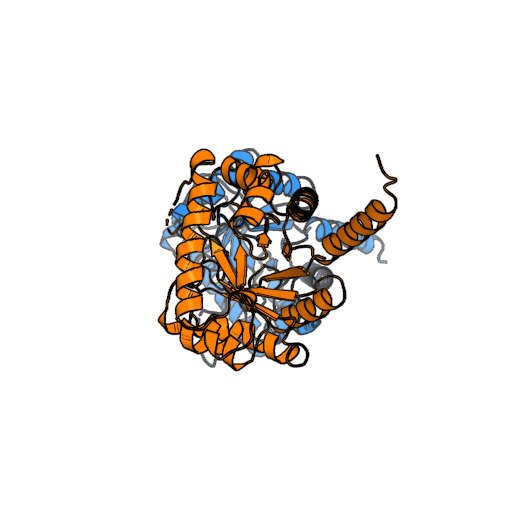65.48291 55 PRO B CA 1
ATOM 2410 C C . PRO B 1 55 ? -2.07647 -75.04613 -5.32614 1.000 66.89019 55 PRO B C 1
ATOM 2411 O O . PRO B 1 55 ? -0.91898 -74.79190 -4.98697 1.000 63.00045 55 PRO B O 1
ATOM 2415 N N . VAL B 1 56 ? -2.99905 -75.47411 -4.47905 1.000 58.16867 56 VAL B N 1
ATOM 2416 C CA . VAL B 1 56 ? -2.70838 -75.74784 -3.07855 1.000 59.52928 56 VAL B CA 1
ATOM 2417 C C . VAL B 1 56 ? -2.32799 -77.21676 -2.94379 1.000 62.63918 56 VAL B C 1
ATOM 2418 O O . VAL B 1 56 ? -3.08903 -78.10115 -3.35150 1.000 56.99453 56 VAL B O 1
ATOM 2422 N N . SER B 1 57 ? -1.14510 -77.48246 -2.38941 1.000 50.60130 57 SER B N 1
ATOM 2423 C CA . SER B 1 57 ? -0.72211 -78.86159 -2.18607 1.000 61.41344 57 SER B CA 1
ATOM 2424 C C . SER B 1 57 ? -1.69850 -79.59206 -1.26067 1.000 50.41108 57 SER B C 1
ATOM 2425 O O . SER B 1 57 ? -2.35101 -78.97192 -0.41481 1.000 54.81040 57 SER B O 1
ATOM 2428 N N . PRO B 1 58 ? -1.81770 -80.91351 -1.39959 1.000 55.55783 58 PRO B N 1
ATOM 2429 C CA . PRO B 1 58 ? -2.65760 -81.67386 -0.45686 1.000 54.63016 58 PRO B CA 1
ATOM 2430 C C . PRO B 1 58 ? -2.20300 -81.54991 0.99025 1.000 56.98907 58 PRO B C 1
ATOM 2431 O O . PRO B 1 58 ? -3.04517 -81.52906 1.89871 1.000 58.41732 58 PRO B O 1
ATOM 2435 N N . ALA B 1 59 ? -0.89471 -81.45631 1.23447 1.000 55.23312 59 ALA B N 1
ATOM 2436 C CA . ALA B 1 59 ? -0.40785 -81.27871 2.60007 1.000 60.01077 59 ALA B CA 1
ATOM 2437 C C . ALA B 1 59 ? -0.95143 -79.99925 3.22104 1.000 55.67762 59 ALA B C 1
ATOM 2438 O O . ALA B 1 59 ? -1.37814 -80.00004 4.38285 1.000 59.80712 59 ALA B O 1
ATOM 2440 N N . ASP B 1 60 ? -0.96447 -78.89807 2.46033 1.000 60.81307 60 ASP B N 1
ATOM 2441 C CA . ASP B 1 60 ? -1.49393 -77.64556 3.00442 1.000 60.98157 60 ASP B CA 1
ATOM 2442 C C . ASP B 1 60 ? -2.99893 -77.72905 3.21592 1.000 55.82012 60 ASP B C 1
ATOM 2443 O O . ASP B 1 60 ? -3.51882 -77.22212 4.21798 1.000 62.63089 60 ASP B O 1
ATOM 2448 N N . GLU B 1 61 ? -3.71425 -78.34426 2.27154 1.000 51.17351 61 GLU B N 1
ATOM 2449 C CA . GLU B 1 61 ? -5.14682 -78.56389 2.43758 1.000 57.52131 61 GLU B CA 1
ATOM 2450 C C . GLU B 1 61 ? -5.43104 -79.28016 3.74856 1.000 57.13147 61 GLU B C 1
ATOM 2451 O O . GLU B 1 61 ? -6.29972 -78.86902 4.52546 1.000 49.42765 61 GLU B O 1
ATOM 2457 N N . ILE B 1 62 ? -4.68473 -80.35437 4.01172 1.000 56.55659 62 ILE B N 1
ATOM 2458 C CA . ILE B 1 62 ? -4.89830 -81.14968 5.21590 1.000 61.21437 62 ILE B CA 1
ATOM 2459 C C . ILE B 1 62 ? -4.59335 -80.32383 6.46095 1.000 59.87014 62 ILE B C 1
ATOM 2460 O O . ILE B 1 62 ? -5.35899 -80.33301 7.43397 1.000 53.71424 62 ILE B O 1
ATOM 2465 N N . ARG B 1 63 ? -3.48636 -79.57501 6.43627 1.000 48.89839 63 ARG B N 1
ATOM 2466 C CA . ARG B 1 63 ? -3.16617 -78.66474 7.53130 1.000 58.84059 63 ARG B CA 1
ATOM 2467 C C . ARG B 1 63 ? -4.29079 -77.66710 7.78318 1.000 62.47652 63 ARG B C 1
ATOM 2468 O O . ARG B 1 63 ? -4.59860 -77.34993 8.93755 1.000 54.67315 63 ARG B O 1
ATOM 2476 N N . ARG B 1 64 ? -4.91226 -77.15294 6.71840 1.000 58.74037 64 ARG B N 1
ATOM 2477 C CA . ARG B 1 64 ? -5.92298 -76.11306 6.89338 1.000 53.65023 64 ARG B CA 1
ATOM 2478 C C . ARG B 1 64 ? -7.21566 -76.66569 7.47462 1.000 57.10285 64 ARG B C 1
ATOM 2479 O O . ARG B 1 64 ? -7.85730 -75.99534 8.28817 1.000 55.57803 64 ARG B O 1
ATOM 2487 N N . ILE B 1 65 ? -7.62452 -77.87360 7.07254 1.000 45.43906 65 ILE B N 1
ATOM 2488 C CA . ILE B 1 65 ? -8.88126 -78.41967 7.57738 1.000 56.86679 65 ILE B CA 1
ATOM 2489 C C . ILE B 1 65 ? -8.72741 -79.15586 8.90422 1.000 55.84486 65 ILE B C 1
ATOM 2490 O O . ILE B 1 65 ? -9.72145 -79.29789 9.63156 1.000 53.38478 65 ILE B O 1
ATOM 2495 N N . ALA B 1 66 ? -7.52049 -79.62149 9.24286 1.000 49.99367 66 ALA B N 1
ATOM 2496 C CA . ALA B 1 66 ? -7.32894 -80.36950 10.48612 1.000 58.38658 66 ALA B CA 1
ATOM 2497 C C . ALA B 1 66 ? -7.90419 -79.66227 11.70972 1.000 53.17669 66 ALA B C 1
ATOM 2498 O O . ALA B 1 66 ? -8.62063 -80.31733 12.48497 1.000 52.02066 66 ALA B O 1
ATOM 2500 N N . PRO B 1 67 ? -7.66417 -78.36315 11.94097 1.000 55.79841 67 PRO B N 1
ATOM 2501 C CA . PRO B 1 67 ? -8.26113 -77.72238 13.12880 1.000 60.16287 67 PRO B CA 1
ATOM 2502 C C . PRO B 1 67 ? -9.77655 -77.69672 13.10635 1.000 59.45394 67 PRO B C 1
ATOM 2503 O O . PRO B 1 67 ? -10.40850 -77.73834 14.17040 1.000 61.17647 67 PRO B O 1
ATOM 2507 N N . LEU B 1 68 ? -10.38158 -77.63615 11.92131 1.000 55.53324 68 LEU B N 1
ATOM 2508 C CA . LEU B 1 68 ? -11.83505 -77.62314 11.84041 1.000 52.67475 68 LEU B CA 1
ATOM 2509 C C . LEU B 1 68 ? -12.43168 -78.97362 12.19993 1.000 59.87899 68 LEU B C 1
ATOM 2510 O O . LEU B 1 68 ? -13.41827 -79.03943 12.94451 1.000 62.17309 68 LEU B O 1
ATOM 2515 N N . LEU B 1 69 ? -11.85141 -80.06127 11.68835 1.000 54.49705 69 LEU B N 1
ATOM 2516 C CA . LEU B 1 69 ? -12.32784 -81.38235 12.08086 1.000 58.56022 69 LEU B CA 1
ATOM 2517 C C . LEU B 1 69 ? -12.09630 -81.62765 13.56855 1.000 61.41222 69 LEU B C 1
ATOM 2518 O O . LEU B 1 69 ? -12.91782 -82.27566 14.22616 1.000 59.83404 69 LEU B O 1
ATOM 2523 N N . ASP B 1 70 ? -10.99791 -81.10062 14.11836 1.000 54.95412 70 ASP B N 1
ATOM 2524 C CA . ASP B 1 70 ? -10.78988 -81.13891 15.56475 1.000 59.87624 70 ASP B CA 1
ATOM 2525 C C . ASP B 1 70 ? -11.97777 -80.53630 16.30984 1.000 63.60541 70 ASP B C 1
ATOM 2526 O O . ASP B 1 70 ? -12.53412 -81.15386 17.22478 1.000 65.09951 70 ASP B O 1
ATOM 2531 N N . ALA B 1 71 ? -12.38913 -79.33175 15.91822 1.000 60.54459 71 ALA B N 1
ATOM 2532 C CA . ALA B 1 71 ? -13.43625 -78.61154 16.62758 1.000 60.34069 71 ALA B CA 1
ATOM 2533 C C . ALA B 1 71 ? -14.82648 -79.17904 16.39011 1.000 67.96220 71 ALA B C 1
ATOM 2534 O O . ALA B 1 71 ? -15.74095 -78.85302 17.15271 1.000 72.69565 71 ALA B O 1
ATOM 2536 N N . LEU B 1 72 ? -15.01647 -80.01337 15.36730 1.000 62.93254 72 LEU B N 1
ATOM 2537 C CA . LEU B 1 72 ? -16.34050 -80.52966 15.03135 1.000 57.82750 72 LEU B CA 1
ATOM 2538 C C . LEU B 1 72 ? -16.42553 -82.04626 15.14487 1.000 63.62020 72 LEU B C 1
ATOM 2539 O O . LEU B 1 72 ? -17.33237 -82.65754 14.56316 1.000 61.25550 72 LEU B O 1
ATOM 2544 N N . SER B 1 73 ? -15.50419 -82.66299 15.88995 1.000 66.57383 73 SER B N 1
ATOM 2545 C CA . SER B 1 73 ? -15.42759 -84.11929 15.93039 1.000 61.50015 73 SER B CA 1
ATOM 2546 C C . SER B 1 73 ? -16.66384 -84.74775 16.55867 1.000 67.81698 73 SER B C 1
ATOM 2547 O O . SER B 1 73 ? -16.96253 -85.91609 16.28101 1.000 61.89940 73 SER B O 1
ATOM 2550 N N . ASP B 1 74 ? -17.39230 -84.01274 17.40352 1.000 56.88847 74 ASP B N 1
ATOM 2551 C CA . ASP B 1 74 ? -18.58768 -84.59996 17.99925 1.000 63.35768 74 ASP B CA 1
ATOM 2552 C C . ASP B 1 74 ? -19.81089 -84.49798 17.09539 1.000 65.95548 74 ASP B C 1
ATOM 2553 O O . ASP B 1 74 ? -20.87319 -85.01020 17.46314 1.000 71.82241 74 ASP B O 1
ATOM 2558 N N . GLN B 1 75 ? -19.69155 -83.86903 15.92803 1.000 61.17493 75 GLN B N 1
ATOM 2559 C CA . GLN B 1 75 ? -20.80799 -83.75185 14.99572 1.000 66.51871 75 GLN B CA 1
ATOM 2560 C C . GLN B 1 75 ? -20.29895 -83.86642 13.56475 1.000 60.79024 75 GLN B C 1
ATOM 2561 O O . GLN B 1 75 ? -20.60245 -83.04321 12.69986 1.000 58.81798 75 GLN B O 1
ATOM 2567 N N . MET B 1 76 ? -19.52630 -84.92328 13.30010 1.000 63.58408 76 MET B N 1
ATOM 2568 C CA . MET B 1 76 ? -18.87160 -85.06470 12.00150 1.000 60.63492 76 MET B CA 1
ATOM 2569 C C . MET B 1 76 ? -19.85972 -85.23685 10.86407 1.000 53.91203 76 MET B C 1
ATOM 2570 O O . MET B 1 76 ? -19.53824 -84.91276 9.71435 1.000 60.73598 76 MET B O 1
ATOM 2575 N N . HIS B 1 77 ? -21.04651 -85.76624 11.14713 1.000 57.11477 77 HIS B N 1
ATOM 2576 C CA . HIS B 1 77 ? -22.03799 -85.91125 10.09284 1.000 62.59187 77 HIS B CA 1
ATOM 2577 C C . HIS B 1 77 ? -22.48787 -84.56955 9.52099 1.000 56.92172 77 HIS B C 1
ATOM 2578 O O . HIS B 1 77 ? -23.13581 -84.55427 8.47022 1.000 65.51037 77 HIS B O 1
ATOM 2585 N N . ARG B 1 78 ? -22.16506 -83.44935 10.17525 1.000 56.57623 78 ARG B N 1
ATOM 2586 C CA . ARG B 1 78 ? -22.51844 -82.12649 9.67675 1.000 58.69501 78 ARG B CA 1
ATOM 2587 C C . ARG B 1 78 ? -21.36334 -81.45775 8.93974 1.000 58.68655 78 ARG B C 1
ATOM 2588 O O . ARG B 1 78 ? -21.39187 -80.23663 8.72949 1.000 55.18982 78 ARG B O 1
ATOM 2596 N N . VAL B 1 79 ? -20.36028 -82.23127 8.52463 1.000 53.12069 79 VAL B N 1
ATOM 2597 C CA . VAL B 1 79 ? -19.13870 -81.69223 7.93148 1.000 56.36674 79 VAL B CA 1
ATOM 2598 C C . VAL B 1 79 ? -18.98533 -82.23624 6.51703 1.000 52.41004 79 VAL B C 1
ATOM 2599 O O . VAL B 1 79 ? -19.04832 -83.45368 6.29969 1.000 53.27917 79 VAL B O 1
ATOM 2603 N N . SER B 1 80 ? -18.77929 -81.33526 5.56172 1.000 46.10983 80 SER B N 1
ATOM 2604 C CA . SER B 1 80 ? -18.45554 -81.68740 4.18613 1.000 48.79620 80 SER B CA 1
ATOM 2605 C C . SER B 1 80 ? -17.08075 -81.11889 3.86165 1.000 51.97004 80 SER B C 1
ATOM 2606 O O . SER B 1 80 ? -16.77386 -79.98723 4.24256 1.000 52.93702 80 SER B O 1
ATOM 2609 N N . ILE B 1 81 ? -16.24421 -81.89259 3.17298 1.000 54.56780 81 ILE B N 1
ATOM 2610 C CA . ILE B 1 81 ? -14.92046 -81.42368 2.76709 1.000 45.72011 81 ILE B CA 1
ATOM 2611 C C . ILE B 1 81 ? -14.96111 -81.13660 1.27483 1.000 55.58394 81 ILE B C 1
ATOM 2612 O O . ILE B 1 81 ? -15.13644 -82.04706 0.45330 1.000 49.81868 81 ILE B O 1
ATOM 2617 N N . ASP B 1 82 ? -14.77855 -79.86830 0.92962 1.000 50.61343 82 ASP B N 1
ATOM 2618 C CA . ASP B 1 82 ? -14.77787 -79.39711 -0.45298 1.000 52.89963 82 ASP B CA 1
ATOM 2619 C C . ASP B 1 82 ? -13.35293 -79.48288 -0.99602 1.000 49.92473 82 ASP B C 1
ATOM 2620 O O . ASP B 1 82 ? -12.54930 -78.55570 -0.84814 1.000 51.49609 82 ASP B O 1
ATOM 2625 N N . SER B 1 83 ? -13.03603 -80.60235 -1.65119 1.000 47.96274 83 SER B N 1
ATOM 2626 C CA . SER B 1 83 ? -11.69219 -80.79133 -2.18046 1.000 45.78115 83 SER B CA 1
ATOM 2627 C C . SER B 1 83 ? -11.71115 -81.82714 -3.29470 1.000 49.83095 83 SER B C 1
ATOM 2628 O O . SER B 1 83 ? -12.51083 -82.76355 -3.27088 1.000 52.68822 83 SER B O 1
ATOM 2631 N N . PHE B 1 84 ? -10.81208 -81.65357 -4.26642 1.000 51.97339 84 PHE B N 1
ATOM 2632 C CA . PHE B 1 84 ? -10.61381 -82.62831 -5.33700 1.000 50.53333 84 PHE B CA 1
ATOM 2633 C C . PHE B 1 84 ? -9.28443 -83.36442 -5.22919 1.000 56.52377 84 PHE B C 1
ATOM 2634 O O . PHE B 1 84 ? -8.89589 -84.05877 -6.17290 1.000 60.01695 84 PHE B O 1
ATOM 2642 N N . GLN B 1 85 ? -8.57183 -83.22202 -4.11610 1.000 53.43383 85 GLN B N 1
ATOM 2643 C CA . GLN B 1 85 ? -7.28898 -83.89759 -3.94164 1.000 52.64169 85 GLN B CA 1
ATOM 2644 C C . GLN B 1 85 ? -7.51590 -85.25597 -3.29386 1.000 55.88908 85 GLN B C 1
ATOM 2645 O O . GLN B 1 85 ? -8.03577 -85.31024 -2.17129 1.000 55.12221 85 GLN B O 1
ATOM 2651 N N . PRO B 1 86 ? -7.15550 -86.36377 -3.94437 1.000 63.28423 86 PRO B N 1
ATOM 2652 C CA . PRO B 1 86 ? -7.40793 -87.67749 -3.32684 1.000 67.32654 86 PRO B CA 1
ATOM 2653 C C . PRO B 1 86 ? -6.71560 -87.86840 -1.98376 1.000 61.73022 86 PRO B C 1
ATOM 2654 O O . PRO B 1 86 ? -7.23011 -88.60978 -1.13637 1.000 58.42844 86 PRO B O 1
ATOM 2658 N N . GLU B 1 87 ? -5.57308 -87.21713 -1.75221 1.000 59.71172 87 GLU B N 1
ATOM 2659 C CA . GLU B 1 87 ? -4.93037 -87.30942 -0.44273 1.000 64.98546 87 GLU B CA 1
ATOM 2660 C C . GLU B 1 87 ? -5.77156 -86.62640 0.63282 1.000 56.83284 87 GLU B C 1
ATOM 2661 O O . GLU B 1 87 ? -5.94157 -87.16118 1.73552 1.000 57.33967 87 GLU B O 1
ATOM 2667 N N . THR B 1 88 ? -6.29255 -85.43732 0.33412 1.000 50.62220 88 THR B N 1
ATOM 2668 C CA . THR B 1 88 ? -7.18865 -84.76357 1.27020 1.000 53.30792 88 THR B CA 1
ATOM 2669 C C . THR B 1 88 ? -8.45010 -85.58178 1.50042 1.000 53.03490 88 THR B C 1
ATOM 2670 O O . THR B 1 88 ? -8.96555 -85.64100 2.62439 1.000 55.42648 88 THR B O 1
ATOM 2674 N N . GLN B 1 89 ? -8.95707 -86.23036 0.44840 1.000 54.33433 89 GLN B N 1
ATOM 2675 C CA . GLN B 1 89 ? -10.18278 -87.00930 0.58589 1.000 57.40101 89 GLN B CA 1
ATOM 2676 C C . GLN B 1 89 ? -9.94898 -88.24057 1.45281 1.000 60.50772 89 GLN B C 1
ATOM 2677 O O . GLN B 1 89 ? -10.77756 -88.56335 2.31338 1.000 54.76634 89 GLN B O 1
ATOM 2683 N N . ARG B 1 90 ? -8.82015 -88.92979 1.25009 1.000 48.46329 90 ARG B N 1
ATOM 2684 C CA . ARG B 1 90 ? -8.48068 -90.07949 2.08323 1.000 58.88413 90 ARG B CA 1
ATOM 2685 C C . ARG B 1 90 ? -8.38481 -89.68056 3.54598 1.000 56.03498 90 ARG B C 1
ATOM 2686 O O . ARG B 1 90 ? -8.91022 -90.36996 4.42863 1.000 60.30141 90 ARG B O 1
ATOM 2694 N N . TYR B 1 91 ? -7.69313 -88.57284 3.82043 1.000 53.08149 91 TYR B N 1
ATOM 2695 C CA . TYR B 1 91 ? -7.57185 -88.09237 5.19047 1.000 57.89924 91 TYR B CA 1
ATOM 2696 C C . TYR B 1 91 ? -8.94620 -87.83766 5.80026 1.000 58.79856 91 TYR B C 1
ATOM 2697 O O . TYR B 1 91 ? -9.22181 -88.26392 6.92776 1.000 55.17012 91 TYR B O 1
ATOM 2706 N N . ALA B 1 92 ? -9.83211 -87.17391 5.05398 1.000 49.20986 92 ALA B N 1
ATOM 2707 C CA . ALA B 1 92 ? -11.16270 -86.87082 5.57380 1.000 52.31584 92 ALA B CA 1
ATOM 2708 C C . ALA B 1 92 ? -11.95610 -88.14514 5.85088 1.000 59.17119 92 ALA B C 1
ATOM 2709 O O . ALA B 1 92 ? -12.67066 -88.23170 6.85593 1.000 58.05510 92 ALA B O 1
ATOM 2711 N N . LEU B 1 93 ? -11.84471 -89.14286 4.96786 1.000 55.87900 93 LEU B N 1
ATOM 2712 C CA . LEU B 1 93 ? -12.45983 -90.44186 5.22440 1.000 61.79794 93 LEU B CA 1
ATOM 2713 C C . LEU B 1 93 ? -11.98292 -91.03103 6.54781 1.000 64.39895 93 LEU B C 1
ATOM 2714 O O . LEU B 1 93 ? -12.78076 -91.58386 7.31387 1.000 62.18398 93 LEU B O 1
ATOM 2719 N N . LYS B 1 94 ? -10.67822 -90.94444 6.82253 1.000 59.28201 94 LYS B N 1
ATOM 2720 C CA . LYS B 1 94 ? -10.13616 -91.54218 8.03851 1.000 65.74066 94 LYS B CA 1
ATOM 2721 C C . LYS B 1 94 ? -10.73632 -90.91563 9.29321 1.000 63.27996 94 LYS B C 1
ATOM 2722 O O . LYS B 1 94 ? -10.85976 -91.58609 10.32486 1.000 64.87410 94 LYS B O 1
ATOM 2728 N N . ARG B 1 95 ? -11.11688 -89.64422 9.22920 1.000 53.57337 95 ARG B N 1
ATOM 2729 C CA . ARG B 1 95 ? -11.75385 -88.96891 10.35103 1.000 67.39263 95 ARG B CA 1
ATOM 2730 C C . ARG B 1 95 ? -13.27645 -88.99027 10.25239 1.000 59.50251 95 ARG B C 1
ATOM 2731 O O . ARG B 1 95 ? -13.94877 -88.33025 11.05232 1.000 68.55125 95 ARG B O 1
ATOM 2739 N N . GLY B 1 96 ? -13.82331 -89.72372 9.28002 1.000 60.15846 96 GLY B N 1
ATOM 2740 C CA . GLY B 1 96 ? -15.24995 -89.93688 9.13270 1.000 61.18422 96 GLY B CA 1
ATOM 2741 C C . GLY B 1 96 ? -16.11590 -88.71076 8.91296 1.000 58.47740 96 GLY B C 1
ATOM 2742 O O . GLY B 1 96 ? -17.11685 -88.53566 9.61191 1.000 62.14658 96 GLY B O 1
ATOM 2743 N N . VAL B 1 97 ? -15.76993 -87.85890 7.94352 1.000 58.68362 97 VAL B N 1
ATOM 2744 C CA . VAL B 1 97 ? -16.64004 -86.71989 7.64159 1.000 57.21435 97 VAL B CA 1
ATOM 2745 C C . VAL B 1 97 ? -17.96539 -87.20229 7.05647 1.000 52.58005 97 VAL B C 1
ATOM 2746 O O . VAL B 1 97 ? -18.09935 -88.32104 6.54804 1.000 55.81061 97 VAL B O 1
ATOM 2750 N N . GLY B 1 98 ? -18.95599 -86.31699 7.08849 1.000 55.08732 98 GLY B N 1
ATOM 2751 C CA . GLY B 1 98 ? -20.25940 -86.68560 6.56458 1.000 57.31382 98 GLY B CA 1
ATOM 2752 C C . GLY B 1 98 ? -20.30009 -86.71952 5.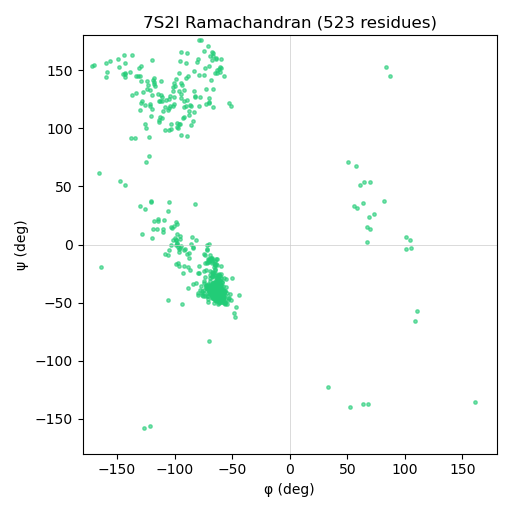04963 1.000 54.98949 98 GLY B C 1
ATOM 2753 O O . GLY B 1 98 ? -21.01613 -87.53048 4.45890 1.000 54.00699 98 GLY B O 1
ATOM 2754 N N . TYR B 1 99 ? -19.53687 -85.84540 4.39767 1.000 49.00229 99 TYR B N 1
ATOM 2755 C CA . TYR B 1 99 ? -19.63539 -85.70251 2.95355 1.000 57.85002 99 TYR B CA 1
ATOM 2756 C C . TYR B 1 99 ? -18.26958 -85.39843 2.36565 1.000 56.64463 99 TYR B C 1
ATOM 2757 O O . TYR B 1 99 ? -17.44798 -84.71885 2.98399 1.000 51.51436 99 TYR B O 1
ATOM 2766 N N . LEU B 1 100 ? -18.04773 -85.90360 1.15603 1.000 53.49061 100 LEU B N 1
ATOM 2767 C CA . LEU B 1 100 ? -16.94334 -85.49941 0.29457 1.000 53.78013 100 LEU B CA 1
ATOM 2768 C C . LEU B 1 100 ? -17.55375 -84.74650 -0.87889 1.000 51.11142 100 LEU B C 1
ATOM 2769 O O . LEU B 1 100 ? -18.42132 -85.28298 -1.57666 1.000 57.45345 100 LEU B O 1
ATOM 2774 N N . ASN B 1 101 ? -17.11629 -83.51212 -1.08435 1.000 50.36105 101 ASN B N 1
ATOM 2775 C CA . ASN B 1 101 ? -17.60657 -82.65569 -2.16008 1.000 56.09346 101 ASN B CA 1
ATOM 2776 C C . ASN B 1 101 ? -16.46893 -82.44713 -3.15366 1.000 50.02048 101 ASN B C 1
ATOM 2777 O O . ASN B 1 101 ? -15.48871 -81.75692 -2.84890 1.000 52.71295 101 ASN B O 1
ATOM 2782 N N . ASP B 1 102 ? -16.59414 -83.04200 -4.33751 1.000 48.44080 102 ASP B N 1
ATOM 2783 C CA . ASP B 1 102 ? -15.51561 -83.05040 -5.32111 1.000 51.89683 102 ASP B CA 1
ATOM 2784 C C . ASP B 1 102 ? -15.99627 -82.38668 -6.60446 1.000 49.21723 102 ASP B C 1
ATOM 2785 O O . ASP B 1 102 ? -16.82215 -82.95497 -7.32863 1.000 56.73048 102 ASP B O 1
ATOM 2790 N N . ILE B 1 103 ? -15.45768 -81.19889 -6.90268 1.000 45.92732 103 ILE B N 1
ATOM 2791 C CA . ILE B 1 103 ? -15.81130 -80.49955 -8.13818 1.000 53.51451 103 ILE B CA 1
ATOM 2792 C C . ILE B 1 103 ? -15.26613 -81.18621 -9.37920 1.000 55.08124 103 ILE B C 1
ATOM 2793 O O . ILE B 1 103 ? -15.61734 -80.79814 -10.50051 1.000 60.35175 103 ILE B O 1
ATOM 2798 N N . GLN B 1 104 ? -14.41011 -82.18811 -9.21830 1.000 56.01227 104 GLN B N 1
ATOM 2799 C CA . GLN B 1 104 ? -13.98366 -82.99955 -10.34531 1.000 56.22752 104 GLN B CA 1
ATOM 2800 C C . GLN B 1 104 ? -14.80330 -84.27336 -10.47778 1.000 59.27410 104 GLN B C 1
ATOM 2801 O O . GLN B 1 104 ? -14.59668 -85.03303 -11.43071 1.000 54.43829 104 GLN B O 1
ATOM 2807 N N . GLY B 1 105 ? -15.73064 -84.51901 -9.55282 1.000 56.72844 105 GLY B N 1
ATOM 2808 C CA . GLY B 1 105 ? -16.65413 -85.62662 -9.69557 1.000 58.64280 105 GLY B CA 1
ATOM 2809 C C . GLY B 1 105 ? -16.06578 -86.99834 -9.46872 1.000 57.34683 105 GLY B C 1
ATOM 2810 O O . GLY B 1 105 ? -16.58292 -87.97515 -10.01928 1.000 55.94913 105 GLY B O 1
ATOM 2811 N N . PHE B 1 106 ? -14.99422 -87.10179 -8.67988 1.000 54.46006 106 PHE B N 1
ATOM 2812 C CA . PHE B 1 106 ? -14.35836 -88.36825 -8.33789 1.000 51.14578 106 PHE B CA 1
ATOM 2813 C C . PHE B 1 106 ? -13.92665 -89.12495 -9.58867 1.000 59.97544 106 PHE B C 1
ATOM 2814 O O . PHE B 1 106 ? -14.46994 -90.19812 -9.88515 1.000 53.79257 106 PHE B O 1
ATOM 2822 N N . PRO B 1 107 ? -12.94568 -88.61232 -10.33772 1.000 62.80007 107 PRO B N 1
ATOM 2823 C CA . PRO B 1 107 ? -12.52896 -89.27540 -11.57766 1.000 55.70373 107 PRO B CA 1
ATOM 2824 C C . PRO B 1 107 ? -11.42996 -90.30826 -11.39633 1.000 51.16777 107 PRO B C 1
ATOM 2825 O O . PRO B 1 107 ? -11.10536 -91.01047 -12.36306 1.000 58.17228 107 PRO B O 1
ATOM 2829 N N . ASP B 1 108 ? -10.83133 -90.40156 -10.20390 1.000 70.02500 108 ASP B N 1
ATOM 2830 C CA . ASP B 1 108 ? -9.72207 -91.30679 -9.93342 1.000 67.93285 108 ASP B CA 1
ATOM 2831 C C . ASP B 1 108 ? -10.23809 -92.58046 -9.27184 1.000 60.03164 108 ASP B C 1
ATOM 2832 O O . ASP B 1 108 ? -10.53282 -92.57329 -8.06590 1.000 59.42670 108 ASP B O 1
ATOM 2837 N N . PRO B 1 109 ? -10.32849 -93.69825 -9.98729 1.000 64.19691 109 PRO B N 1
ATOM 2838 C CA . PRO B 1 109 ? -10.88060 -94.91168 -9.36928 1.000 66.15869 109 PRO B CA 1
ATOM 2839 C C . PRO B 1 109 ? -10.03146 -95.47801 -8.23051 1.000 67.65298 109 PRO B C 1
ATOM 2840 O O . PRO B 1 109 ? -10.54418 -96.29414 -7.45106 1.000 62.61800 109 PRO B O 1
ATOM 2844 N N . ALA B 1 110 ? -8.76366 -95.06930 -8.08889 1.000 69.20242 110 ALA B N 1
ATOM 2845 C CA . ALA B 1 110 ? -7.94614 -95.58230 -6.98822 1.000 69.74870 110 ALA B CA 1
ATOM 2846 C C . ALA B 1 110 ? -8.55656 -95.26627 -5.62403 1.000 59.84309 110 ALA B C 1
ATOM 2847 O O . ALA B 1 110 ? -8.23658 -95.93457 -4.63544 1.000 64.06610 110 ALA B O 1
ATOM 2849 N N . LEU B 1 111 ? -9.46061 -94.29912 -5.56066 1.000 56.37879 111 LEU B N 1
ATOM 2850 C CA . LEU B 1 111 ? -10.10021 -93.90599 -4.31517 1.000 64.61471 111 LEU B CA 1
ATOM 2851 C C . LEU B 1 111 ? -11.35958 -94.70117 -3.99674 1.000 63.88059 111 LEU B C 1
ATOM 2852 O O . LEU B 1 111 ? -11.79189 -94.71227 -2.83745 1.000 61.29429 111 LEU B O 1
ATOM 2857 N N . TYR B 1 112 ? -11.96185 -95.35130 -4.98996 1.000 68.33893 112 TYR B N 1
ATOM 2858 C CA . TYR B 1 112 ? -13.29217 -95.92421 -4.79305 1.000 65.03786 112 TYR B CA 1
ATOM 2859 C C . TYR B 1 112 ? -13.33024 -96.97834 -3.69496 1.000 62.48751 112 TYR B C 1
ATOM 2860 O O . TYR B 1 112 ? -14.26477 -96.94582 -2.87548 1.000 67.21447 112 TYR B O 1
ATOM 2869 N N . PRO B 1 113 ? -12.39545 -97.92967 -3.60703 1.000 57.69267 113 PRO B N 1
ATOM 2870 C CA . PRO B 1 113 ? -12.52894 -98.92590 -2.53505 1.000 67.56028 113 PRO B CA 1
ATOM 2871 C C . PRO B 1 113 ? -12.42300 -98.31836 -1.14498 1.000 66.11473 113 PRO B C 1
ATOM 2872 O O . PRO B 1 113 ? -13.08806 -98.80012 -0.22127 1.000 74.93486 113 PRO B O 1
ATOM 2876 N N . ASP B 1 114 ? -11.66291 -97.23668 -0.97203 1.000 65.19070 114 ASP B N 1
ATOM 2877 C CA . ASP B 1 114 ? -11.64234 -96.56615 0.32337 1.000 62.01596 114 ASP B CA 1
ATOM 2878 C C . ASP B 1 114 ? -12.97200 -95.87124 0.60324 1.000 66.91788 114 ASP B C 1
ATOM 2879 O O . ASP B 1 114 ? -13.44939 -95.86080 1.74468 1.000 62.20917 114 ASP B O 1
ATOM 2884 N N . ILE B 1 115 ? -13.58201 -95.26924 -0.41794 1.000 61.26538 115 ILE B N 1
ATOM 2885 C CA . ILE B 1 115 ? -14.90157 -94.67446 -0.22040 1.000 62.83912 115 ILE B CA 1
ATOM 2886 C C . ILE B 1 115 ? -15.93145 -95.75319 0.10011 1.000 69.90118 115 ILE B C 1
ATOM 2887 O O . ILE B 1 115 ? -16.76139 -95.58894 1.00262 1.000 66.68798 115 ILE B O 1
ATOM 2892 N N . ALA B 1 116 ? -15.87770 -96.88221 -0.61554 1.000 67.01834 116 ALA B N 1
ATOM 2893 C CA . ALA B 1 116 ? -16.87482 -97.93310 -0.43982 1.000 64.88108 116 ALA B CA 1
ATOM 2894 C C . ALA B 1 116 ? -16.90751 -98.45825 0.99036 1.000 77.50328 116 ALA B C 1
ATOM 2895 O O . ALA B 1 116 ? -17.97306 -98.85947 1.47697 1.000 73.34843 116 ALA B O 1
ATOM 2897 N N . GLU B 1 117 ? -15.76053 -98.46436 1.67844 1.000 71.20407 117 GLU B N 1
ATOM 2898 C CA . GLU B 1 117 ? -15.72042 -98.93323 3.05965 1.000 74.58553 117 GLU B CA 1
ATOM 2899 C C . GLU B 1 117 ? -16.22745 -97.88268 4.04287 1.000 78.05810 117 GLU B C 1
ATOM 2900 O O . GLU B 1 117 ? -16.67805 -98.23361 5.13911 1.000 76.44518 117 GLU B O 1
ATOM 2906 N N . ALA B 1 118 ? -16.15652 -96.60408 3.68497 1.000 75.11245 118 ALA B N 1
ATOM 2907 C CA . ALA B 1 118 ? -16.68107 -95.55523 4.54423 1.000 74.72975 118 ALA B CA 1
ATOM 2908 C C . ALA B 1 118 ? -18.20154 -95.50640 4.43268 1.000 80.12333 118 ALA B C 1
ATOM 2909 O O . ALA B 1 118 ? -18.81633 -96.22840 3.64516 1.000 83.03831 118 ALA B O 1
ATOM 2911 N N . ASP B 1 119 ? -18.82757 -94.64643 5.23630 1.000 86.08564 119 ASP B N 1
ATOM 2912 C CA . ASP B 1 119 ? -20.26872 -94.43810 5.15494 1.000 94.50774 119 ASP B CA 1
ATOM 2913 C C . ASP B 1 119 ? -20.63333 -93.00018 4.80240 1.000 88.35650 119 ASP B C 1
ATOM 2914 O O . ASP B 1 119 ? -21.80278 -92.61925 4.93482 1.000 86.00839 119 ASP B O 1
ATOM 2919 N N . CYS B 1 120 ? -19.67176 -92.19646 4.35237 1.000 74.42036 120 CYS B N 1
ATOM 2920 C CA . CYS B 1 120 ? -19.96667 -90.82746 3.96398 1.000 71.66575 120 CYS B CA 1
ATOM 2921 C C . CYS B 1 120 ? -20.80427 -90.79046 2.68885 1.000 74.95484 120 CYS B C 1
ATOM 2922 O O . CYS B 1 120 ? -20.89660 -91.76474 1.94109 1.000 66.68967 120 CYS B O 1
ATOM 2925 N N . ARG B 1 121 ? -21.43622 -89.64781 2.45415 1.000 67.79259 121 ARG B N 1
ATOM 2926 C CA . ARG B 1 121 ? -22.07004 -89.38396 1.17312 1.000 62.93380 121 ARG B CA 1
ATOM 2927 C C . ARG B 1 121 ? -21.11499 -88.62143 0.26218 1.000 61.53625 121 ARG B C 1
ATOM 2928 O O . ARG B 1 121 ? -20.07456 -88.11433 0.68985 1.000 58.90977 121 ARG B O 1
ATOM 2936 N N . LEU B 1 122 ? -21.45952 -88.58473 -1.01881 1.000 59.14443 122 LEU B N 1
ATOM 2937 C CA . LEU B 1 122 ? -20.60558 -87.97344 -2.02514 1.000 56.92443 122 LEU B CA 1
ATOM 2938 C C . LEU B 1 122 ? -21.41155 -86.97046 -2.82769 1.000 69.33918 122 LEU B C 1
ATOM 2939 O O . LEU B 1 122 ? -22.51044 -87.28694 -3.29515 1.000 62.54341 122 LEU B O 1
ATOM 2944 N N . VAL B 1 123 ? -20.86727 -85.76981 -2.98478 1.000 56.52248 123 VAL B N 1
ATOM 2945 C CA . VAL B 1 123 ? -21.40077 -84.78282 -3.91363 1.000 60.36396 123 VAL B CA 1
ATOM 2946 C C . VAL B 1 123 ? -20.57289 -84.91876 -5.18700 1.000 63.24985 123 VAL B C 1
ATOM 2947 O O . VAL B 1 123 ? -19.41476 -84.48764 -5.24444 1.000 57.81421 123 VAL B O 1
ATOM 2951 N N . VAL B 1 124 ? -21.16295 -85.54943 -6.19929 1.000 55.09793 124 VAL B N 1
ATOM 2952 C CA . VAL B 1 124 ? -20.51020 -85.77803 -7.48487 1.000 57.77545 124 VAL B CA 1
ATOM 2953 C C . VAL B 1 124 ? -20.87836 -84.61237 -8.39032 1.000 63.40916 124 VAL B C 1
ATOM 2954 O O . VAL B 1 124 ? -22.02992 -84.49105 -8.81636 1.000 60.56952 124 VAL B O 1
ATOM 2958 N N . MET B 1 125 ? -19.91393 -83.74480 -8.67819 1.000 54.56117 125 MET B N 1
ATOM 2959 C CA . MET B 1 125 ? -20.19160 -82.57280 -9.49056 1.000 63.23265 125 MET B CA 1
ATOM 2960 C C . MET B 1 125 ? -19.74685 -82.80128 -10.92999 1.000 64.56247 125 MET B C 1
ATOM 2961 O O . MET B 1 125 ? -18.66535 -83.34278 -11.18362 1.000 61.69691 125 MET B O 1
ATOM 2966 N N . HIS B 1 126 ? -20.60248 -82.39826 -11.86628 1.000 59.37097 126 HIS B N 1
ATOM 2967 C CA . HIS B 1 126 ? -20.27306 -82.38170 -13.28350 1.000 62.56910 126 HIS B CA 1
ATOM 2968 C C . HIS B 1 126 ? -19.65800 -81.03844 -13.66524 1.000 66.42750 126 HIS B C 1
ATOM 2969 O O . HIS B 1 126 ? -20.07540 -79.98709 -13.17493 1.000 58.48218 126 HIS B O 1
ATOM 2976 N N . SER B 1 127 ? -18.68497 -81.07574 -14.56766 1.000 65.71137 127 SER B N 1
ATOM 2977 C CA . SER B 1 127 ? -17.98281 -79.87628 -14.99437 1.000 73.94372 127 SER B CA 1
ATOM 2978 C C . SER B 1 127 ? -17.67004 -79.97334 -16.48083 1.000 87.70427 127 SER B C 1
ATOM 2979 O O . SER B 1 127 ? -17.36900 -81.05333 -16.99921 1.000 80.10257 127 SER B O 1
ATOM 2982 N N . ALA B 1 128 ? -17.73434 -78.82564 -17.16101 1.000 79.13851 128 ALA B N 1
ATOM 2983 C CA . ALA B 1 128 ? -17.39379 -78.76240 -18.57754 1.000 91.22075 128 ALA B CA 1
ATOM 2984 C C . ALA B 1 128 ? -15.89598 -78.86671 -18.83660 1.000 108.02634 128 ALA B C 1
ATOM 2985 O O . ALA B 1 128 ? -15.49860 -78.99007 -20.00017 1.000 117.91268 128 ALA B O 1
ATOM 2987 N N . GLN B 1 129 ? -15.05786 -78.81269 -17.79757 1.000 131.96462 129 GLN B N 1
ATOM 2988 C CA . GLN B 1 129 ? -13.62193 -78.96491 -18.00586 1.000 151.17794 129 GLN B CA 1
ATOM 2989 C C . GLN B 1 129 ? -13.26257 -80.35684 -18.51567 1.000 155.81216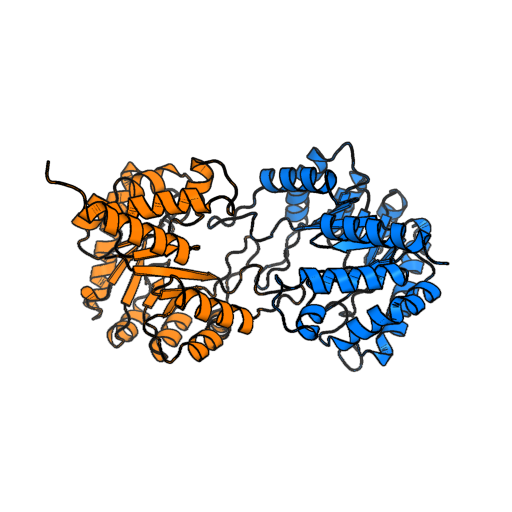 129 GLN B C 1
ATOM 2990 O O . GLN B 1 129 ? -12.19499 -80.52590 -19.11703 1.000 160.49149 129 GLN B O 1
ATOM 2996 N N . ARG B 1 130 ? -14.12878 -81.34470 -18.29325 1.000 144.65376 130 ARG B N 1
ATOM 2997 C CA . ARG B 1 130 ? -14.04285 -82.64008 -18.96491 1.000 140.82250 130 ARG B CA 1
ATOM 2998 C C . ARG B 1 130 ? -15.33839 -83.43514 -18.79275 1.000 125.62316 130 ARG B C 1
ATOM 2999 O O . ARG B 1 130 ? -15.62628 -83.95730 -17.71555 1.000 109.65280 130 ARG B O 1
ATOM 3007 N N . GLY B 1 138 ? -13.73647 -74.73811 -23.09914 1.000 120.32648 138 GLY B N 1
ATOM 3008 C CA . GLY B 1 138 ? -14.62447 -74.99522 -21.97979 1.000 122.93950 138 GLY B CA 1
ATOM 3009 C C . GLY B 1 138 ? -16.02009 -74.41818 -22.15331 1.000 127.21248 138 GLY B C 1
ATOM 3010 O O . GLY B 1 138 ? -16.65454 -74.01392 -21.17992 1.000 114.40332 138 GLY B O 1
ATOM 3011 N N . HIS B 1 139 ? -16.49815 -74.38192 -23.39619 1.000 125.90028 139 HIS B N 1
ATOM 3012 C CA . HIS B 1 139 ? -17.81855 -73.85890 -23.72475 1.000 106.54262 139 HIS B CA 1
ATOM 3013 C C . HIS B 1 139 ? -18.77614 -75.00946 -24.00478 1.000 113.48601 139 HIS B C 1
ATOM 3014 O O . HIS B 1 139 ? -18.48798 -75.87562 -24.83729 1.000 127.83519 139 HIS B O 1
ATOM 3021 N N . LEU B 1 140 ? -19.91807 -75.00223 -23.32095 1.000 97.28556 140 LEU B N 1
ATOM 3022 C CA . LEU B 1 140 ? -20.97022 -75.99316 -23.51215 1.000 89.71106 140 LEU B CA 1
ATOM 3023 C C . LEU B 1 140 ? -22.28281 -75.25283 -23.72639 1.000 92.61926 140 LEU B C 1
ATOM 3024 O O . LEU B 1 140 ? -22.69380 -74.46472 -22.86798 1.000 88.03141 140 LEU B O 1
ATOM 3029 N N . ARG B 1 141 ? -22.93466 -75.49468 -24.87029 1.000 88.59727 141 ARG B N 1
ATOM 3030 C CA . ARG B 1 141 ? -24.13183 -74.74787 -25.23515 1.000 92.64146 141 ARG B CA 1
ATOM 3031 C C . ARG B 1 141 ? -25.36723 -75.28398 -24.52268 1.000 83.08419 141 ARG B C 1
ATOM 3032 O O . ARG B 1 141 ? -25.40682 -76.44941 -24.12301 1.000 86.12108 141 ARG B O 1
ATOM 3040 N N . PRO B 1 142 ? -26.40520 -74.45022 -24.37571 1.000 85.00861 142 PRO B N 1
ATOM 3041 C CA . PRO B 1 142 ? -27.63582 -74.92171 -23.71274 1.000 85.97395 142 PRO B CA 1
ATOM 3042 C C . PRO B 1 142 ? -28.27118 -76.12549 -24.38252 1.000 87.36694 142 PRO B C 1
ATOM 3043 O O . PRO B 1 142 ? -28.76393 -77.02922 -23.69355 1.000 93.85971 142 PRO B O 1
ATOM 3047 N N . GLU B 1 143 ? -28.27496 -76.16661 -25.71467 1.000 89.53467 143 GLU B N 1
ATOM 3048 C CA . GLU B 1 143 ? -28.91418 -77.28170 -26.40417 1.000 101.23814 143 GLU B CA 1
ATOM 3049 C C . GLU B 1 143 ? -28.17633 -78.59143 -26.15432 1.000 95.01940 143 GLU B C 1
ATOM 3050 O O . GLU B 1 143 ? -28.79172 -79.66175 -26.18592 1.000 100.31265 143 GLU B O 1
ATOM 3056 N N . ASP B 1 144 ? -26.87482 -78.53017 -25.88135 1.000 91.47523 144 ASP B N 1
ATOM 3057 C CA . ASP B 1 144 ? -26.07898 -79.72065 -25.62227 1.000 93.67430 144 ASP B CA 1
ATOM 3058 C C . ASP B 1 144 ? -25.92225 -80.02629 -24.13799 1.000 86.88104 144 ASP B C 1
ATOM 3059 O O . ASP B 1 144 ? -25.38784 -81.08418 -23.79477 1.000 91.36712 144 ASP B O 1
ATOM 3064 N N . ALA B 1 145 ? -26.39413 -79.14488 -23.25330 1.000 82.48795 145 ALA B N 1
ATOM 3065 C CA . ALA B 1 145 ? -26.02023 -79.23348 -21.84311 1.000 78.49295 145 ALA B CA 1
ATOM 3066 C C . ALA B 1 145 ? -26.66852 -80.43020 -21.15872 1.000 81.42349 145 ALA B C 1
ATOM 3067 O O . ALA B 1 145 ? -25.99123 -81.20682 -20.47229 1.000 81.17902 145 ALA B O 1
ATOM 3069 N N . LEU B 1 146 ? -27.98160 -80.59316 -21.32402 1.000 75.09202 146 LEU B N 1
ATOM 3070 C CA . LEU B 1 146 ? -28.69235 -81.59319 -20.53483 1.000 79.13400 146 LEU B CA 1
ATOM 3071 C C . LEU B 1 146 ? -28.28120 -83.00716 -20.91754 1.000 80.40851 146 LEU B C 1
ATOM 3072 O O . LEU B 1 146 ? -28.06237 -83.85138 -20.03983 1.000 80.89276 146 LEU B O 1
ATOM 3077 N N . ASP B 1 147 ? -28.17097 -83.28802 -22.21832 1.000 80.57425 147 ASP B N 1
ATOM 3078 C CA . ASP B 1 147 ? -27.77442 -84.62666 -22.64060 1.000 76.78369 147 ASP B CA 1
ATOM 3079 C C . ASP B 1 147 ? -26.35579 -84.94802 -22.18302 1.000 86.78927 147 ASP B C 1
ATOM 3080 O O . ASP B 1 147 ? -26.04936 -86.09934 -21.85076 1.000 85.52401 147 ASP B O 1
ATOM 3085 N N . GLU B 1 148 ? -25.47268 -83.94442 -22.16111 1.000 79.16301 148 GLU B N 1
ATOM 3086 C CA . GLU B 1 148 ? -24.10307 -84.18941 -21.71910 1.000 84.30325 148 GLU B CA 1
ATOM 3087 C C . GLU B 1 148 ? -24.05543 -84.48972 -20.22944 1.000 77.88254 148 GLU B C 1
ATOM 3088 O O . GLU B 1 148 ? -23.33685 -85.39882 -19.79633 1.000 78.10906 148 GLU B O 1
ATOM 3094 N N . ILE B 1 149 ? -24.81578 -83.73821 -19.43148 1.000 76.06194 149 ILE B N 1
ATOM 3095 C CA . ILE B 1 149 ? -24.82830 -83.96668 -17.99114 1.000 66.32567 149 ILE B CA 1
ATOM 3096 C C . ILE B 1 149 ? -25.33216 -85.37279 -17.68364 1.000 76.20893 149 ILE B C 1
ATOM 3097 O O . ILE B 1 149 ? -24.74576 -86.09665 -16.86843 1.000 71.62280 149 ILE B O 1
ATOM 3102 N N . VAL B 1 150 ? -26.40338 -85.79523 -18.35396 1.000 72.71358 150 VAL B N 1
ATOM 3103 C CA . VAL B 1 150 ? -26.96077 -87.12272 -18.10604 1.000 72.07608 150 VAL B CA 1
ATOM 3104 C C . VAL B 1 150 ? -25.96231 -88.20777 -18.49551 1.000 75.62924 150 VAL B C 1
ATOM 3105 O O . VAL B 1 150 ? -25.71286 -89.14649 -17.72962 1.000 76.95331 150 VAL B O 1
ATOM 3109 N N . ARG B 1 151 ? -25.36863 -88.09542 -19.68700 1.000 75.16289 151 ARG B N 1
ATOM 3110 C CA . ARG B 1 151 ? -24.40821 -89.10767 -20.11540 1.000 78.25835 151 ARG B CA 1
ATOM 3111 C C . ARG B 1 151 ? -23.18395 -89.13188 -19.21276 1.000 80.07224 151 ARG B C 1
ATOM 3112 O O . ARG B 1 151 ? -22.61133 -90.20248 -18.97883 1.000 82.26246 151 ARG B O 1
ATOM 3120 N N . PHE B 1 152 ? -22.77595 -87.97198 -18.69262 1.000 77.22808 152 PHE B N 1
ATOM 3121 C CA . PHE B 1 152 ? -21.64550 -87.93137 -17.77502 1.000 73.01123 152 PHE B CA 1
ATOM 3122 C C . PHE B 1 152 ? -21.94160 -88.72947 -16.51492 1.000 72.18610 152 PHE B C 1
ATOM 3123 O O . PHE B 1 152 ? -21.15213 -89.59049 -16.10560 1.000 69.44542 152 PHE B O 1
ATOM 3131 N N . PHE B 1 153 ? -23.08404 -88.45005 -15.88556 1.000 66.92053 153 PHE B N 1
ATOM 3132 C CA . PHE B 1 153 ? -23.41949 -89.09442 -14.62186 1.000 67.70835 153 PHE B CA 1
ATOM 3133 C C . PHE B 1 153 ? -23.71215 -90.57911 -14.80932 1.000 74.74993 153 PHE B C 1
ATOM 3134 O O . PHE B 1 153 ? -23.39810 -91.39180 -13.93357 1.000 73.87518 153 PHE B O 1
ATOM 3142 N N . GLU B 1 154 ? -24.31240 -90.95809 -15.93882 1.000 72.22810 154 GLU B N 1
ATOM 3143 C CA . GLU B 1 154 ? -24.59528 -92.37130 -16.15628 1.000 76.61234 154 GLU B CA 1
ATOM 3144 C C . GLU B 1 154 ? -23.31226 -93.19081 -16.13736 1.000 78.64521 154 GLU B C 1
ATOM 3145 O O . GLU B 1 154 ? -23.27849 -94.29396 -15.57718 1.000 80.43439 154 GLU B O 1
ATOM 3151 N N . ALA B 1 155 ? -22.23545 -92.65556 -16.71533 1.000 74.47789 155 ALA B N 1
ATOM 3152 C CA . ALA B 1 155 ? -20.96730 -93.37687 -16.69422 1.000 81.34525 155 ALA B CA 1
ATOM 3153 C C . ALA B 1 155 ? -20.30362 -93.29648 -15.32524 1.000 71.49459 155 ALA B C 1
ATOM 3154 O O . ALA B 1 155 ? -19.82244 -94.30860 -14.80748 1.000 74.41120 155 ALA B O 1
ATOM 3156 N N . ARG B 1 156 ? -20.29506 -92.11382 -14.71108 1.000 69.77641 156 ARG B N 1
ATOM 3157 C CA . ARG B 1 156 ? -19.58830 -91.95454 -13.44454 1.000 69.39239 156 ARG B CA 1
ATOM 3158 C C . ARG B 1 156 ? -20.31200 -92.67320 -12.31036 1.000 70.71521 156 ARG B C 1
ATOM 3159 O O . ARG B 1 156 ? -19.67008 -93.32011 -11.47490 1.000 72.03250 156 ARG B O 1
ATOM 3167 N N . VAL B 1 157 ? -21.64587 -92.58272 -12.26456 1.000 68.83628 157 VAL B N 1
ATOM 3168 C CA . VAL B 1 157 ? -22.39593 -93.25740 -11.20502 1.000 68.26675 157 VAL B CA 1
ATOM 3169 C C . VAL B 1 157 ? -22.22042 -94.77038 -11.30792 1.000 77.97443 157 VAL B C 1
ATOM 3170 O O . VAL B 1 157 ? -22.02411 -95.46328 -10.29887 1.000 71.64142 157 VAL B O 1
ATOM 3174 N N . SER B 1 158 ? -22.25404 -95.30571 -12.52638 1.000 66.98637 158 SER B N 1
ATOM 3175 C CA . SER B 1 158 ? -22.07747 -96.74408 -12.67796 1.000 74.44483 158 SER B CA 1
ATOM 3176 C C . SER B 1 158 ? -20.68239 -97.17798 -12.23846 1.000 74.67296 158 SER B C 1
ATOM 3177 O O . SER B 1 158 ? -20.51629 -98.26389 -11.67042 1.000 75.14885 158 SER B O 1
ATOM 3180 N N . ALA B 1 159 ? -19.66818 -96.33937 -12.46761 1.000 68.92289 159 ALA B N 1
ATOM 3181 C CA . ALA B 1 159 ? -18.30925 -96.73682 -12.10742 1.000 80.25560 159 ALA B CA 1
ATOM 3182 C C . ALA B 1 159 ? -18.11092 -96.71549 -10.59587 1.000 70.09523 159 ALA B C 1
ATOM 3183 O O . ALA B 1 159 ? -17.38971 -97.55729 -10.04491 1.000 78.10121 159 ALA B O 1
ATOM 3185 N N . LEU B 1 160 ? -18.74503 -95.76637 -9.90838 1.000 70.00557 160 LEU B N 1
ATOM 3186 C CA . LEU B 1 160 ? -18.69504 -95.75742 -8.44916 1.000 71.51394 160 LEU B CA 1
ATOM 3187 C C . LEU B 1 160 ? -19.40584 -96.97540 -7.87508 1.000 73.33042 160 LEU B C 1
ATOM 3188 O O . LEU B 1 160 ? -18.88796 -97.64106 -6.96946 1.000 74.04520 160 LEU B O 1
ATOM 3193 N N . ARG B 1 161 ? -20.59050 -97.28330 -8.39690 1.000 63.92727 161 ARG B N 1
ATOM 3194 C CA . ARG B 1 161 ? -21.36390 -98.39865 -7.86812 1.000 78.91131 161 ARG B CA 1
ATOM 3195 C C . ARG B 1 161 ? -20.65674 -99.72648 -8.11619 1.000 82.26652 161 ARG B C 1
ATOM 3196 O O . ARG B 1 161 ? -20.69382 -100.62468 -7.26733 1.000 76.22487 161 ARG B O 1
ATOM 3204 N N . ARG B 1 162 ? -19.98778 -99.86492 -9.26152 1.000 72.23015 162 ARG B N 1
ATOM 3205 C CA . ARG B 1 162 ? -19.32507 -101.12770 -9.56802 1.000 78.05561 162 ARG B CA 1
ATOM 3206 C C . ARG B 1 162 ? -18.08850 -101.35403 -8.70545 1.000 78.39252 162 ARG B C 1
ATOM 3207 O O . ARG B 1 162 ? -17.60818 -102.48770 -8.61516 1.000 78.20139 162 ARG B O 1
ATOM 3215 N N . SER B 1 163 ? -17.57656 -100.31517 -8.05224 1.000 73.26438 163 SER B N 1
ATOM 3216 C CA . SER B 1 163 ? -16.50711 -100.47501 -7.07695 1.000 81.44252 163 SER B CA 1
ATOM 3217 C C . SER B 1 163 ? -17.02856 -100.52349 -5.64522 1.000 81.39260 163 SER B C 1
ATOM 3218 O O . SER B 1 163 ? -16.22886 -100.47466 -4.70440 1.000 81.31981 163 SER B O 1
ATOM 3221 N N . GLY B 1 164 ? -18.34973 -100.60827 -5.46081 1.000 74.27127 164 GLY B N 1
ATOM 3222 C CA . GLY B 1 164 ? -18.94149 -100.84519 -4.15754 1.000 68.53613 164 GLY B CA 1
ATOM 3223 C C . GLY B 1 164 ? -19.57248 -99.64337 -3.48341 1.000 73.98262 164 GLY B C 1
ATOM 3224 O O . GLY B 1 164 ? -20.03072 -99.77284 -2.34084 1.000 79.42296 164 GLY B O 1
ATOM 3225 N N . VAL B 1 165 ? -19.62113 -98.48591 -4.13506 1.000 68.78348 165 VAL B N 1
ATOM 3226 C CA . VAL B 1 165 ? -20.22362 -97.28944 -3.55318 1.000 65.90181 165 VAL B CA 1
ATOM 3227 C C . VAL B 1 165 ? -21.71131 -97.30664 -3.88362 1.000 71.52356 165 VAL B C 1
ATOM 3228 O O . VAL B 1 165 ? -22.09813 -97.13167 -5.04077 1.000 77.43154 165 VAL B O 1
ATOM 3232 N N . ALA B 1 166 ? -22.54478 -97.49981 -2.86311 1.000 66.25618 166 ALA B N 1
ATOM 3233 C CA . ALA B 1 166 ? -23.97924 -97.65739 -3.06465 1.000 73.92576 166 ALA B CA 1
ATOM 3234 C C . ALA B 1 166 ? -24.61203 -96.38178 -3.61332 1.000 74.16026 166 ALA B C 1
ATOM 3235 O O . ALA B 1 166 ? -24.19053 -95.26354 -3.30665 1.000 73.00894 166 ALA B O 1
ATOM 3237 N N . ALA B 1 167 ? -25.65697 -96.57068 -4.42287 1.000 71.45903 167 ALA B N 1
ATOM 3238 C CA . ALA B 1 167 ? -26.32203 -95.45450 -5.08871 1.000 72.87170 167 ALA B CA 1
ATOM 3239 C C . ALA B 1 167 ? -26.96544 -94.48739 -4.10127 1.000 68.45636 167 ALA B C 1
ATOM 3240 O O . ALA B 1 167 ? -26.97896 -93.27603 -4.34588 1.000 75.60269 167 ALA B O 1
ATOM 3242 N N . ASP B 1 168 ? -27.50195 -94.99073 -2.98887 1.000 63.45816 168 ASP B N 1
ATOM 3243 C CA . ASP B 1 168 ? -28.16169 -94.12733 -2.01422 1.000 69.64390 168 ASP B CA 1
ATOM 3244 C C . ASP B 1 168 ? -27.19236 -93.23398 -1.25278 1.000 70.00966 168 ASP B C 1
ATOM 3245 O O . ASP B 1 168 ? -27.63204 -92.47396 -0.38435 1.000 74.80243 168 ASP B O 1
ATOM 3250 N N . ARG B 1 169 ? -25.89686 -93.31332 -1.53701 1.000 70.99316 169 ARG B N 1
ATOM 3251 C CA . ARG B 1 169 ? -24.91213 -92.43392 -0.93125 1.000 70.41749 169 ARG B CA 1
ATOM 3252 C C . ARG B 1 169 ? -24.56282 -91.24955 -1.81561 1.000 62.32999 169 ARG B C 1
ATOM 3253 O O . ARG B 1 169 ? -23.76885 -90.39889 -1.40002 1.000 62.15136 169 ARG B O 1
ATOM 3261 N N . LEU B 1 170 ? -25.13419 -91.17309 -3.01716 1.000 59.92047 170 LEU B N 1
ATOM 3262 C CA . LEU B 1 170 ? -24.69055 -90.23379 -4.03914 1.000 60.56964 170 LEU B CA 1
ATOM 3263 C C . LEU B 1 170 ? -25.60011 -89.01508 -4.10309 1.000 64.59546 170 LEU B C 1
ATOM 3264 O O . LEU B 1 170 ? -26.82443 -89.12958 -3.98865 1.000 66.21684 170 LEU B O 1
ATOM 3269 N N . ILE B 1 171 ? -24.98347 -87.84658 -4.26844 1.000 58.44384 171 ILE B N 1
ATOM 3270 C CA . ILE B 1 171 ? -25.67641 -86.58508 -4.50948 1.000 63.28562 171 ILE B CA 1
ATOM 3271 C C . ILE B 1 171 ? -25.04977 -85.96266 -5.74748 1.000 59.54521 171 ILE B C 1
ATOM 3272 O O . ILE B 1 171 ? -23.83065 -85.76071 -5.79030 1.000 62.10065 171 ILE B O 1
ATOM 3277 N N . LEU B 1 172 ? -25.86972 -85.67385 -6.75370 1.000 58.09522 172 LEU B N 1
ATOM 3278 C CA . LEU B 1 172 ? -25.37895 -85.22602 -8.05218 1.000 58.85112 172 LEU B CA 1
ATOM 3279 C C . LEU B 1 172 ? -25.53704 -83.71762 -8.18077 1.000 61.20257 172 LEU B C 1
ATOM 3280 O O . LEU B 1 172 ? -26.59370 -83.16879 -7.85194 1.000 60.77331 172 LEU B O 1
ATOM 3285 N N . ASP B 1 173 ? -24.49214 -83.06203 -8.68078 1.000 56.32010 173 ASP B N 1
ATOM 3286 C CA . ASP B 1 173 ? -24.44229 -81.61464 -8.87383 1.000 57.46709 173 ASP B CA 1
ATOM 3287 C C . ASP B 1 173 ? -24.18048 -81.33803 -10.34847 1.000 58.58305 173 ASP B C 1
ATOM 3288 O O . ASP B 1 173 ? -23.12150 -81.73722 -10.86437 1.000 58.84690 173 ASP B O 1
ATOM 3293 N N . PRO B 1 174 ? -25.07897 -80.65054 -11.06347 1.000 57.64873 174 PRO B N 1
ATOM 3294 C CA . PRO B 1 174 ? -24.84540 -80.40964 -12.49745 1.000 53.60470 174 PRO B CA 1
ATOM 3295 C C . PRO B 1 174 ? -23.70932 -79.43795 -12.77847 1.000 63.70929 174 PRO B C 1
ATOM 3296 O O . PRO B 1 174 ? -23.24970 -79.37230 -13.92521 1.000 58.55508 174 PRO B O 1
ATOM 3300 N N . GLY B 1 175 ? -23.24693 -78.68122 -11.78538 1.000 57.66835 175 GLY B N 1
ATOM 3301 C CA . GLY B 1 175 ? -22.34621 -77.58161 -12.06048 1.000 47.33487 175 GLY B CA 1
ATOM 3302 C C . GLY B 1 175 ? -23.09798 -76.32274 -12.45818 1.000 61.77914 175 GLY B C 1
ATOM 3303 O O . GLY B 1 175 ? -24.20555 -76.39050 -13.00597 1.000 61.53374 175 GLY B O 1
ATOM 3304 N N . MET B 1 176 ? -22.49669 -75.16531 -12.19209 1.000 58.76134 176 MET B N 1
ATOM 3305 C CA . MET B 1 176 ? -23.09925 -73.87388 -12.48574 1.000 54.79026 176 MET B CA 1
ATOM 3306 C C . MET B 1 176 ? -22.00425 -72.86888 -12.80769 1.000 58.83391 176 MET B C 1
ATOM 3307 O O . MET B 1 176 ? -20.84019 -73.05367 -12.44573 1.000 56.32190 176 MET B O 1
ATOM 3312 N N . GLY B 1 177 ? -22.39241 -71.79397 -13.49300 1.000 53.40613 177 GLY B N 1
ATOM 3313 C CA . GLY B 1 177 ? -21.43832 -70.73482 -13.77994 1.000 60.21017 177 GLY B CA 1
ATOM 3314 C C . GLY B 1 177 ? -20.36672 -71.19679 -14.74690 1.000 63.08743 177 GLY B C 1
ATOM 3315 O O . GLY B 1 177 ? -20.64091 -71.88852 -15.73547 1.000 58.09921 177 GLY B O 1
ATOM 3316 N N . PHE B 1 178 ? -19.11818 -70.82649 -14.44812 1.000 52.92824 178 PHE B N 1
ATOM 3317 C CA . PHE B 1 178 ? -18.01507 -71.14266 -15.34628 1.000 60.78616 178 PHE B CA 1
ATOM 3318 C C . PHE B 1 178 ? -17.67531 -72.62529 -15.37473 1.000 62.37417 178 PHE B C 1
ATOM 3319 O O . PHE B 1 178 ? -16.94371 -73.05130 -16.27451 1.000 63.33970 178 PHE B O 1
ATOM 3327 N N . PHE B 1 179 ? -18.18251 -73.41901 -14.42643 1.000 60.81901 179 PHE B N 1
ATOM 3328 C CA . PHE B 1 179 ? -18.03286 -74.86766 -14.53157 1.000 59.02101 179 PHE B CA 1
ATOM 3329 C C . PHE B 1 179 ? -18.83783 -75.44573 -15.69078 1.000 64.81643 179 PHE B C 1
ATOM 3330 O O . PHE B 1 179 ? -18.58807 -76.58393 -16.09256 1.000 68.05222 179 PHE B O 1
ATOM 3338 N N . LEU B 1 180 ? -19.79108 -74.68731 -16.23616 1.000 62.03019 180 LEU B N 1
ATOM 3339 C CA . LEU B 1 180 ? -20.59813 -75.10820 -17.37427 1.000 70.41720 180 LEU B CA 1
ATOM 3340 C C . LEU B 1 180 ? -20.18634 -74.39945 -18.65476 1.000 71.16592 180 LEU B C 1
ATOM 3341 O O . LEU B 1 180 ? -20.00382 -75.04092 -19.68988 1.000 77.31906 180 LEU B O 1
ATOM 3346 N N . SER B 1 181 ? -20.03093 -73.08100 -18.59471 1.000 64.14978 181 SER B N 1
ATOM 3347 C CA . SER B 1 181 ? -19.70147 -72.26933 -19.75483 1.000 71.29943 181 SER B CA 1
ATOM 3348 C C . SER B 1 181 ? -19.36245 -70.85953 -19.29346 1.000 64.90827 181 SER B C 1
ATOM 3349 O O . SER B 1 181 ? -19.81902 -70.43447 -18.22583 1.000 71.10334 181 SER B O 1
ATOM 3352 N N . PRO B 1 182 ? -18.55764 -70.11030 -20.05477 1.000 76.44797 182 PRO B N 1
ATOM 3353 C CA . PRO B 1 182 ? -18.29929 -68.70684 -19.69465 1.000 67.59344 182 PRO B CA 1
ATOM 3354 C C . PRO B 1 182 ? -19.49511 -67.80043 -19.91560 1.000 72.88218 182 PRO B C 1
ATOM 3355 O O . PRO B 1 182 ? -19.47576 -66.65261 -19.45567 1.000 79.06680 182 PRO B O 1
ATOM 3359 N N . ALA B 1 183 ? -20.51995 -68.26847 -20.61671 1.000 72.15782 183 ALA B N 1
ATOM 3360 C CA . ALA B 1 183 ? -21.72488 -67.51984 -20.92107 1.000 76.35868 183 ALA B CA 1
ATOM 3361 C C . ALA B 1 183 ? -22.83800 -67.88967 -19.95041 1.000 73.52518 183 ALA B C 1
ATOM 3362 O O . ALA B 1 183 ? -22.96141 -69.05724 -19.56144 1.000 72.26960 183 ALA B O 1
ATOM 3364 N N . PRO B 1 184 ? -23.66141 -66.92015 -19.54498 1.000 70.15673 184 PRO B N 1
ATOM 3365 C CA . PRO B 1 184 ? -24.72364 -67.22065 -18.57144 1.000 62.16826 184 PRO B CA 1
ATOM 3366 C C . PRO B 1 184 ? -25.80054 -68.15368 -19.10564 1.000 72.93384 184 PRO B C 1
ATOM 3367 O O . PRO B 1 184 ? -26.45746 -68.83041 -18.30354 1.000 65.91091 184 PRO B O 1
ATOM 3371 N N . GLU B 1 185 ? -25.99887 -68.21044 -20.42773 1.000 63.40754 185 GLU B N 1
ATOM 3372 C CA . GLU B 1 185 ? -27.18641 -68.85802 -20.98530 1.000 70.24489 185 GLU B CA 1
ATOM 3373 C C . GLU B 1 185 ? -27.27409 -70.32498 -20.59128 1.000 70.26152 185 GLU B C 1
ATOM 3374 O O . GLU B 1 185 ? -28.37338 -70.85207 -20.38566 1.000 81.73122 185 GLU B O 1
ATOM 3380 N N . THR B 1 186 ? -26.13107 -71.00516 -20.49531 1.000 62.88524 186 THR B N 1
ATOM 3381 C CA . THR B 1 186 ? -26.14720 -72.43424 -20.19540 1.000 70.88908 186 THR B CA 1
ATOM 3382 C C . THR B 1 186 ? -26.55050 -72.69952 -18.74850 1.000 70.39368 186 THR B C 1
ATOM 3383 O O . THR B 1 186 ? -27.35965 -73.59631 -18.47902 1.000 64.53725 186 THR B O 1
ATOM 3387 N N . SER B 1 187 ? -25.99542 -71.93680 -17.80006 1.000 63.19785 187 SER B N 1
ATOM 3388 C CA . SER B 1 187 ? -26.47165 -72.03662 -16.42103 1.000 56.25226 187 SER B CA 1
ATOM 3389 C C . SER B 1 187 ? -27.95534 -71.70424 -16.32128 1.000 65.12690 187 SER B C 1
ATOM 3390 O O . SER B 1 187 ? -28.70310 -72.38445 -15.60961 1.000 64.39057 187 SER B O 1
ATOM 3393 N N . LEU B 1 188 ? -28.40347 -70.66313 -17.02748 1.000 61.48387 188 LEU B N 1
ATOM 3394 C CA . LEU B 1 188 ? -29.81378 -70.30121 -16.96324 1.000 70.84712 188 LEU B CA 1
ATOM 3395 C C . LEU B 1 188 ? -30.68745 -71.41453 -17.52147 1.000 70.70455 188 LEU B C 1
ATOM 3396 O O . LEU B 1 188 ? -31.72198 -71.75246 -16.93532 1.000 68.70237 188 LEU B O 1
ATOM 3401 N N . HIS B 1 189 ? -30.27831 -72.00879 -18.64328 1.000 71.80226 189 HIS B N 1
ATOM 3402 C CA . HIS B 1 189 ? -31.05777 -73.09349 -19.22827 1.000 75.31049 189 HIS B CA 1
ATOM 3403 C C . HIS B 1 189 ? -31.09307 -74.30844 -18.30671 1.000 71.44962 189 HIS B C 1
ATOM 3404 O O . HIS B 1 189 ? -32.14790 -74.92789 -18.12023 1.000 68.76941 189 HIS B O 1
ATOM 3411 N N . VAL B 1 190 ? -29.94836 -74.67159 -17.72764 1.000 67.06462 190 VAL B N 1
ATOM 3412 C CA . VAL B 1 190 ? -29.91079 -75.84447 -16.85964 1.000 69.67789 190 VAL B CA 1
ATOM 3413 C C . VAL B 1 190 ? -30.74203 -75.60692 -15.60473 1.000 64.40351 190 VAL B C 1
ATOM 3414 O O . VAL B 1 190 ? -31.56943 -76.44573 -15.22463 1.000 65.71306 190 VAL B O 1
ATOM 3418 N N . LEU B 1 191 ? -30.56802 -74.44813 -14.96590 1.000 62.51841 191 LEU B N 1
ATOM 3419 C CA . LEU B 1 191 ? -31.34798 -74.13601 -13.77257 1.000 70.61704 191 LEU B CA 1
ATOM 3420 C C . LEU B 1 191 ? -32.83495 -74.05788 -14.09523 1.000 78.12562 191 LEU B C 1
ATOM 3421 O O . LEU B 1 191 ? -33.66776 -74.62899 -13.37704 1.000 73.38601 191 LEU B O 1
ATOM 3426 N N . SER B 1 192 ? -33.18177 -73.39100 -15.19827 1.000 76.16338 192 SER B N 1
ATOM 3427 C CA . SER B 1 192 ? -34.58513 -73.22997 -15.54910 1.000 79.24125 192 SER B CA 1
ATOM 3428 C C . SER B 1 192 ? -35.25853 -74.57016 -15.79873 1.000 82.11152 192 SER B C 1
ATOM 3429 O O . SER B 1 192 ? -36.46804 -74.70455 -15.58103 1.000 86.42197 192 SER B O 1
ATOM 3432 N N . ASN B 1 193 ? -34.50957 -75.57765 -16.22848 1.000 77.16552 193 ASN B N 1
ATOM 3433 C CA . ASN B 1 193 ? -35.12842 -76.84411 -16.58540 1.000 75.15763 193 ASN B CA 1
ATOM 3434 C C . ASN B 1 193 ? -34.55817 -77.96078 -15.71722 1.000 78.71782 193 ASN B C 1
ATOM 3435 O O . ASN B 1 193 ? -34.35127 -79.09362 -16.16782 1.000 73.47944 193 ASN B O 1
ATOM 3440 N N . LEU B 1 194 ? -34.30043 -77.63584 -14.44370 1.000 70.93808 194 LEU B N 1
ATOM 3441 C CA . LEU B 1 194 ? -33.71173 -78.57420 -13.49075 1.000 72.86620 194 LEU B CA 1
ATOM 3442 C C . LEU B 1 194 ? -34.59648 -79.79195 -13.23057 1.000 80.78657 194 LEU B C 1
ATOM 3443 O O . LEU B 1 194 ? -34.07171 -80.86853 -12.91976 1.000 77.91712 194 LEU B O 1
ATOM 3448 N N . GLN B 1 195 ? -35.92020 -79.64926 -13.35217 1.000 77.16628 195 GLN B N 1
ATOM 3449 C CA . GLN B 1 195 ? -36.81539 -80.75215 -13.01781 1.000 87.10614 195 GLN B CA 1
ATOM 3450 C C . GLN B 1 195 ? -36.60763 -81.94753 -13.93736 1.000 84.97417 195 GLN B C 1
ATOM 3451 O O . GLN B 1 195 ? -36.59523 -83.09439 -13.46968 1.000 79.51406 195 GLN B O 1
ATOM 3457 N N . LYS B 1 196 ? -36.46497 -81.71497 -15.24789 1.000 81.55450 196 LYS B N 1
ATOM 3458 C CA . LYS B 1 196 ? -36.18236 -82.84455 -16.13122 1.000 91.26439 196 LYS B CA 1
ATOM 3459 C C . LYS B 1 196 ? -34.88235 -83.52690 -15.77258 1.000 88.71706 196 LYS B C 1
ATOM 3460 O O . LYS B 1 196 ? -34.78012 -84.75475 -15.86888 1.000 85.24693 196 LYS B O 1
ATOM 3466 N N . LEU B 1 197 ? -33.86877 -82.75022 -15.39931 1.000 82.96608 197 LEU B N 1
ATOM 3467 C CA . LEU B 1 197 ? -32.61377 -83.35133 -14.97376 1.000 80.17730 197 LEU B CA 1
ATOM 3468 C C . LEU B 1 197 ? -32.84795 -84.32699 -13.82682 1.000 80.79682 197 LEU B C 1
ATOM 3469 O O . LEU B 1 197 ? -32.42191 -85.48816 -13.88061 1.000 78.81198 197 LEU B O 1
ATOM 3474 N N . LYS B 1 198 ? -33.56971 -83.87925 -12.79743 1.000 80.14198 198 LYS B N 1
ATOM 3475 C CA . LYS B 1 198 ? -33.79252 -84.71432 -11.62282 1.000 83.43418 198 LYS B CA 1
ATOM 3476 C C . LYS B 1 198 ? -34.54008 -85.99392 -11.98656 1.000 84.63472 198 LYS B C 1
ATOM 3477 O O . LYS B 1 198 ? -34.11108 -87.09944 -11.63536 1.000 88.51034 198 LYS B O 1
ATOM 3483 N N . SER B 1 199 ? -35.65536 -85.86890 -12.70755 1.000 81.98538 199 SER B N 1
ATOM 3484 C CA . SER B 1 199 ? -36.43716 -87.05879 -13.03432 1.000 93.97445 199 SER B CA 1
ATOM 3485 C C . SER B 1 199 ? -35.66068 -88.01385 -13.93197 1.000 90.76039 199 SER B C 1
ATOM 3486 O O . SER B 1 199 ? -35.81502 -89.23728 -13.81583 1.000 90.02493 199 SER B O 1
ATOM 3489 N N . ALA B 1 200 ? -34.81284 -87.47999 -14.81859 1.000 79.72387 200 ALA B N 1
ATOM 3490 C CA . ALA B 1 200 ? -34.01319 -88.33933 -15.68893 1.000 86.98611 200 ALA B CA 1
ATOM 3491 C C . ALA B 1 200 ? -32.91902 -89.05359 -14.90833 1.000 88.89931 200 ALA B C 1
ATOM 3492 O O . ALA B 1 200 ? -32.62105 -90.22437 -15.17007 1.000 92.48928 200 ALA B O 1
ATOM 3494 N N . LEU B 1 201 ? -32.30975 -88.36599 -13.94634 1.000 85.04079 201 LEU B N 1
ATOM 3495 C CA . LEU B 1 201 ? -31.21363 -88.96538 -13.20047 1.000 82.77570 201 LEU B CA 1
ATOM 3496 C C . LEU B 1 201 ? -31.71166 -89.83074 -12.05282 1.000 83.70107 201 LEU B C 1
ATOM 3497 O O . LEU B 1 201 ? -31.08870 -90.84972 -11.73639 1.000 82.62575 201 LEU B O 1
ATOM 3502 N N . GLY B 1 202 ? -32.82534 -89.45416 -11.42873 1.000 85.98212 202 GLY B N 1
ATOM 3503 C CA . GLY B 1 202 ? -33.39529 -90.26664 -10.37374 1.000 90.14571 202 GLY B CA 1
ATOM 3504 C C . GLY B 1 202 ? -32.60099 -90.32236 -9.08861 1.000 85.09370 202 GLY B C 1
ATOM 3505 O O . GLY B 1 202 ? -32.88116 -91.17745 -8.24282 1.000 80.62163 202 GLY B O 1
ATOM 3506 N N . LEU B 1 203 ? -31.61769 -89.44998 -8.91234 1.000 75.41603 203 LEU B N 1
ATOM 3507 C CA . LEU B 1 203 ? -30.83959 -89.36665 -7.68963 1.000 67.20255 203 LEU B CA 1
ATOM 3508 C C . LEU B 1 203 ? -31.00638 -87.97245 -7.09617 1.000 69.74142 203 LEU B C 1
ATOM 3509 O O . LEU B 1 203 ? -31.39146 -87.03536 -7.80573 1.000 66.07826 203 LEU B O 1
ATOM 3514 N N . PRO B 1 204 ? -30.75665 -87.80112 -5.79414 1.000 71.45466 204 PRO B N 1
ATOM 3515 C CA . PRO B 1 204 ? -30.84668 -86.45987 -5.19921 1.000 68.38405 204 PRO B CA 1
ATOM 3516 C C . PRO B 1 204 ? -29.88528 -85.47876 -5.85117 1.000 62.70258 204 PRO B C 1
ATOM 3517 O O . PRO B 1 204 ? -28.82444 -85.85439 -6.35870 1.000 62.92325 204 PRO B O 1
ATOM 3521 N N . LEU B 1 205 ? -30.26916 -84.20041 -5.81587 1.000 63.67403 205 LEU B N 1
ATOM 3522 C CA . LEU B 1 205 ? -29.60460 -83.14544 -6.56909 1.000 53.50199 205 LEU B CA 1
ATOM 3523 C C . LEU B 1 205 ? -29.11946 -82.04181 -5.63611 1.000 61.96901 205 LEU B C 1
ATOM 3524 O O . LEU B 1 205 ? -29.83097 -81.63050 -4.71425 1.000 56.39680 205 LEU B O 1
ATOM 3529 N N . LEU B 1 206 ? -27.90154 -81.56955 -5.87405 1.000 60.15069 206 LEU B N 1
ATOM 3530 C CA . LEU B 1 206 ? -27.35821 -80.40386 -5.19598 1.000 53.28428 206 LEU B CA 1
ATOM 3531 C C . LEU B 1 206 ? -27.05921 -79.34006 -6.24182 1.000 54.66023 206 LEU B C 1
ATOM 3532 O O . LEU B 1 206 ? -26.61218 -79.65940 -7.34737 1.000 55.61501 206 LEU B O 1
ATOM 3537 N N . VAL B 1 207 ? -27.32189 -78.07653 -5.90696 1.000 54.26518 207 VAL B N 1
ATOM 3538 C CA . VAL B 1 207 ? -26.87595 -76.96687 -6.73905 1.000 51.17853 207 VAL B CA 1
ATOM 3539 C C . VAL B 1 207 ? -26.19426 -75.94899 -5.84284 1.000 51.89421 207 VAL B C 1
ATOM 3540 O O . VAL B 1 207 ? -26.51267 -75.81954 -4.65681 1.000 51.85943 207 VAL B O 1
ATOM 3544 N N . SER B 1 208 ? -25.25307 -75.21571 -6.42844 1.000 51.83527 208 SER B N 1
ATOM 3545 C CA . SER B 1 208 ? -24.54528 -74.12949 -5.75983 1.000 53.92319 208 SER B CA 1
ATOM 3546 C C . SER B 1 208 ? -24.53481 -72.97370 -6.75116 1.000 52.14779 208 SER B C 1
ATOM 3547 O O . SER B 1 208 ? -23.62913 -72.87385 -7.58107 1.000 54.92029 208 SER B O 1
ATOM 3550 N N . VAL B 1 209 ? -25.54569 -72.10596 -6.67544 1.000 47.00880 209 VAL B N 1
ATOM 3551 C CA . VAL B 1 209 ? -25.60311 -70.94052 -7.55089 1.000 52.12968 209 VAL B CA 1
ATOM 3552 C C . VAL B 1 209 ? -25.05778 -69.67863 -6.89108 1.000 55.25016 209 VAL B C 1
ATOM 3553 O O . VAL B 1 209 ? -24.76441 -68.70434 -7.60111 1.000 53.47665 209 VAL B O 1
ATOM 3557 N N . SER B 1 210 ? -24.90519 -69.67178 -5.56769 1.000 48.80772 210 SER B N 1
ATOM 3558 C CA . SER B 1 210 ? -24.64579 -68.46034 -4.79505 1.000 52.95803 210 SER B CA 1
ATOM 3559 C C . SER B 1 210 ? -23.45228 -67.66851 -5.33857 1.000 55.13468 210 SER B C 1
ATOM 3560 O O . SER B 1 210 ? -22.33721 -68.18757 -5.42166 1.000 46.79863 210 SER B O 1
ATOM 3563 N N . ARG B 1 211 ? -23.69152 -66.40727 -5.71375 1.000 52.23530 211 ARG B N 1
ATOM 3564 C CA . ARG B 1 211 ? -22.67072 -65.43410 -6.12306 1.000 47.15442 211 ARG B CA 1
ATOM 3565 C C . ARG B 1 211 ? -21.96544 -65.76769 -7.43586 1.000 58.67879 211 ARG B C 1
ATOM 3566 O O . ARG B 1 211 ? -21.07517 -65.01734 -7.85286 1.000 58.65819 211 ARG B O 1
ATOM 3574 N N . LYS B 1 212 ? -22.34682 -66.84622 -8.11243 1.000 49.32068 212 LYS B N 1
ATOM 3575 C CA . LYS B 1 212 ? -21.67081 -67.26524 -9.32983 1.000 57.81477 212 LYS B CA 1
ATOM 3576 C C . LYS B 1 212 ? -21.81619 -66.22021 -10.44039 1.000 59.34236 212 LYS B C 1
ATOM 3577 O O . LYS B 1 212 ? -22.73158 -65.39368 -10.44939 1.000 52.06187 212 LYS B O 1
ATOM 3583 N N . SER B 1 213 ? -20.90597 -66.31291 -11.41411 1.000 56.22200 213 SER B N 1
ATOM 3584 C CA . SER B 1 213 ? -20.81388 -65.34904 -12.51243 1.000 5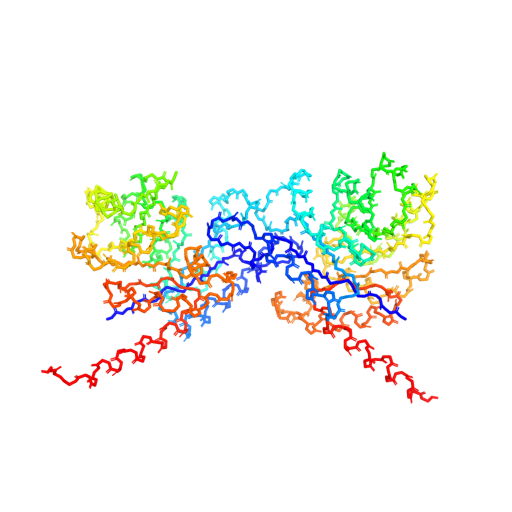9.49691 213 SER B CA 1
ATOM 3585 C C . SER B 1 213 ? -22.13703 -65.15023 -13.25457 1.000 54.02624 213 SER B C 1
ATOM 3586 O O . SER B 1 213 ? -22.50872 -64.01343 -13.57610 1.000 55.41754 213 SER B O 1
ATOM 3589 N N . PHE B 1 214 ? -22.83520 -66.23875 -13.59276 1.000 48.96193 214 PHE B N 1
ATOM 3590 C CA . PHE B 1 214 ? -24.04693 -66.09440 -14.39591 1.000 53.77657 214 PHE B CA 1
ATOM 3591 C C . PHE B 1 214 ? -25.12903 -65.28393 -13.68369 1.000 57.49603 214 PHE B C 1
ATOM 3592 O O . PHE B 1 214 ? -25.96002 -64.66532 -14.35751 1.000 62.72476 214 PHE B O 1
ATOM 3600 N N . LEU B 1 215 ? -25.14090 -65.26101 -12.34699 1.000 53.88562 215 LEU B N 1
ATOM 3601 C CA . LEU B 1 215 ? -25.99899 -64.30630 -11.64585 1.000 57.81075 215 LEU B CA 1
ATOM 3602 C C . LEU B 1 215 ? -25.51838 -62.87822 -11.85774 1.000 55.34022 215 LEU B C 1
ATOM 3603 O O . LEU B 1 215 ? -26.32257 -61.97520 -12.12155 1.000 57.97308 215 LEU B O 1
ATOM 3608 N N . GLY B 1 216 ? -24.20745 -62.65381 -11.72617 1.000 56.06393 216 GLY B N 1
ATOM 3609 C CA . GLY B 1 216 ? -23.67669 -61.31269 -11.90864 1.000 58.85015 216 GLY B CA 1
ATOM 3610 C C . GLY B 1 216 ? -23.99921 -60.74457 -13.27466 1.000 63.98820 216 GLY B C 1
ATOM 3611 O O . GLY B 1 216 ? -24.35075 -59.56885 -13.40282 1.000 63.82786 216 GLY B O 1
ATOM 3612 N N . ALA B 1 217 ? -23.90602 -61.57921 -14.31257 1.000 57.53052 217 ALA B N 1
ATOM 3613 C CA . ALA B 1 217 ? -24.20792 -61.12038 -15.66363 1.000 59.94680 217 ALA B CA 1
ATOM 3614 C C . ALA B 1 217 ? -25.70272 -60.93127 -15.87890 1.000 63.25241 217 ALA B C 1
ATOM 3615 O O . ALA B 1 217 ? -26.11076 -60.10689 -16.70596 1.000 66.74352 217 ALA B O 1
ATOM 3617 N N . THR B 1 218 ? -26.53528 -61.67468 -15.15017 1.000 64.22318 218 THR B N 1
ATOM 3618 C CA . THR B 1 218 ? -27.97611 -61.55749 -15.35746 1.000 65.73324 218 THR B CA 1
ATOM 3619 C C . THR B 1 218 ? -28.54212 -60.28957 -14.72113 1.000 60.76936 218 THR B C 1
ATOM 3620 O O . THR B 1 218 ? -29.40557 -59.62953 -15.31495 1.000 66.61182 218 THR B O 1
ATOM 3624 N N . VAL B 1 219 ? -28.06930 -59.91482 -13.52929 1.000 57.17381 219 VAL B N 1
ATOM 3625 C CA . VAL B 1 219 ? -28.60184 -58.73703 -12.84385 1.000 62.64902 219 VAL B CA 1
ATOM 3626 C C . VAL B 1 219 ? -27.65949 -57.54164 -12.87989 1.000 61.12012 219 VAL B C 1
ATOM 3627 O O . VAL B 1 219 ? -28.07839 -56.43688 -12.49720 1.000 66.98218 219 VAL B O 1
ATOM 3631 N N . GLY B 1 220 ? -26.42061 -57.71064 -13.34142 1.000 65.43437 220 GLY B N 1
ATOM 3632 C CA . GLY B 1 220 ? -25.49013 -56.60040 -13.46688 1.000 66.84512 220 GLY B CA 1
ATOM 3633 C C . GLY B 1 220 ? -25.00344 -56.03474 -12.14528 1.000 63.94399 220 GLY B C 1
ATOM 3634 O O . GLY B 1 220 ? -25.11121 -54.83030 -11.90641 1.000 68.85757 220 GLY B O 1
ATOM 3635 N N . LEU B 1 221 ? -24.46016 -56.88143 -11.27913 1.000 58.09432 221 LEU B N 1
ATOM 3636 C CA . LEU B 1 221 ? -24.07696 -56.45730 -9.94385 1.000 63.12550 221 LEU B CA 1
ATOM 3637 C C . LEU B 1 221 ? -22.79793 -57.17307 -9.54108 1.000 64.51082 221 LEU B C 1
ATOM 3638 O O . LEU B 1 221 ? -22.57834 -58.32417 -9.93563 1.000 59.49604 221 LEU B O 1
ATOM 3643 N N . PRO B 1 222 ? -21.93992 -56.51914 -8.75825 1.000 65.04832 222 PRO B N 1
ATOM 3644 C CA . PRO B 1 222 ? -20.71837 -57.17634 -8.27728 1.000 58.83001 222 PRO B CA 1
ATOM 3645 C C . PRO B 1 222 ? -21.03591 -58.29626 -7.29176 1.000 61.00534 222 PRO B C 1
ATOM 3646 O O . PRO B 1 222 ? -22.13256 -58.39637 -6.73532 1.000 58.91022 222 PRO B O 1
ATOM 3650 N N . VAL B 1 223 ? -20.01431 -59.12275 -7.04592 1.000 58.95024 223 VAL B N 1
ATOM 3651 C CA . VAL B 1 223 ? -20.18447 -60.41241 -6.38143 1.000 57.00782 223 VAL B CA 1
ATOM 3652 C C . VAL B 1 223 ? -20.78761 -60.30167 -4.98397 1.000 68.37891 223 VAL B C 1
ATOM 3653 O O . VAL B 1 223 ? -21.42922 -61.25042 -4.51698 1.000 71.62926 223 VAL B O 1
ATOM 3657 N N . LYS B 1 224 ? -20.63031 -59.16807 -4.30494 1.000 63.76203 224 LYS B N 1
ATOM 3658 C CA . LYS B 1 224 ? -21.14857 -59.03402 -2.95034 1.000 66.17146 224 LYS B CA 1
ATOM 3659 C C . LYS B 1 224 ? -22.48761 -58.30470 -2.89472 1.000 70.22380 224 LYS B C 1
ATOM 3660 O O . LYS B 1 224 ? -23.01947 -58.08477 -1.80447 1.000 65.77035 224 LYS B O 1
ATOM 3666 N N . ASP B 1 225 ? -23.06165 -57.95750 -4.04326 1.000 59.18363 225 ASP B N 1
ATOM 3667 C CA . ASP B 1 225 ? -24.43636 -57.48490 -4.10899 1.000 65.75052 225 ASP B CA 1
ATOM 3668 C C . ASP B 1 225 ? -25.38709 -58.56452 -4.62778 1.000 60.95290 225 ASP B C 1
ATOM 3669 O O . ASP B 1 225 ? -26.51697 -58.25899 -5.02175 1.000 66.07287 225 ASP B O 1
ATOM 3674 N N . LEU B 1 226 ? -24.94550 -59.82142 -4.64405 1.000 53.39968 226 LEU B N 1
ATOM 3675 C CA . LEU B 1 226 ? -25.67765 -60.90281 -5.28456 1.000 50.94406 226 LEU B CA 1
ATOM 3676 C C . LEU B 1 226 ? -26.47858 -61.74282 -4.29963 1.000 44.52680 226 LEU B C 1
ATOM 3677 O O . LEU B 1 226 ? -27.06359 -62.75198 -4.70165 1.000 50.81653 226 LEU B O 1
ATOM 3682 N N . GLY B 1 227 ? -26.51890 -61.35063 -3.02664 1.000 48.83606 227 GLY B N 1
ATOM 3683 C CA . GLY B 1 227 ? -27.32566 -62.02675 -2.03843 1.000 51.71911 227 GLY B CA 1
ATOM 3684 C C . GLY B 1 227 ? -28.75192 -62.25708 -2.51159 1.000 56.41810 227 GLY B C 1
ATOM 3685 O O . GLY B 1 227 ? -29.22386 -63.39554 -2.59070 1.000 53.30458 227 GLY B O 1
ATOM 3686 N N . PRO B 1 228 ? -29.46332 -61.17669 -2.84884 1.000 49.88175 228 PRO B N 1
ATOM 3687 C CA . PRO B 1 228 ? -30.86728 -61.34093 -3.27878 1.000 52.89121 228 PRO B CA 1
ATOM 3688 C C . PRO B 1 228 ? -31.04143 -62.19076 -4.52903 1.000 59.02445 228 PRO B C 1
ATOM 3689 O O . PRO B 1 228 ? -31.88220 -63.10067 -4.53103 1.000 52.65119 228 PRO B O 1
ATOM 3693 N N . ALA B 1 229 ? -30.28741 -61.91358 -5.60117 1.000 55.94207 229 ALA B N 1
ATOM 3694 C CA . ALA B 1 229 ? -30.39292 -62.73353 -6.80782 1.000 57.60479 229 ALA B CA 1
ATOM 3695 C C . ALA B 1 229 ? -30.09620 -64.19711 -6.50599 1.000 59.03335 229 ALA B C 1
ATOM 3696 O O . ALA B 1 229 ? -30.75985 -65.09766 -7.03826 1.000 51.68582 229 ALA B O 1
ATOM 3698 N N . SER B 1 230 ? -29.11024 -64.45298 -5.64366 1.000 42.10265 230 SER B N 1
ATOM 3699 C CA . SER B 1 230 ? -28.79310 -65.82686 -5.26500 1.000 50.93591 230 SER B CA 1
ATOM 3700 C C . SER B 1 230 ? -29.96283 -66.48712 -4.55631 1.000 54.87707 230 SER B C 1
ATOM 3701 O O . SER B 1 230 ? -30.29637 -67.64508 -4.83522 1.000 52.25770 230 SER B O 1
ATOM 3704 N N . LEU B 1 231 ? -30.59018 -65.77051 -3.62721 1.000 54.47253 231 LEU B N 1
ATOM 3705 C CA . LEU B 1 231 ? -31.72596 -66.33572 -2.91602 1.000 53.35197 231 LEU B CA 1
ATOM 3706 C C . LEU B 1 231 ? -32.85354 -66.68463 -3.88605 1.000 60.01117 231 LEU B C 1
ATOM 3707 O O . LEU B 1 231 ? -33.44672 -67.76942 -3.80067 1.000 52.06837 231 LEU B O 1
ATOM 3712 N N . ALA B 1 232 ? -33.13879 -65.79075 -4.83940 1.000 52.47284 232 ALA B N 1
ATOM 3713 C CA . ALA B 1 232 ? -34.15291 -66.07755 -5.85145 1.000 53.87039 232 ALA B CA 1
ATOM 3714 C C . ALA B 1 232 ? -33.79674 -67.32286 -6.65012 1.000 58.34471 232 ALA B C 1
ATOM 3715 O O . ALA B 1 232 ? -34.64272 -68.20291 -6.85429 1.000 52.37951 232 ALA B O 1
ATOM 3717 N N . ALA B 1 233 ? -32.54813 -67.40231 -7.12015 1.000 50.78285 233 ALA B N 1
ATOM 3718 C CA . ALA B 1 233 ? -32.09066 -68.57713 -7.85341 1.000 60.15707 233 ALA B CA 1
ATOM 3719 C C . ALA B 1 233 ? -32.24295 -69.83565 -7.01492 1.000 58.01796 233 ALA B C 1
ATOM 3720 O O . ALA B 1 233 ? -32.71240 -70.86802 -7.50891 1.000 60.67399 233 ALA B O 1
ATOM 3722 N N . GLU B 1 234 ? -31.84183 -69.76123 -5.74197 1.000 55.31636 234 GLU B N 1
ATOM 3723 C CA . GLU B 1 234 ? -31.93123 -70.90304 -4.83649 1.000 49.82624 234 GLU B CA 1
ATOM 3724 C C . GLU B 1 234 ? -33.37527 -71.35917 -4.64635 1.000 59.49312 234 GLU B C 1
ATOM 3725 O O . GLU B 1 234 ? -33.66552 -72.56100 -4.68391 1.000 58.19630 234 GLU B O 1
ATOM 3731 N N . LEU B 1 235 ? -34.29434 -70.41620 -4.43673 1.000 57.96955 235 LEU B N 1
ATOM 3732 C CA . LEU B 1 235 ? -35.69573 -70.77460 -4.23076 1.000 60.31183 235 LEU B CA 1
ATOM 3733 C C . LEU B 1 235 ? -36.30472 -71.41856 -5.46715 1.000 65.32777 235 LEU B C 1
ATOM 3734 O O . LEU B 1 235 ? -37.16321 -72.30508 -5.34633 1.000 61.30481 235 LEU B O 1
ATOM 3739 N N . HIS B 1 236 ? -35.88759 -70.98605 -6.65930 1.000 59.52675 236 HIS B N 1
ATOM 3740 C CA . HIS B 1 236 ? -36.33684 -71.66893 -7.86710 1.000 65.12151 236 HIS B CA 1
ATOM 3741 C C . HIS B 1 236 ? -35.78186 -73.08467 -7.93092 1.000 71.59470 236 HIS B C 1
ATOM 3742 O O . HIS B 1 236 ? -36.51059 -74.02860 -8.26065 1.000 66.19094 236 HIS B O 1
ATOM 3749 N N . ALA B 1 237 ? -34.49332 -73.24931 -7.63099 1.000 63.17272 237 ALA B N 1
ATOM 3750 C CA . ALA B 1 237 ? -33.88955 -74.57557 -7.69091 1.000 64.84926 237 ALA B CA 1
ATOM 3751 C C . ALA B 1 237 ? -34.61740 -75.54731 -6.77120 1.000 63.34274 237 ALA B C 1
ATOM 3752 O O . ALA B 1 237 ? -34.90802 -76.68703 -7.15708 1.000 62.23908 237 ALA B O 1
ATOM 3754 N N . ILE B 1 238 ? -34.93946 -75.09327 -5.55731 1.000 61.85996 238 ILE B N 1
ATOM 3755 C CA . ILE B 1 238 ? -35.64331 -75.91288 -4.57508 1.000 64.31742 238 ILE B CA 1
ATOM 3756 C C . ILE B 1 238 ? -37.01538 -76.31993 -5.09463 1.000 65.50223 238 ILE B C 1
ATOM 3757 O O . ILE B 1 238 ? -37.45231 -77.46431 -4.91346 1.000 68.30136 238 ILE B O 1
ATOM 3762 N N . GLY B 1 239 ? -37.71690 -75.39539 -5.74094 1.000 63.01776 239 GLY B N 1
ATOM 3763 C CA . GLY B 1 239 ? -38.99001 -75.73400 -6.34015 1.000 65.82164 239 GLY B CA 1
ATOM 3764 C C . GLY B 1 239 ? -38.89223 -76.59694 -7.57570 1.000 71.71923 239 GLY B C 1
ATOM 3765 O O . GLY B 1 239 ? -39.92483 -77.00950 -8.10737 1.000 68.31658 239 GLY B O 1
ATOM 3766 N N . ASN B 1 240 ? -37.68135 -76.88364 -8.05338 1.000 71.63833 240 ASN B N 1
ATOM 3767 C CA . ASN B 1 240 ? -37.50813 -77.65276 -9.27858 1.000 73.87725 240 ASN B CA 1
ATOM 3768 C C . ASN B 1 240 ? -36.61286 -78.86439 -9.05595 1.000 71.75883 240 ASN B C 1
ATOM 3769 O O . ASN B 1 240 ? -35.88722 -79.27936 -9.96256 1.000 79.36451 240 ASN B O 1
ATOM 3774 N N . GLY B 1 241 ? -36.63659 -79.42581 -7.84607 1.000 70.41811 241 GLY B N 1
ATOM 3775 C CA . GLY B 1 241 ? -36.03481 -80.71808 -7.57849 1.000 75.81926 241 GLY B CA 1
ATOM 3776 C C . GLY B 1 241 ? -34.73143 -80.71589 -6.80932 1.000 73.44225 241 GLY B C 1
ATOM 3777 O O . GLY B 1 241 ? -34.21516 -81.80104 -6.51643 1.000 78.70090 241 GLY B O 1
ATOM 3778 N N . ALA B 1 242 ? -34.16741 -79.55867 -6.47684 1.000 71.65283 242 ALA B N 1
ATOM 3779 C CA . ALA B 1 242 ? -32.92734 -79.54471 -5.70679 1.000 64.60827 242 ALA B CA 1
ATOM 3780 C C . ALA B 1 242 ? -33.21545 -79.95324 -4.26822 1.000 66.18388 242 ALA B C 1
ATOM 3781 O O . ALA B 1 242 ? -34.02068 -79.31454 -3.58440 1.000 60.81973 242 ALA B O 1
ATOM 3783 N N . ASP B 1 243 ? -32.56864 -81.02709 -3.81361 1.000 68.58558 243 ASP B N 1
ATOM 3784 C CA . ASP B 1 243 ? -32.70160 -81.47621 -2.43336 1.000 61.89726 243 ASP B CA 1
ATOM 3785 C C . ASP B 1 243 ? -31.65456 -80.88077 -1.51622 1.000 61.61072 243 ASP B C 1
ATOM 3786 O O . ASP B 1 243 ? -31.84018 -80.89754 -0.29383 1.000 65.03533 243 ASP B O 1
ATOM 3791 N N . TYR B 1 244 ? -30.56958 -80.36358 -2.08744 1.000 55.11191 244 TYR B N 1
ATOM 3792 C CA . TYR B 1 244 ? -29.46269 -79.76858 -1.36592 1.000 56.89435 244 TYR B CA 1
ATOM 3793 C C . TYR B 1 244 ? -29.10274 -78.45685 -2.03909 1.000 60.24673 244 TYR B C 1
ATOM 3794 O O . TYR B 1 244 ? -29.17006 -78.34118 -3.26709 1.000 52.55799 244 TYR B O 1
ATOM 3803 N N . VAL B 1 245 ? -28.69964 -77.47365 -1.23563 1.000 53.98790 245 VAL B N 1
ATOM 3804 C CA . VAL B 1 245 ? -28.25706 -76.18491 -1.75617 1.000 51.88775 245 VAL B CA 1
ATOM 3805 C C . VAL B 1 245 ? -27.01444 -75.73931 -0.99735 1.000 52.54240 245 VAL B C 1
ATOM 3806 O O . VAL B 1 245 ? -27.00266 -75.71983 0.23920 1.000 53.02625 245 VAL B O 1
ATOM 3810 N N . ARG B 1 246 ? -25.97450 -75.37646 -1.73901 1.000 45.44770 246 ARG B N 1
ATOM 3811 C CA . ARG B 1 246 ? -24.71984 -74.88856 -1.18008 1.000 46.46616 246 ARG B CA 1
ATOM 3812 C C . ARG B 1 246 ? -24.68903 -73.37227 -1.36375 1.000 50.31421 246 ARG B C 1
ATOM 3813 O O . ARG B 1 246 ? -24.76992 -72.88515 -2.49410 1.000 50.65357 246 ARG B O 1
ATOM 3821 N N . THR B 1 247 ? -24.60930 -72.62201 -0.26499 1.000 45.77322 247 THR B N 1
ATOM 3822 C CA . THR B 1 247 ? -24.81083 -71.18243 -0.35393 1.000 51.49518 247 THR B CA 1
ATOM 3823 C C . THR B 1 247 ? -23.87907 -70.46119 0.60889 1.000 55.12016 247 THR B C 1
ATOM 3824 O O . THR B 1 247 ? -23.39624 -71.03131 1.59206 1.000 47.31742 247 THR B O 1
ATOM 3828 N N . HIS B 1 248 ? -23.60168 -69.19511 0.27719 1.000 48.39920 248 HIS B N 1
ATOM 3829 C CA . HIS B 1 248 ? -22.84118 -68.31167 1.15241 1.000 48.33318 248 HIS B CA 1
ATOM 3830 C C . HIS B 1 248 ? -23.68398 -67.74623 2.28484 1.000 47.61345 248 HIS B C 1
ATOM 3831 O O . HIS B 1 248 ? -23.12439 -67.25557 3.26686 1.000 52.29132 248 HIS B O 1
ATOM 3838 N N . ALA B 1 249 ? -25.01078 -67.78409 2.16934 1.000 41.58085 249 ALA B N 1
ATOM 3839 C CA . ALA B 1 249 ? -25.91177 -67.20236 3.16214 1.000 46.01893 249 ALA B CA 1
ATOM 3840 C C . ALA B 1 249 ? -26.89503 -68.27101 3.64329 1.000 48.16462 249 ALA B C 1
ATOM 3841 O O . ALA B 1 249 ? -28.09455 -68.21992 3.32565 1.000 51.41435 249 ALA B O 1
ATOM 3843 N N . PRO B 1 250 ? -26.41409 -69.25303 4.42215 1.000 47.70918 250 PRO B N 1
ATOM 3844 C CA . PRO B 1 250 ? -27.28062 -70.39028 4.78928 1.000 42.86717 250 PRO B CA 1
ATOM 3845 C C . PRO B 1 250 ? -28.38873 -70.03478 5.76641 1.000 52.64190 250 PRO B C 1
ATOM 3846 O O . PRO B 1 250 ? -29.47121 -70.62606 5.69065 1.000 53.83852 250 PRO B O 1
ATOM 3850 N N . GLY B 1 251 ? -28.16118 -69.11016 6.69443 1.000 54.84988 251 GLY B N 1
ATOM 3851 C CA . GLY B 1 251 ? -29.24070 -68.71193 7.57857 1.000 50.37132 251 GLY B CA 1
ATOM 3852 C C . GLY B 1 251 ? -30.34442 -67.98085 6.84047 1.000 57.97859 251 GLY B C 1
ATOM 3853 O O . GLY B 1 251 ? -31.53251 -68.18831 7.11727 1.000 55.24047 251 GLY B O 1
ATOM 3854 N N . ASP B 1 252 ? -29.96809 -67.10407 5.90233 1.000 55.38340 252 ASP B N 1
ATOM 3855 C CA . ASP B 1 252 ? -30.95381 -66.45227 5.04066 1.000 45.92928 252 ASP B CA 1
ATOM 3856 C C . ASP B 1 252 ? -31.79962 -67.48120 4.30589 1.000 55.69159 252 ASP B C 1
ATOM 3857 O O . ASP B 1 252 ? -33.03436 -67.42616 4.34548 1.000 46.31251 252 ASP B O 1
ATOM 3862 N N . LEU B 1 253 ? -31.14296 -68.43969 3.63906 1.000 50.44040 253 LEU B N 1
ATOM 3863 C CA . LEU B 1 253 ? -31.86395 -69.41427 2.82664 1.000 52.34420 253 LEU B CA 1
ATOM 3864 C C . LEU B 1 253 ? -32.79492 -70.26841 3.67715 1.000 53.13559 253 LEU B C 1
ATOM 3865 O O . LEU B 1 253 ? -33.95861 -70.47693 3.31222 1.000 50.11487 253 LEU B O 1
ATOM 3870 N N . ARG B 1 254 ? -32.31263 -70.75480 4.82398 1.000 48.88417 254 ARG B N 1
ATOM 3871 C CA . ARG B 1 254 ? -33.17035 -71.57061 5.67754 1.000 54.06082 254 ARG B CA 1
ATOM 3872 C C . ARG B 1 254 ? -34.40804 -70.79638 6.10745 1.000 56.65002 254 ARG B C 1
ATOM 3873 O O . ARG B 1 254 ? -35.50720 -71.35744 6.16762 1.000 59.71035 254 ARG B O 1
ATOM 3881 N N . SER B 1 255 ? -34.26020 -69.49694 6.38060 1.000 49.42139 255 SER B N 1
ATOM 3882 C CA . SER B 1 255 ? -35.42068 -68.71645 6.79293 1.000 52.81500 255 SER B CA 1
ATOM 3883 C C . SER B 1 255 ? -36.40335 -68.53367 5.63561 1.000 54.96659 255 SER B C 1
ATOM 3884 O O . SER B 1 255 ? -37.62057 -68.56455 5.84254 1.000 55.81500 255 SER B O 1
ATOM 3887 N N . ALA B 1 256 ? -35.90325 -68.38580 4.40377 1.000 56.41850 256 ALA B N 1
ATOM 3888 C CA . ALA B 1 256 ? -36.81343 -68.31296 3.26169 1.000 57.95734 256 ALA B CA 1
ATOM 3889 C C . ALA B 1 256 ? -37.48053 -69.66079 2.99640 1.000 60.29864 256 ALA B C 1
ATOM 3890 O O . ALA B 1 256 ? -38.65803 -69.70927 2.61844 1.000 62.29454 256 ALA B O 1
ATOM 3892 N N . ILE B 1 257 ? -36.75153 -70.76642 3.19153 1.000 55.19616 257 ILE B N 1
ATOM 3893 C CA . ILE B 1 257 ? -37.34959 -72.08641 2.98909 1.000 56.95507 257 ILE B CA 1
ATOM 3894 C C . ILE B 1 257 ? -38.46229 -72.31898 3.99897 1.000 59.27181 257 ILE B C 1
ATOM 3895 O O . ILE B 1 257 ? -39.56712 -72.75066 3.64536 1.000 60.82035 257 ILE B O 1
ATOM 3900 N N . THR B 1 258 ? -38.18438 -72.03627 5.27697 1.000 53.56752 258 THR B N 1
ATOM 3901 C CA . THR B 1 258 ? -39.21702 -72.16939 6.29781 1.000 59.98326 258 THR B CA 1
ATOM 3902 C C . THR B 1 258 ? -40.45657 -71.36215 5.93319 1.000 61.14293 258 THR B C 1
ATOM 3903 O O . THR B 1 258 ? -41.58556 -71.83868 6.10121 1.000 60.66235 258 THR B O 1
ATOM 3907 N N . PHE B 1 259 ? -40.27217 -70.14587 5.41157 1.000 58.63027 259 PHE B N 1
ATOM 3908 C CA . PHE B 1 259 ? -41.43720 -69.35674 5.02812 1.000 62.33096 259 PHE B CA 1
ATOM 3909 C C . PHE B 1 259 ? -42.16039 -69.98331 3.84455 1.000 58.34344 259 PHE B C 1
ATOM 3910 O O . PHE B 1 259 ? -43.39334 -70.02491 3.81604 1.000 58.85502 259 PHE B O 1
ATOM 3918 N N . SER B 1 260 ? -41.40565 -70.46329 2.85588 1.000 66.84670 260 SER B N 1
ATOM 3919 C CA . SER B 1 260 ? -42.01213 -71.05521 1.66784 1.000 66.77159 260 SER B CA 1
ATOM 3920 C C . SER B 1 260 ? -42.79284 -72.31176 2.02741 1.000 60.45624 260 SER B C 1
ATOM 3921 O O . SER B 1 260 ? -43.94171 -72.49055 1.60102 1.000 67.74981 260 SER B O 1
ATOM 3924 N N . GLU B 1 261 ? -42.18342 -73.19014 2.82854 1.000 62.55588 261 GLU B N 1
ATOM 3925 C CA . GLU B 1 261 ? -42.86247 -74.41115 3.24763 1.000 62.79754 261 GLU B CA 1
ATOM 3926 C C . GLU B 1 261 ? -44.10550 -74.09944 4.07105 1.000 68.33308 261 GLU B C 1
ATOM 3927 O O . GLU B 1 261 ? -45.13593 -74.76220 3.91263 1.000 66.56134 261 GLU B O 1
ATOM 3933 N N . THR B 1 262 ? -44.04019 -73.08789 4.94616 1.000 64.94532 262 THR B N 1
ATOM 3934 C CA . THR B 1 262 ? -45.23100 -72.71509 5.70701 1.000 63.95680 262 THR B CA 1
ATOM 3935 C C . THR B 1 262 ? -46.31483 -72.16956 4.78717 1.000 72.01084 262 THR B C 1
ATOM 3936 O O . THR B 1 262 ? -47.49958 -72.48738 4.94918 1.000 71.17489 262 THR B O 1
ATOM 3940 N N . LEU B 1 263 ? -45.92423 -71.35323 3.80926 1.000 66.09221 263 LEU B N 1
ATOM 3941 C CA . LEU B 1 263 ? -46.90266 -70.74927 2.91228 1.000 71.20499 263 LEU B CA 1
ATOM 3942 C C . LEU B 1 263 ? -47.61872 -71.80299 2.07432 1.000 72.53657 263 LEU B C 1
ATOM 3943 O O . LEU B 1 263 ? -48.83809 -71.72375 1.87478 1.000 73.55155 263 LEU B O 1
ATOM 3948 N N . ALA B 1 264 ? -46.87343 -72.79914 1.58494 1.000 74.49896 264 ALA B N 1
ATOM 3949 C CA . ALA B 1 264 ? -47.45406 -73.84666 0.74975 1.000 80.39456 264 ALA B CA 1
ATOM 3950 C C . ALA B 1 264 ? -48.56964 -74.59425 1.46583 1.000 83.29350 264 ALA B C 1
ATOM 3951 O O . ALA B 1 264 ? -49.52663 -75.04198 0.82301 1.000 82.40680 264 ALA B O 1
ATOM 3953 N N . LYS B 1 265 ? -48.46825 -74.73613 2.79033 1.000 79.04038 265 LYS B N 1
ATOM 3954 C CA . LYS B 1 265 ? -49.51199 -75.40953 3.55384 1.000 73.58786 265 LYS B CA 1
ATOM 3955 C C . LYS B 1 265 ? -50.84264 -74.67069 3.50673 1.000 78.54846 265 LYS B C 1
ATOM 3956 O O . LYS B 1 265 ? -51.87424 -75.26203 3.84256 1.000 79.64846 265 LYS B O 1
ATOM 3962 N N . PHE B 1 266 ? -50.85090 -73.39807 3.10994 1.000 83.22042 266 PHE B N 1
ATOM 3963 C CA . PHE B 1 266 ? -52.08266 -72.61666 3.04314 1.000 83.84995 266 PHE B CA 1
ATOM 3964 C C . PHE B 1 266 ? -52.68190 -72.55401 1.64349 1.000 81.33761 266 PHE B C 1
ATOM 3965 O O . PHE B 1 266 ? -53.71773 -71.90898 1.45735 1.000 103.32305 266 PHE B O 1
ATOM 3973 N N . ARG B 1 267 ? -52.05602 -73.19501 0.65976 1.000 92.82939 267 ARG B N 1
ATOM 3974 C CA . ARG B 1 267 ? -52.63689 -73.27352 -0.67258 1.000 101.04659 267 ARG B CA 1
ATOM 3975 C C . ARG B 1 267 ? -53.85600 -74.18526 -0.64336 1.000 110.19449 267 ARG B C 1
ATOM 3976 O O . ARG B 1 267 ? -53.77343 -75.33185 -0.19088 1.000 110.38630 267 ARG B O 1
ATOM 3984 N N . SER B 1 268 ? -54.98875 -73.67645 -1.12458 1.000 122.58154 268 SER B N 1
ATOM 3985 C CA . SER B 1 268 ? -56.27549 -74.36077 -1.00923 1.000 134.91403 268 SER B CA 1
ATOM 3986 C C . SER B 1 268 ? -56.69936 -74.88716 -2.37777 1.000 152.09295 268 SER B C 1
ATOM 3987 O O . SER B 1 268 ? -57.23532 -74.13920 -3.20048 1.000 165.35344 268 SER B O 1
ATOM 3990 N N . ARG B 1 269 ? -56.45387 -76.17912 -2.60990 1.000 159.94473 269 ARG B N 1
ATOM 3991 C CA . ARG B 1 269 ? -56.98884 -76.91008 -3.75596 1.000 173.80023 269 ARG B CA 1
ATOM 3992 C C . ARG B 1 269 ? -56.71001 -76.22339 -5.08900 1.000 183.32790 269 ARG B C 1
ATOM 3993 O O . ARG B 1 269 ? -55.61956 -75.68256 -5.30556 1.000 171.52182 269 ARG B O 1
ATOM 4001 N N . ASP B 1 270 ? -57.69517 -76.24779 -5.98466 1.000 194.46354 270 ASP B N 1
ATOM 4002 C CA . ASP B 1 270 ? -57.56553 -75.65169 -7.31064 1.000 192.34364 270 ASP B CA 1
ATOM 4003 C C . ASP B 1 270 ? -58.90300 -75.08902 -7.79279 1.000 174.58159 270 ASP B C 1
ATOM 4004 O O . ASP B 1 270 ? -59.66421 -75.76418 -8.48856 1.000 164.27659 270 ASP B O 1
#

Organism: Escherichia coli (NCBI:txid562)

Foldseek 3Di:
DAAEEAEQEQQDPVQDDPVSDGDLVVSLVVVVVCVVFFHQAYEYEDFDPDPPDDTDDLVSSCVNCVVNCVSCLVPQLRYEYEDQDLVNVLVNQVSQHQEYEHQCQPPDCVCLLSQLVGDHAYAGEQFQPPAPPHAADQVCLLVVLLVVCVVSVVSSVVSRRDQLRYEYEDDAAVSRGVDLVNRVSCLQQVLVSCVSNVHAYEYEPQQHPSQCVVPVDHSVVCVVVRLVSVVSNVVRRHRYYYYNPRSVNVVVVVVVVVVVVPDD/DAAEEAEQEQPPPVQDDPVSDGHLVVSLVVLVVCVVFFHQAYEYEDFDDDPPDDTDDLVSSCVNCVVNCVSCLVPQLRYEYEDQDLSNVLVSQVSQHQEYEHQCQPPDCVNLLSQLPGQHAYEGEQFCVCPADDQVRLLVVLLVVCVVSVVSSVVSRRDQQRYEYEDDAARRHHVELRNRVSCLQQVQVSCVSNVHAYEYEPQLHPSQCVVVVDHSVVCVVVRLVSVVSSVVRGHRYYYYNCRNVNVVVVVVVVVVVVPDDDD

CATH classification: 3.20.20.20

Solvent-accessible surface area: 23734 Å² total; per-residue (Å²): 200,7,21,0,0,0,23,7,54,11,3,56,25,28,18,24,33,25,20,98,132,42,53,82,72,20,8,37,9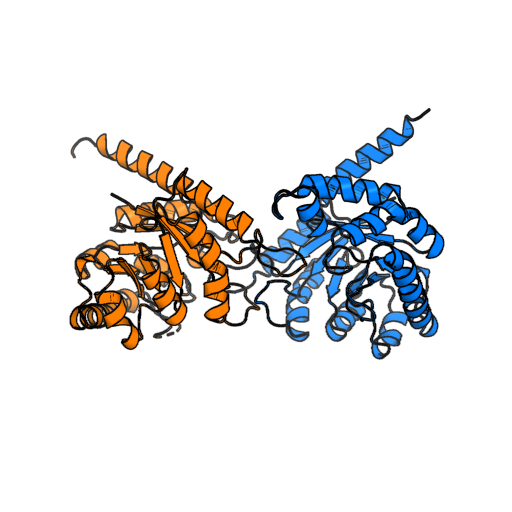5,34,0,78,75,32,10,177,88,19,3,46,5,0,1,0,8,0,32,16,53,8,26,12,5,115,114,11,51,30,49,54,1,42,162,48,0,22,47,4,0,85,41,1,73,128,41,27,123,64,0,0,1,28,2,69,36,44,101,0,5,82,63,0,8,149,82,42,4,13,22,0,7,1,51,67,0,4,64,64,84,68,4,6,78,34,0,30,151,25,135,9,109,0,0,0,10,1,6,27,130,130,120,158,126,35,81,15,111,29,128,66,0,33,88,31,0,28,129,26,1,110,66,40,20,65,40,0,148,212,44,50,1,46,34,114,26,1,2,0,7,0,1,2,1,47,39,3,5,80,23,36,97,0,0,70,61,0,12,68,41,0,82,128,1,47,89,70,24,63,34,45,0,1,0,7,0,7,80,19,16,3,11,15,66,76,69,61,83,55,18,94,75,2,40,102,20,5,50,63,10,3,61,82,0,38,60,28,12,5,45,20,0,38,1,68,39,16,28,90,0,63,73,20,2,74,125,49,78,65,102,71,170,160,219,158,190,7,21,0,0,0,22,7,46,8,4,52,26,26,13,28,34,33,21,97,137,39,46,63,70,14,1,29,91,34,0,83,68,28,10,180,77,20,2,48,5,0,1,0,11,0,32,18,27,11,34,14,25,109,117,10,51,32,52,59,1,40,173,34,0,26,41,0,0,88,40,1,70,129,45,25,132,68,0,0,0,23,2,66,34,45,102,0,4,79,46,0,21,178,78,39,3,12,20,0,7,1,51,90,0,5,67,62,87,62,5,7,81,66,0,23,156,28,128,5,112,0,0,0,11,5,15,27,117,248,78,100,21,128,34,128,73,0,35,94,65,0,32,132,32,2,119,68,45,16,28,39,0,134,198,49,48,0,46,29,111,31,0,2,1,8,1,2,2,1,51,37,0,2,67,31,33,99,1,0,70,57,0,13,64,37,0,83,122,2,59,88,68,31,61,29,48,0,2,0,8,0,6,79,18,12,4,10,14,71,75,69,58,83,66,18,102,73,3,40,105,20,5,53,63,11,2,60,74,0,37,60,34,13,4,40,25,0,39,1,65,37,11,22,90,0,59,73,18,3,73,126,47,78,66,100,70,171,159,194,88,221,179

Radius of gyration: 26.42 Å; Cα contacts (8 Å, |Δi|>4): 1007; chains: 2; bounding box: 80×77×55 Å

Sequence (527 aa):
MVTVFGILNLTEDSFFDESRRLDPAGAVTAAIEMLRVGSDVVDVGPAASHPDARPVSPADEIRRIAPLLDALSDQMHRVSIDSFQPETQRYALKRGVGYLNDIQGFPDPALYPDIAEADCRLVVMHSAQRTRTGHLRPEDALDEIVRFFEARVSALRRSGVAADRLILDPGMGFFLSPAPETSLHVLSNLQKLKSALGLPLLVSVSRKSFLGATVGLPVKDLGPASLAAELHAIGNGADYVRTHAPGDLRSAITFSETLAKFRSMVTVFGILNLTEDSFFDESRRLDPAGAVTAAIEMLRVGSDVVDVGPAASHPDARPVSPADEIRRIAPLLDALSDQMHRVSIDSFQPETQRYALKRGVGYLNDIQGFPDPALYPDIAEADCRLVVMHSAQRGHLRPEDALDEIVRFFEARVSALRRSGVAADRLILDPGMGFFLSPAPETSLHVLSNLQKLKSALGLPLLVSVSRKSFLGATVGLPVKDLGPASLAAELHAIGNGADYVRTHAPGDLRSAITFSETLAKFRSRD

Nearest PDB structures (foldseek):
  7s2i-assembly1_B-2  TM=1.004E+00  e=3.091E-55  uncultured bacterium
  7s2i-assembly1_A  TM=9.992E-01  e=1.909E-51  uncultured bacterium
  7s2j-assembly2_B  TM=9.372E-01  e=1.591E-31  uncultured bacterium
  8scd-assembly1_A-2  TM=9.288E-01  e=1.639E-29  uncultured bacterium
  7s2l-assembly2_D-2  TM=9.260E-01  e=4.916E-26  uncultured bacterium

InterPro domains:
  IPR000489 Pterin-binding domain [PF00809] (5-248)
  IPR000489 Pterin-binding domain [PS00792] (4-19)
  IPR000489 Pterin-binding domain [PS00793] (38-51)
  IPR000489 Pterin-binding domain [PS50972] (2-258)
  IPR006390 Dihydropteroate synthase domain [TIGR01496] (4-262)
  IPR006390 Dihydropteroate synthase domain [cd00739] (2-261)
  IPR011005 Dihydropteroate synthase-like superfamily [G3DSA:3.20.20.20] (1-276)
  IPR011005 Dihydropteroate synthase-like superfamily [SSF51717] (3-265)
  IPR045031 Dihydropteroate synthase-like [PTHR20941] (3-264)
  IPR058150 Dihydropteroate synthase type-1 [NF000294] (2-279)

Secondary structure (DSSP, 8-state):
--EEEEEEETTSGGG--TT----HHHHHHHHHHHHHTT-SEEEEE-S---TTBPPPPHHHHHHHHHHHHHHTGGGGGGEEEE---HHHHHHHHHHT-SEEEETT----GGGHHHHHHS--EEEEE--S---TTSSPPHHHHHHHHHHHHHHHHHHHHHTT--GGGEEEE---GGGT-SSHHHHHHHHHTHHHHHHHH-S-EEE--TT-HHHHHHHT--GGG-HHHHHHHHHHHHHTTEEEEEES-HHHHHHHHHHHHHHHTT--/--EEEEEEETTSGGGB-TT--B-HHHHHHHHHHHHHTT-SEEEEE-S---TTBPPPPHHHHHHHHHHHHHHTGGGGGGEEEE---HHHHHHHHHTT-SEEEETT-S--GGGHHHHHHS--EEEEE--TT-----HHHHHHHHHHHHHHHHHHHHHTT--GGGEEEE---GGGT-SSHHHHHHHHHTHHHHHHHH-S-BEE--TT-HHHHHHHT--GGG-HHHHHHHHHHHHHTT-SEEEES-HHHHHHHHHHHHHHHTT----

B-factor: mean 72.99, std 22.57, range [37.55, 202.24]

GO terms:
  GO:0004156 dihydropteroate synthase activity (F, EXP)